Protein AF-A0A8K1CNR8-F1 (afdb_monomer_lite)

Radius of gyration: 27.86 Å; chains: 1; bounding box: 74×55×80 Å

pLDDT: mean 93.59, std 5.34, range [54.62, 98.81]

Foldseek 3Di:
DPLVVVLQVLLLVLLVVLCVVVVHDCPQVPPDDSVRSNLSSLLSLLQDAADPDCPDPVNVVSLVSLLSNLVSVLVVPAADEPVPFAFLDPDLPALSNQEGEAEDLQLRYLAQEEEAQAAQLQLFHNDRPDPHSSSVQDSNQDNVSSNVSNVVCVVVVGTHDQLAWDKDQSHNGSHGIYIYHHAAADDAPDADDPVNLVSLLSRLVNSVVVVCVVQDLPDPDQHEYEYEPHCPDPSRHDLLVSQLSNVVSSSVVSVVCVSNSSHHYYYYYHDPVSSVSNQVNSCVVVVVDHGDDGDDRVQLVQQLVQLLQALAEEEEDEPLLVVLQVPNQPDLVVCCVQQVQVCVQVVPPSGNCVLPPDDPDDQQLNLLVLLSCLCPLQPNVVVVGPACSVVLVVLSVCLNCVVPNPRYAYEYCDQSPVCVVSPHDPLRYQHQFAHSQKKAAQQNPDLPRMDGCVVLSVLQVVQQDSNNSGRPDPVSQDAGPPPRHHMGGQGPDDPSRSNVVRVVVVVVVVVSLVVQLVCCVPVVHAYEYEHGADDDPCCVRGPVVLLVSQLRHRYEYEAEHQPPQDGDSSGHYGGHHDRSRVSSVVSSVVSDD

Structure (mmCIF, N/CA/C/O backbone):
data_AF-A0A8K1CNR8-F1
#
_entry.id   AF-A0A8K1CNR8-F1
#
loop_
_atom_site.group_PDB
_atom_site.id
_atom_site.type_symbol
_atom_site.label_atom_id
_atom_site.label_alt_id
_atom_site.label_comp_id
_atom_site.label_asym_id
_atom_site.label_entity_id
_atom_site.label_seq_id
_atom_site.pdbx_PDB_ins_code
_atom_site.Cartn_x
_atom_site.Cartn_y
_atom_site.Cartn_z
_atom_site.occupancy
_atom_site.B_iso_or_equiv
_atom_site.auth_seq_id
_atom_site.auth_comp_id
_atom_site.auth_asym_id
_atom_site.auth_atom_id
_atom_site.pdbx_PDB_model_num
ATOM 1 N N . MET A 1 1 ? -28.278 -10.361 -9.861 1.00 54.62 1 MET A N 1
ATOM 2 C CA . MET A 1 1 ? -27.145 -9.597 -10.431 1.00 54.62 1 MET A CA 1
ATOM 3 C C . MET A 1 1 ? -25.877 -10.084 -9.750 1.00 54.62 1 MET A C 1
ATOM 5 O O . MET A 1 1 ? -25.986 -10.528 -8.616 1.00 54.62 1 MET A O 1
ATOM 9 N N . SER A 1 2 ? -24.718 -10.090 -10.416 1.00 75.94 2 SER A N 1
ATOM 10 C CA . SER A 1 2 ? -23.464 -10.362 -9.698 1.00 75.94 2 SER A CA 1
ATOM 11 C C . SER A 1 2 ? -23.153 -9.187 -8.765 1.00 75.94 2 SER A C 1
ATOM 13 O O . SER A 1 2 ? -23.502 -8.048 -9.083 1.00 75.94 2 SER A O 1
ATOM 15 N N . THR A 1 3 ? -22.483 -9.449 -7.641 1.00 83.12 3 THR A N 1
ATOM 16 C CA . THR A 1 3 ? -22.068 -8.426 -6.664 1.00 83.12 3 THR A CA 1
ATOM 17 C C . THR A 1 3 ? -21.305 -7.270 -7.321 1.00 83.12 3 THR A C 1
ATOM 19 O O . THR A 1 3 ? -21.483 -6.111 -6.965 1.00 83.12 3 THR A O 1
ATOM 22 N N . THR A 1 4 ? -20.500 -7.563 -8.346 1.00 83.31 4 THR A N 1
ATOM 23 C CA . THR A 1 4 ? -19.778 -6.553 -9.133 1.00 83.31 4 THR A CA 1
ATOM 24 C C . THR A 1 4 ? -20.720 -5.638 -9.920 1.00 83.31 4 THR A C 1
ATOM 26 O O . THR A 1 4 ? -20.522 -4.429 -9.932 1.00 83.31 4 THR A O 1
ATOM 29 N N . THR A 1 5 ? -21.765 -6.181 -10.559 1.00 86.75 5 THR A N 1
ATOM 30 C CA . THR A 1 5 ? -22.745 -5.360 -11.295 1.00 86.75 5 THR A CA 1
ATOM 31 C C . THR A 1 5 ? -23.506 -4.425 -10.361 1.00 86.75 5 THR A C 1
ATOM 33 O O . THR A 1 5 ? -23.697 -3.258 -10.694 1.00 86.75 5 THR A O 1
ATOM 36 N N . GLU A 1 6 ? -23.914 -4.928 -9.196 1.00 92.31 6 GLU A N 1
ATOM 37 C CA . GLU A 1 6 ? -24.581 -4.130 -8.165 1.00 92.31 6 GLU A CA 1
ATOM 38 C C . GLU A 1 6 ? -23.677 -2.992 -7.671 1.00 92.31 6 GLU A C 1
ATOM 40 O O . GLU A 1 6 ? -24.086 -1.831 -7.693 1.00 92.31 6 GLU A O 1
ATOM 45 N N . TYR A 1 7 ? -22.420 -3.298 -7.334 1.00 93.44 7 TYR A N 1
ATOM 46 C CA . TYR A 1 7 ? -21.438 -2.302 -6.903 1.00 93.44 7 TYR A CA 1
ATOM 47 C C . TYR A 1 7 ? -21.236 -1.191 -7.943 1.00 93.44 7 TYR A C 1
ATOM 49 O O . TYR A 1 7 ? -21.351 -0.008 -7.624 1.00 93.44 7 TYR A O 1
ATOM 57 N N . THR A 1 8 ? -21.008 -1.555 -9.211 1.00 92.56 8 THR A N 1
ATOM 58 C CA . THR A 1 8 ? -20.860 -0.585 -10.306 1.00 92.56 8 THR A CA 1
ATOM 59 C C . THR A 1 8 ? -22.095 0.306 -10.445 1.00 92.56 8 THR A C 1
ATOM 61 O O . THR A 1 8 ? -21.964 1.520 -10.604 1.00 92.56 8 THR A O 1
ATOM 64 N N . GLN A 1 9 ? -23.302 -0.259 -10.367 1.00 94.31 9 GLN A N 1
ATOM 65 C CA . GLN A 1 9 ? -24.536 0.522 -10.470 1.00 94.31 9 GLN A CA 1
ATOM 66 C C . GLN A 1 9 ? -24.688 1.513 -9.312 1.00 94.31 9 GLN A C 1
ATOM 68 O O . GLN A 1 9 ? -25.002 2.679 -9.561 1.00 94.31 9 GLN A O 1
ATOM 73 N N . LEU A 1 10 ? -24.420 1.078 -8.079 1.00 96.31 10 LEU A N 1
ATOM 74 C CA . LEU A 1 10 ? -24.475 1.932 -6.892 1.00 96.31 10 LEU A CA 1
ATOM 75 C C . LEU A 1 10 ? -23.468 3.081 -6.985 1.00 96.31 10 LEU A C 1
ATOM 77 O O . LEU A 1 10 ? -23.855 4.242 -6.869 1.00 96.31 10 LEU A O 1
ATOM 81 N N . VAL A 1 11 ? -22.200 2.777 -7.277 1.00 96.38 11 VAL A N 1
ATOM 82 C CA . VAL A 1 11 ? -21.124 3.776 -7.373 1.00 96.38 11 VAL A CA 1
ATOM 83 C C . VAL A 1 11 ? -21.410 4.805 -8.467 1.00 96.38 11 VAL A C 1
ATOM 85 O O . VAL A 1 11 ? -21.304 6.007 -8.224 1.00 96.38 11 VAL A O 1
ATOM 88 N N . HIS A 1 12 ? -21.820 4.371 -9.664 1.00 95.75 12 HIS A N 1
ATOM 89 C CA . HIS A 1 12 ? -22.141 5.305 -10.748 1.00 95.75 12 HIS A CA 1
ATOM 90 C C . HIS A 1 12 ? -23.417 6.107 -10.480 1.00 95.75 12 HIS A C 1
ATOM 92 O O . HIS A 1 12 ? -23.492 7.266 -10.889 1.00 95.75 12 HIS A O 1
ATOM 98 N N . SER A 1 13 ? -24.422 5.522 -9.819 1.00 96.19 13 SER A N 1
ATOM 99 C CA . SER A 1 13 ? -25.619 6.262 -9.413 1.00 96.19 13 SER A CA 1
ATOM 100 C C . SER A 1 13 ? -25.262 7.353 -8.409 1.00 96.19 13 SER A C 1
ATOM 102 O O . SER A 1 13 ? -25.612 8.508 -8.633 1.00 96.19 13 SER A O 1
ATOM 104 N N . LEU A 1 14 ? -24.534 7.004 -7.349 1.00 97.12 14 LEU A N 1
ATOM 105 C CA . LEU A 1 14 ? -24.136 7.941 -6.304 1.00 97.12 14 LEU A CA 1
ATOM 106 C C . LEU A 1 14 ? -23.210 9.035 -6.853 1.00 97.12 14 LEU A C 1
ATOM 108 O O . LEU A 1 14 ? -23.391 10.210 -6.548 1.00 97.12 14 LEU A O 1
ATOM 112 N N . GLY A 1 15 ? -22.267 8.674 -7.729 1.00 96.31 15 GLY A N 1
ATOM 113 C CA . GLY A 1 15 ? -21.390 9.635 -8.398 1.00 96.31 15 GLY A CA 1
ATOM 114 C C . GLY A 1 15 ? -22.160 10.678 -9.208 1.00 96.31 15 GLY A C 1
ATOM 115 O O . GLY A 1 15 ? -21.810 11.855 -9.171 1.00 96.31 15 GLY A O 1
ATOM 116 N N . LYS A 1 16 ? -23.243 10.285 -9.895 1.00 96.25 16 LYS A N 1
ATOM 117 C CA . LYS A 1 16 ? -24.126 11.241 -10.585 1.00 96.25 16 LYS A CA 1
ATOM 118 C C . LYS A 1 16 ? -24.818 12.171 -9.596 1.00 96.25 16 LYS A C 1
ATOM 120 O O . LYS A 1 16 ? -24.790 13.377 -9.816 1.00 96.25 16 LYS A O 1
ATOM 125 N N . THR A 1 17 ? -25.404 11.622 -8.531 1.00 95.81 17 THR A N 1
ATOM 126 C CA . THR A 1 17 ? -26.102 12.399 -7.498 1.00 95.81 17 THR A CA 1
ATOM 127 C C . THR A 1 17 ? -25.182 13.458 -6.893 1.00 95.81 17 THR A C 1
ATOM 129 O O . THR A 1 17 ? -25.500 14.642 -6.944 1.00 95.81 17 THR A O 1
ATOM 132 N N . LEU A 1 18 ? -23.998 13.058 -6.422 1.00 95.88 18 LEU A N 1
ATOM 133 C CA . LEU A 1 18 ? -23.056 13.962 -5.757 1.00 95.88 18 LEU A CA 1
ATOM 134 C C . LEU A 1 18 ? -22.448 15.006 -6.706 1.00 95.88 18 LEU A C 1
ATOM 136 O O . LEU A 1 18 ? -22.199 16.137 -6.295 1.00 95.88 18 LEU A O 1
ATOM 140 N N . LEU A 1 19 ? -22.207 14.663 -7.979 1.00 95.19 19 LEU A N 1
ATOM 141 C CA . LEU A 1 19 ? -21.743 15.647 -8.964 1.00 95.19 19 LEU A CA 1
ATOM 142 C C . LEU A 1 19 ? -22.814 16.704 -9.242 1.00 95.19 19 LEU A C 1
ATOM 144 O O . LEU A 1 19 ? -22.482 17.884 -9.309 1.00 95.19 19 LEU A O 1
ATOM 148 N N . VAL A 1 20 ? -24.079 16.292 -9.386 1.00 94.19 20 VAL A N 1
ATOM 149 C CA . VAL A 1 20 ? -25.200 17.221 -9.592 1.00 94.19 20 VAL A CA 1
ATOM 150 C C . VAL A 1 20 ? -25.383 18.121 -8.372 1.00 94.19 20 VAL A C 1
ATOM 152 O O . VAL A 1 20 ? -25.484 19.333 -8.543 1.00 94.19 20 VAL A O 1
ATOM 155 N N . GLU A 1 21 ? -25.352 17.555 -7.163 1.00 92.62 21 GLU A N 1
ATOM 156 C CA . GLU A 1 21 ? -25.421 18.312 -5.906 1.00 92.62 21 GLU A CA 1
ATOM 157 C C . GLU A 1 21 ? -24.299 19.360 -5.810 1.00 92.62 21 GLU A C 1
ATOM 159 O O . GLU A 1 21 ? -24.548 20.519 -5.487 1.00 92.62 21 GLU A O 1
ATOM 164 N N . GLY A 1 22 ? -23.068 18.985 -6.173 1.00 90.06 22 GLY A N 1
ATOM 165 C CA . GLY A 1 22 ? -21.914 19.889 -6.186 1.00 90.06 22 GLY A CA 1
ATOM 166 C C . GLY A 1 22 ? -21.879 20.892 -7.348 1.00 90.06 22 GLY A C 1
ATOM 167 O O . GLY A 1 22 ? -20.937 21.678 -7.437 1.00 90.06 22 GLY A O 1
ATOM 168 N N . GLY A 1 23 ? -22.858 20.869 -8.260 1.00 92.31 23 GLY A N 1
ATOM 169 C CA . GLY A 1 23 ? -22.902 21.751 -9.432 1.00 92.31 23 GLY A CA 1
ATOM 170 C C . GLY A 1 23 ? -21.892 21.400 -10.536 1.00 92.31 23 GLY A C 1
ATOM 171 O O . GLY A 1 23 ? -21.557 22.248 -11.366 1.00 92.31 23 GLY A O 1
ATOM 172 N N . TYR A 1 24 ? -21.395 20.163 -10.564 1.00 92.56 24 TYR A N 1
ATOM 173 C CA . TYR A 1 24 ? -20.440 19.670 -11.555 1.00 92.56 24 TYR A CA 1
ATOM 174 C C . TYR A 1 24 ? -21.130 18.978 -12.739 1.00 92.56 24 TYR A C 1
ATOM 176 O O . TYR A 1 24 ? -22.193 18.369 -12.627 1.00 92.56 24 TYR A O 1
ATOM 184 N N . ALA A 1 25 ? -20.491 19.022 -13.909 1.00 90.00 25 ALA A N 1
ATOM 185 C CA . ALA A 1 25 ? -21.000 18.365 -15.109 1.00 90.00 25 ALA A CA 1
ATOM 186 C C . ALA A 1 25 ? -20.700 16.853 -15.120 1.00 90.00 25 ALA A C 1
ATOM 188 O O . ALA A 1 25 ? -19.606 16.414 -14.774 1.00 90.00 25 ALA A O 1
ATOM 189 N N . LEU A 1 26 ? -21.632 16.053 -15.646 1.00 91.50 26 LEU A N 1
ATOM 190 C CA . LEU A 1 26 ? -21.531 14.584 -15.662 1.00 91.50 26 LEU A CA 1
ATOM 191 C C . LEU A 1 26 ? -20.514 14.009 -16.662 1.00 91.50 26 LEU A C 1
ATOM 193 O O . LEU A 1 26 ? -20.275 12.802 -16.660 1.00 91.50 26 LEU A O 1
ATOM 197 N N . HIS A 1 27 ? -19.891 14.844 -17.500 1.00 87.12 27 HIS A N 1
ATOM 198 C CA . HIS A 1 27 ? -18.910 14.394 -18.493 1.00 87.12 27 HIS A CA 1
ATOM 199 C C . HIS A 1 27 ? -17.708 13.662 -17.866 1.00 87.12 27 HIS A C 1
ATOM 201 O O . HIS A 1 27 ? -17.127 12.795 -18.516 1.00 87.12 27 HIS A O 1
ATOM 207 N N . HIS A 1 28 ? -17.395 13.937 -16.592 1.00 77.12 28 HIS A N 1
ATOM 208 C CA . HIS A 1 28 ? -16.387 13.211 -15.813 1.00 77.12 28 HIS A CA 1
ATOM 209 C C . HIS A 1 28 ? -16.690 11.711 -15.665 1.00 77.12 28 HIS A C 1
ATOM 211 O O . HIS A 1 28 ? -15.771 10.928 -15.464 1.00 77.12 28 HIS A O 1
ATOM 217 N N . LEU A 1 29 ? -17.953 11.290 -15.805 1.00 87.12 29 LEU A N 1
ATOM 218 C CA . LEU A 1 29 ? -18.363 9.890 -15.669 1.00 87.12 29 LEU A CA 1
ATOM 219 C C . LEU A 1 29 ? -18.411 9.122 -16.996 1.00 87.12 29 LEU A C 1
ATOM 221 O O . LEU A 1 29 ? -18.531 7.902 -16.978 1.00 87.12 29 LEU A O 1
ATOM 225 N N . HIS A 1 30 ? -18.366 9.795 -18.151 1.00 84.38 30 HIS A N 1
ATOM 226 C CA . HIS A 1 30 ? -18.635 9.145 -19.445 1.00 84.38 30 HIS A CA 1
ATOM 227 C C . HIS A 1 30 ? -17.582 8.103 -19.845 1.00 84.38 30 HIS A C 1
ATOM 229 O O . HIS A 1 30 ? -17.897 7.152 -20.559 1.00 84.38 30 HIS A O 1
ATOM 235 N N . HIS A 1 31 ? -16.341 8.290 -19.397 1.00 81.06 31 HIS A N 1
ATOM 236 C CA . HIS A 1 31 ? -15.215 7.407 -19.711 1.00 81.06 31 HIS A CA 1
ATOM 237 C C . HIS A 1 31 ? -14.531 6.844 -18.465 1.00 81.06 31 HIS A C 1
ATOM 239 O O . HIS A 1 31 ? -13.568 6.095 -18.603 1.00 81.06 31 HIS A O 1
ATOM 245 N N . ALA A 1 32 ? -15.026 7.200 -17.278 1.00 83.25 32 ALA A N 1
ATOM 246 C CA . ALA A 1 32 ? -14.469 6.738 -16.023 1.00 83.25 32 ALA A CA 1
ATOM 247 C C . ALA A 1 32 ? -14.900 5.293 -15.748 1.00 83.25 32 ALA A C 1
ATOM 249 O O . ALA A 1 32 ? -16.081 4.948 -15.864 1.00 83.25 32 ALA A O 1
ATOM 250 N N . ASN A 1 33 ? -13.942 4.453 -15.372 1.00 85.00 33 ASN A N 1
ATOM 251 C CA . ASN A 1 33 ? -14.225 3.129 -14.834 1.00 85.00 33 ASN A CA 1
ATOM 252 C C . ASN A 1 33 ? -14.768 3.232 -13.396 1.00 85.00 33 ASN A C 1
ATOM 254 O O . ASN A 1 33 ? -14.715 4.287 -12.763 1.00 85.00 33 ASN A O 1
ATOM 258 N N . THR A 1 34 ? -15.292 2.131 -12.856 1.00 89.62 34 THR A N 1
ATOM 259 C CA . THR A 1 34 ? -15.935 2.139 -11.533 1.00 89.62 34 THR A CA 1
ATOM 260 C C . THR A 1 34 ? -14.993 2.576 -10.408 1.00 89.62 34 THR A C 1
ATOM 262 O O . THR A 1 34 ? -15.438 3.273 -9.499 1.00 89.62 34 THR A O 1
ATOM 265 N N . SER A 1 35 ? -13.702 2.242 -10.476 1.00 86.12 35 SER A N 1
ATOM 266 C CA . SER A 1 35 ? -12.723 2.654 -9.460 1.00 86.12 35 SER A CA 1
ATOM 267 C C . SER A 1 35 ? -12.474 4.166 -9.488 1.00 86.12 35 SER A C 1
ATOM 269 O O . SER A 1 35 ? -12.470 4.807 -8.440 1.00 86.12 35 SER A O 1
ATOM 271 N N . GLU A 1 36 ? -12.365 4.759 -10.680 1.00 88.12 36 GLU A N 1
ATOM 272 C CA . GLU A 1 36 ? -12.243 6.216 -10.852 1.00 88.12 36 GLU A CA 1
ATOM 273 C C . GLU A 1 36 ? -13.498 6.944 -10.351 1.00 88.12 36 GLU A C 1
ATOM 275 O O . GLU A 1 36 ? -13.411 7.946 -9.641 1.00 88.12 36 GLU A O 1
ATOM 280 N N . VAL A 1 37 ? -14.690 6.417 -10.657 1.00 93.69 37 VAL A N 1
ATOM 281 C CA . VAL A 1 37 ? -15.940 6.992 -10.140 1.00 93.69 37 VAL A CA 1
ATOM 282 C C . VAL A 1 37 ? -16.025 6.862 -8.619 1.00 93.69 37 VAL A C 1
ATOM 284 O O . VAL A 1 37 ? -16.477 7.794 -7.955 1.00 93.69 37 VAL A O 1
ATOM 287 N N . ARG A 1 38 ? -15.553 5.752 -8.041 1.00 93.75 38 ARG A N 1
ATOM 288 C CA . ARG A 1 38 ? -15.515 5.560 -6.587 1.00 93.75 38 ARG A CA 1
ATOM 289 C C . ARG A 1 38 ? -14.592 6.561 -5.890 1.00 93.75 38 ARG A C 1
ATOM 291 O O . ARG A 1 38 ? -14.944 7.034 -4.805 1.00 93.75 38 ARG A O 1
ATOM 298 N N . GLU A 1 39 ? -13.456 6.894 -6.502 1.00 91.12 39 GLU A N 1
ATOM 299 C CA . GLU A 1 39 ? -12.540 7.936 -6.022 1.00 91.12 39 GLU A CA 1
ATOM 300 C C . GLU A 1 39 ? -13.203 9.321 -6.069 1.00 91.12 39 GLU A C 1
ATOM 302 O O . GLU A 1 39 ? -13.179 10.051 -5.078 1.00 91.12 39 GLU A O 1
ATOM 307 N N . ILE A 1 40 ? -13.891 9.652 -7.170 1.00 93.56 40 ILE A N 1
ATOM 308 C CA . ILE A 1 40 ? -14.678 10.893 -7.283 1.00 93.56 40 ILE A CA 1
ATOM 309 C C . ILE A 1 40 ? -15.740 10.961 -6.178 1.00 93.56 40 ILE A C 1
ATOM 311 O O . ILE A 1 40 ? -15.825 11.966 -5.475 1.00 93.56 40 ILE A O 1
ATOM 315 N N . VAL A 1 41 ? -16.513 9.887 -5.985 1.00 95.88 41 VAL A N 1
ATOM 316 C CA . VAL A 1 41 ? -17.505 9.776 -4.902 1.00 95.88 41 VAL A CA 1
ATOM 317 C C . VAL A 1 41 ? -16.851 10.024 -3.545 1.00 95.88 41 VAL A C 1
ATOM 319 O O . VAL A 1 41 ? -17.372 10.807 -2.756 1.00 95.88 41 VAL A O 1
ATOM 322 N N . GLN A 1 42 ? -15.692 9.415 -3.275 1.00 94.81 42 GLN A N 1
ATOM 323 C CA . GLN A 1 42 ? -14.972 9.627 -2.019 1.00 94.81 42 GLN A CA 1
ATOM 324 C C . GLN A 1 42 ? -14.594 11.096 -1.826 1.00 94.81 42 GLN A C 1
ATOM 326 O O . GLN A 1 42 ? -14.832 11.651 -0.758 1.00 94.81 42 GLN A O 1
ATOM 331 N N . HIS A 1 43 ? -14.017 11.734 -2.845 1.00 95.19 43 HIS A N 1
ATOM 332 C CA . HIS A 1 43 ? -13.605 13.133 -2.769 1.00 95.19 43 HIS A CA 1
ATOM 333 C C . HIS A 1 43 ? -14.789 14.066 -2.525 1.00 95.19 43 HIS A C 1
ATOM 335 O O . HIS A 1 43 ? -14.688 14.954 -1.680 1.00 95.19 43 HIS A O 1
ATOM 341 N N . LEU A 1 44 ? -15.909 13.831 -3.212 1.00 96.31 44 LEU A N 1
ATOM 342 C CA . LEU A 1 44 ? -17.137 14.599 -3.027 1.00 96.31 44 LEU A CA 1
ATOM 343 C C . LEU A 1 44 ? -17.696 14.420 -1.612 1.00 96.31 44 LEU A C 1
ATOM 345 O O . LEU A 1 44 ? -17.981 15.416 -0.957 1.00 96.31 44 LEU A O 1
ATOM 349 N N . LEU A 1 45 ? -17.760 13.190 -1.091 1.00 96.69 45 LEU A N 1
ATOM 350 C CA . LEU A 1 45 ? -18.201 12.931 0.286 1.00 96.69 45 LEU A CA 1
ATOM 351 C C . LEU A 1 45 ? -17.287 13.590 1.331 1.00 96.69 45 LEU A C 1
ATOM 353 O O . LEU A 1 45 ? -17.777 14.115 2.327 1.00 96.69 45 LEU A O 1
ATOM 357 N N . VAL A 1 46 ? -15.969 13.608 1.103 1.00 96.88 46 VAL A N 1
ATOM 358 C CA . VAL A 1 46 ? -15.002 14.243 2.014 1.00 96.88 46 VAL A CA 1
ATOM 359 C C . VAL A 1 46 ? -15.239 15.749 2.124 1.00 96.88 46 VAL A C 1
ATOM 361 O O . VAL A 1 46 ? -15.183 16.284 3.230 1.00 96.88 46 VAL A O 1
ATOM 364 N N . ILE A 1 47 ? -15.542 16.440 1.022 1.00 96.00 47 ILE A N 1
ATOM 365 C CA . ILE A 1 47 ? -15.776 17.898 1.034 1.00 96.00 47 ILE A CA 1
ATOM 366 C C . ILE A 1 47 ? -17.224 18.291 1.360 1.00 96.00 47 ILE A C 1
ATOM 368 O O . ILE A 1 47 ? -17.488 19.461 1.644 1.00 96.00 47 ILE A O 1
ATOM 372 N N . ARG A 1 48 ? -18.157 17.334 1.326 1.00 94.94 48 ARG A N 1
ATOM 373 C CA . ARG A 1 48 ? -19.588 17.563 1.544 1.00 94.94 48 ARG A CA 1
ATOM 374 C C . ARG A 1 48 ? -19.876 18.031 2.971 1.00 94.94 48 ARG A C 1
ATOM 376 O O . ARG A 1 48 ? -19.425 17.417 3.938 1.00 94.94 48 ARG A O 1
ATOM 383 N N . GLN A 1 49 ? -20.627 19.117 3.109 1.00 94.62 49 GLN A N 1
ATOM 384 C CA . GLN A 1 49 ? -21.062 19.620 4.415 1.00 94.62 49 GLN A CA 1
ATOM 385 C C . GLN A 1 49 ? -22.127 18.696 5.033 1.00 94.62 49 GLN A C 1
ATOM 387 O O . GLN A 1 49 ? -22.791 17.971 4.289 1.00 94.62 49 GLN A O 1
ATOM 392 N N . PRO A 1 50 ? -22.289 18.679 6.370 1.00 93.31 50 PRO A N 1
ATOM 393 C CA . PRO A 1 50 ? -23.450 18.030 6.972 1.00 93.31 50 PRO A CA 1
ATOM 394 C C . PRO A 1 50 ? -24.751 18.655 6.425 1.00 93.31 50 PRO A C 1
ATOM 396 O O . PRO A 1 50 ? -24.768 19.857 6.131 1.00 93.31 50 PRO A O 1
ATOM 399 N N . PRO A 1 51 ? -25.823 17.864 6.251 1.00 91.06 51 PRO A N 1
ATOM 400 C CA . PRO A 1 51 ? -27.094 18.371 5.743 1.00 91.06 51 PRO A CA 1
ATOM 401 C C . PRO A 1 51 ? -27.752 19.326 6.747 1.00 91.06 51 PRO A C 1
ATOM 403 O O . PRO A 1 51 ? -27.547 19.213 7.954 1.00 91.06 51 PRO A O 1
ATOM 406 N N . GLN A 1 52 ? -28.581 20.245 6.244 1.00 84.00 52 GLN A N 1
ATOM 407 C CA . GLN A 1 52 ? -29.389 21.133 7.093 1.00 84.00 52 GLN A CA 1
ATOM 408 C C . GLN A 1 52 ? -30.596 20.412 7.708 1.00 84.00 52 GLN A C 1
ATOM 410 O O . GLN A 1 52 ? -30.951 20.689 8.850 1.00 84.00 52 GLN A O 1
ATOM 415 N N . ASP A 1 53 ? -31.216 19.501 6.953 1.00 86.75 53 ASP A N 1
ATOM 416 C CA . ASP A 1 53 ? -32.289 18.628 7.428 1.00 86.75 53 ASP A CA 1
ATOM 417 C C . ASP A 1 53 ? -31.855 17.171 7.280 1.00 86.75 53 ASP A C 1
ATOM 419 O O . ASP A 1 53 ? -31.682 16.658 6.176 1.00 86.75 53 ASP A O 1
ATOM 423 N N . VAL A 1 54 ? -31.664 16.502 8.413 1.00 83.25 54 VAL A N 1
ATOM 424 C CA . VAL A 1 54 ? -31.266 15.091 8.461 1.00 83.25 54 VAL A CA 1
ATOM 425 C C . VAL A 1 54 ? -32.391 14.147 8.037 1.00 83.25 54 VAL A C 1
ATOM 427 O O . VAL A 1 54 ? -32.122 12.983 7.755 1.00 83.25 54 VAL A O 1
ATOM 430 N N . ASN A 1 55 ? -33.640 14.621 7.988 1.00 85.69 55 ASN A N 1
ATOM 431 C CA . ASN A 1 55 ? -34.804 13.833 7.581 1.00 85.69 55 ASN A CA 1
ATOM 432 C C . ASN A 1 55 ? -35.165 14.015 6.101 1.00 85.69 55 ASN A C 1
ATOM 434 O O . ASN A 1 55 ? -36.162 13.446 5.657 1.00 85.69 55 ASN A O 1
ATOM 438 N N . ASP A 1 56 ? -34.377 14.787 5.350 1.00 91.88 56 ASP A N 1
ATOM 439 C CA . ASP A 1 56 ? -34.554 14.944 3.911 1.00 91.88 56 ASP A CA 1
ATOM 440 C C . ASP A 1 56 ? -34.468 13.582 3.191 1.00 91.88 56 ASP A C 1
ATOM 442 O O . ASP A 1 56 ? -33.583 12.760 3.457 1.00 91.88 56 ASP A O 1
ATOM 446 N N . GLU A 1 57 ? -35.422 13.316 2.295 1.00 91.81 57 GLU A N 1
ATOM 447 C CA . GLU A 1 57 ? -35.535 12.017 1.620 1.00 91.81 57 GLU A CA 1
ATOM 448 C C . GLU A 1 57 ? -34.351 11.747 0.677 1.00 91.81 57 GLU A C 1
ATOM 450 O O . GLU A 1 57 ? -33.890 10.603 0.577 1.00 91.81 57 GLU A O 1
ATOM 455 N N . ASP A 1 58 ? -33.827 12.783 0.012 1.00 90.81 58 ASP A N 1
ATOM 456 C CA . ASP A 1 58 ? -32.670 12.649 -0.874 1.00 90.81 58 ASP A CA 1
ATOM 457 C C . ASP A 1 58 ? -31.395 12.377 -0.057 1.00 90.81 58 ASP A C 1
ATOM 459 O O . ASP A 1 58 ? -30.577 11.534 -0.444 1.00 90.81 58 ASP A O 1
ATOM 463 N N . GLU A 1 59 ? -31.257 13.003 1.115 1.00 93.06 59 GLU A N 1
ATOM 464 C CA . GLU A 1 59 ? -30.168 12.735 2.057 1.00 93.06 59 GLU A CA 1
ATOM 465 C C . GLU A 1 59 ? -30.187 11.287 2.567 1.00 93.06 59 GLU A C 1
ATOM 467 O O . GLU A 1 59 ? -29.160 10.598 2.532 1.00 93.06 59 GLU A O 1
ATOM 472 N N . GLN A 1 60 ? -31.352 10.781 2.988 1.00 94.31 60 GLN A N 1
ATOM 473 C CA . GLN A 1 60 ? -31.480 9.387 3.427 1.00 94.31 60 GLN A CA 1
ATOM 474 C C . GLN A 1 60 ? -31.124 8.410 2.305 1.00 94.31 60 GLN A C 1
ATOM 476 O O . GLN A 1 60 ? -30.424 7.422 2.544 1.00 94.31 60 GLN A O 1
ATOM 481 N N . ARG A 1 61 ? -31.506 8.720 1.063 1.00 95.12 61 ARG A N 1
ATOM 482 C CA . ARG A 1 61 ? -31.136 7.913 -0.102 1.00 95.12 61 ARG A CA 1
ATOM 483 C C . ARG A 1 61 ? -29.627 7.904 -0.352 1.00 95.12 61 ARG A C 1
ATOM 485 O O . ARG A 1 61 ? -29.079 6.855 -0.697 1.00 95.12 61 ARG A O 1
ATOM 492 N N . ILE A 1 62 ? -28.941 9.037 -0.182 1.00 95.69 62 ILE A N 1
ATOM 493 C CA . ILE A 1 62 ? -27.473 9.098 -0.262 1.00 95.69 62 ILE A CA 1
ATOM 494 C C . ILE A 1 62 ? -26.856 8.201 0.812 1.00 95.69 62 ILE A C 1
ATOM 496 O O . ILE A 1 62 ? -25.949 7.424 0.505 1.00 95.69 62 ILE A O 1
ATOM 500 N N . TYR A 1 63 ? -27.361 8.257 2.046 1.00 95.75 63 TYR A N 1
ATOM 501 C CA . TYR A 1 63 ? -26.876 7.405 3.130 1.00 95.75 63 TYR A CA 1
ATOM 502 C C . TYR A 1 63 ? -27.043 5.922 2.828 1.00 95.75 63 TYR A C 1
ATOM 504 O O . TYR A 1 63 ? -26.069 5.184 2.914 1.00 95.75 63 TYR A O 1
ATOM 512 N N . GLU A 1 64 ? -28.230 5.494 2.404 1.00 96.25 64 GLU A N 1
ATOM 513 C CA . GLU A 1 64 ? -28.491 4.098 2.042 1.00 96.25 64 GLU A CA 1
ATOM 514 C C . GLU A 1 64 ? -27.573 3.610 0.913 1.00 96.25 64 GLU A C 1
ATOM 516 O O . GLU A 1 64 ? -27.055 2.493 0.968 1.00 96.25 64 GLU A O 1
ATOM 521 N N . GLN A 1 65 ? -27.318 4.450 -0.099 1.00 96.81 65 GLN A N 1
ATOM 522 C CA . GLN A 1 65 ? -26.393 4.111 -1.182 1.00 96.81 65 GLN A CA 1
ATOM 523 C C . GLN A 1 65 ? -24.949 3.981 -0.694 1.00 96.81 65 GLN A C 1
ATOM 525 O O . GLN A 1 65 ? -24.256 3.045 -1.097 1.00 96.81 65 GLN A O 1
ATOM 530 N N . VAL A 1 66 ? -24.487 4.894 0.167 1.00 97.38 66 VAL A N 1
ATOM 531 C CA . VAL A 1 66 ? -23.142 4.808 0.751 1.00 97.38 66 VAL A CA 1
ATOM 532 C C . VAL A 1 66 ? -23.020 3.577 1.645 1.00 97.38 66 VAL A C 1
ATOM 534 O O . VAL A 1 66 ? -22.050 2.834 1.506 1.00 97.38 66 VAL A O 1
ATOM 537 N N . ASP A 1 67 ? -24.006 3.317 2.501 1.00 96.06 67 ASP A N 1
ATOM 538 C CA . ASP A 1 67 ? -24.028 2.163 3.400 1.00 96.06 67 ASP A CA 1
ATOM 539 C C . ASP A 1 67 ? -23.992 0.848 2.599 1.00 96.06 67 ASP A C 1
ATOM 541 O O . ASP A 1 67 ? -23.220 -0.054 2.928 1.00 96.06 67 ASP A O 1
ATOM 545 N N . ALA A 1 68 ? -24.735 0.760 1.489 1.00 96.44 68 ALA A N 1
ATOM 546 C CA . ALA A 1 68 ? -24.699 -0.390 0.585 1.00 96.44 68 ALA A CA 1
ATOM 547 C C . ALA A 1 68 ? -23.321 -0.577 -0.079 1.00 96.44 68 ALA A C 1
ATOM 549 O O . ALA A 1 68 ? -22.786 -1.687 -0.096 1.00 96.44 68 ALA A O 1
ATOM 550 N N . ILE A 1 69 ? -22.705 0.501 -0.584 1.00 96.25 69 ILE A N 1
ATOM 551 C CA . ILE A 1 69 ? -21.354 0.462 -1.173 1.00 96.25 69 ILE A CA 1
ATOM 552 C C . ILE A 1 69 ? -20.327 -0.001 -0.133 1.00 96.25 69 ILE A C 1
ATOM 554 O O . ILE A 1 69 ? -19.530 -0.899 -0.409 1.00 96.25 69 ILE A O 1
ATOM 558 N N . LEU A 1 70 ? -20.354 0.575 1.071 1.00 95.12 70 LEU A N 1
ATOM 559 C CA . LEU A 1 70 ? -19.421 0.236 2.144 1.00 95.12 70 LEU A CA 1
ATOM 560 C C . LEU A 1 70 ? -19.647 -1.186 2.673 1.00 95.12 70 LEU A C 1
ATOM 562 O O . LEU A 1 70 ? -18.678 -1.866 3.002 1.00 95.12 70 LEU A O 1
ATOM 566 N N . ALA A 1 71 ? -20.888 -1.680 2.706 1.00 93.38 71 ALA A N 1
ATOM 567 C CA . ALA A 1 71 ? -21.181 -3.070 3.049 1.00 93.38 71 ALA A CA 1
ATOM 568 C C . ALA A 1 71 ? -20.566 -4.047 2.032 1.00 93.38 71 ALA A C 1
ATOM 570 O O . ALA A 1 71 ? -19.936 -5.030 2.428 1.00 93.38 71 ALA A O 1
ATOM 571 N N . LEU A 1 72 ? -20.682 -3.753 0.732 1.00 93.12 72 LEU A N 1
ATOM 572 C CA . LEU A 1 72 ? -20.055 -4.540 -0.334 1.00 93.12 72 LEU A CA 1
ATOM 573 C C . LEU A 1 72 ? -18.521 -4.509 -0.254 1.00 93.12 72 LEU A C 1
ATOM 575 O O . LEU A 1 72 ? -17.871 -5.542 -0.415 1.00 93.12 72 LEU A O 1
ATOM 579 N N . GLU A 1 73 ? -17.927 -3.348 0.032 1.00 90.81 73 GLU A N 1
ATOM 580 C CA . GLU A 1 73 ? -16.479 -3.218 0.253 1.00 90.81 73 GLU A CA 1
ATOM 581 C C . GLU A 1 73 ? -16.024 -4.013 1.480 1.00 90.81 73 GLU A C 1
ATOM 583 O O . GLU A 1 73 ? -15.009 -4.711 1.426 1.00 90.81 73 GLU A O 1
ATOM 588 N N . ARG A 1 74 ? -16.801 -3.972 2.567 1.00 86.62 74 ARG A N 1
ATOM 589 C CA . ARG A 1 74 ? -16.486 -4.682 3.808 1.00 86.62 74 ARG A CA 1
ATOM 590 C C . ARG A 1 74 ? -16.495 -6.194 3.630 1.00 86.62 74 ARG A C 1
ATOM 592 O O . ARG A 1 74 ? -15.640 -6.851 4.200 1.00 86.62 74 ARG A O 1
ATOM 599 N N . GLN A 1 75 ? -17.368 -6.751 2.788 1.00 84.19 75 GLN A N 1
ATOM 600 C CA . GLN A 1 75 ? -17.344 -8.188 2.462 1.00 84.19 75 GLN A CA 1
ATOM 601 C C . GLN A 1 75 ? -16.004 -8.647 1.859 1.00 84.19 75 GLN A C 1
ATOM 603 O O . GLN A 1 75 ? -15.687 -9.836 1.878 1.00 84.19 75 GLN A O 1
ATOM 608 N N . ARG A 1 76 ? -15.214 -7.719 1.304 1.00 79.62 76 ARG A N 1
ATOM 609 C CA . ARG A 1 76 ? -13.883 -7.994 0.746 1.00 79.62 76 ARG A CA 1
ATOM 610 C C . ARG A 1 76 ? -12.741 -7.646 1.692 1.00 79.62 76 ARG A C 1
ATOM 612 O O . ARG A 1 76 ? -11.629 -8.139 1.480 1.00 79.62 76 ARG A O 1
ATOM 619 N N . GLN A 1 77 ? -13.000 -6.805 2.688 1.00 76.75 77 GLN A N 1
ATOM 620 C CA . GLN A 1 77 ? -12.059 -6.467 3.744 1.00 76.75 77 GLN A CA 1
ATOM 621 C C . GLN A 1 77 ? -12.107 -7.551 4.820 1.00 76.75 77 GLN A C 1
ATOM 623 O O . GLN A 1 77 ? -13.169 -8.030 5.201 1.00 76.75 77 GLN A O 1
ATOM 628 N N . LEU A 1 78 ? -10.945 -7.965 5.307 1.00 78.00 78 LEU A N 1
ATOM 629 C CA . LEU A 1 78 ? -10.884 -8.950 6.375 1.00 78.00 78 LEU A CA 1
ATOM 630 C C . LEU A 1 78 ? -10.998 -8.235 7.718 1.00 78.00 78 LEU A C 1
ATOM 632 O O . LEU A 1 78 ? -10.221 -7.327 8.009 1.00 78.00 78 LEU A O 1
ATOM 636 N N . THR A 1 79 ? -11.990 -8.636 8.504 1.00 87.12 79 THR A N 1
ATOM 637 C CA . THR A 1 79 ? -12.225 -8.127 9.854 1.00 87.12 79 THR A CA 1
ATOM 638 C C . THR A 1 79 ? -11.315 -8.841 10.847 1.00 87.12 79 THR A C 1
ATOM 640 O O . THR A 1 79 ? -11.140 -10.056 10.771 1.00 87.12 79 THR A O 1
ATOM 643 N N . VAL A 1 80 ? -10.734 -8.084 11.775 1.00 89.50 80 VAL A N 1
ATOM 644 C CA . VAL A 1 80 ? -9.923 -8.612 12.876 1.00 89.50 80 VAL A CA 1
ATOM 645 C C . VAL A 1 80 ? -10.756 -8.558 14.148 1.00 89.50 80 VAL A C 1
ATOM 647 O O . VAL A 1 80 ? -11.133 -7.472 14.598 1.00 89.50 80 VAL A O 1
ATOM 650 N N . HIS A 1 81 ? -11.038 -9.718 14.739 1.00 91.75 81 HIS A N 1
ATOM 651 C CA . HIS A 1 81 ? -11.753 -9.781 16.009 1.00 91.75 81 HIS A CA 1
ATOM 652 C C . HIS A 1 81 ? -10.808 -9.462 17.163 1.00 91.75 81 HIS A C 1
ATOM 654 O O . HIS A 1 81 ? -9.707 -10.000 17.281 1.00 91.75 81 HIS A O 1
ATOM 660 N N . THR A 1 82 ? -11.248 -8.575 18.051 1.00 92.12 82 THR A N 1
ATOM 661 C CA . THR A 1 82 ? -10.428 -8.130 19.185 1.00 92.12 82 THR A CA 1
ATOM 662 C C . THR A 1 82 ? -10.148 -9.238 20.203 1.00 92.12 82 THR A C 1
ATOM 664 O O . THR A 1 82 ? -9.168 -9.157 20.947 1.00 92.12 82 THR A O 1
ATOM 667 N N . THR A 1 83 ? -10.945 -10.307 20.212 1.00 89.81 83 THR A N 1
ATOM 668 C CA . THR A 1 83 ? -10.716 -11.531 20.995 1.00 89.81 83 THR A CA 1
ATOM 669 C C . THR A 1 83 ? -9.466 -12.289 20.555 1.00 89.81 83 THR A C 1
ATOM 671 O O . THR A 1 83 ? -8.784 -12.851 21.408 1.00 89.81 83 THR A O 1
ATOM 674 N N . ASP A 1 84 ? -9.120 -12.227 19.267 1.00 90.00 84 ASP A N 1
ATOM 675 C CA . ASP A 1 84 ? -7.984 -12.949 18.676 1.00 90.00 84 ASP A CA 1
ATOM 676 C C . ASP A 1 84 ? -6.653 -12.215 18.887 1.00 90.00 84 ASP A C 1
ATOM 678 O O . ASP A 1 84 ? -5.574 -12.769 18.663 1.00 90.00 84 ASP A O 1
ATOM 682 N N . LEU A 1 85 ? -6.712 -10.952 19.324 1.00 92.31 85 LEU A N 1
ATOM 683 C CA . LEU A 1 85 ? -5.526 -10.172 19.641 1.00 92.31 85 LEU A CA 1
ATOM 684 C C . LEU A 1 85 ? -4.919 -10.644 20.969 1.00 92.31 85 LEU A C 1
ATOM 686 O O . LEU A 1 85 ? -5.614 -10.634 22.000 1.00 92.31 85 LEU A O 1
ATOM 690 N N . PRO A 1 86 ? -3.622 -10.995 20.976 1.00 92.94 86 PRO A N 1
ATOM 691 C CA . PRO A 1 86 ? -2.952 -11.440 22.177 1.00 92.94 86 PRO A CA 1
ATOM 692 C C . PRO A 1 86 ? -2.739 -10.264 23.135 1.00 92.94 86 PRO A C 1
ATOM 694 O O . PRO A 1 86 ? -2.658 -9.097 22.737 1.00 92.94 86 PRO A O 1
ATOM 697 N N . THR A 1 87 ? -2.674 -10.576 24.420 1.00 94.12 87 THR A N 1
ATOM 698 C CA . THR A 1 87 ? -2.526 -9.597 25.498 1.00 94.12 87 THR A CA 1
ATOM 699 C C . THR A 1 87 ? -1.067 -9.498 25.924 1.00 94.12 87 THR A C 1
ATOM 701 O O . THR A 1 87 ? -0.311 -10.454 25.789 1.00 94.12 87 THR A O 1
ATOM 704 N N . VAL A 1 88 ? -0.652 -8.348 26.450 1.00 93.88 88 VAL A N 1
ATOM 705 C CA . VAL A 1 88 ? 0.743 -8.083 26.846 1.00 93.88 88 VAL A CA 1
ATOM 706 C C . VAL A 1 88 ? 1.220 -9.069 27.912 1.00 93.88 88 VAL A C 1
ATOM 708 O O . VAL A 1 88 ? 2.363 -9.512 27.868 1.00 93.88 88 VAL A O 1
ATOM 711 N N . SER A 1 89 ? 0.340 -9.446 28.841 1.00 91.12 89 SER A N 1
ATOM 712 C CA . SER A 1 89 ? 0.620 -10.450 29.867 1.00 91.12 89 SER A CA 1
ATOM 713 C C . SER A 1 89 ? -0.432 -11.558 29.863 1.00 91.12 89 SER A C 1
ATOM 715 O O . SER A 1 89 ? -1.601 -11.318 29.546 1.00 91.12 89 SER A O 1
ATOM 717 N N . SER A 1 90 ? -0.019 -12.769 30.237 1.00 86.00 90 SER A N 1
ATOM 718 C CA . SER A 1 90 ? -0.906 -13.901 30.524 1.00 86.00 90 SER A CA 1
ATOM 719 C C . SER A 1 90 ? -1.262 -14.013 32.013 1.00 86.00 90 SER A C 1
ATOM 721 O O . SER A 1 90 ? -2.120 -14.819 32.372 1.00 86.00 90 SER A O 1
ATOM 723 N N . GLU A 1 91 ? -0.637 -13.212 32.884 1.00 86.31 91 GLU A N 1
ATOM 724 C CA . GLU A 1 91 ? -0.876 -13.243 34.328 1.00 86.31 91 GLU A CA 1
ATOM 725 C C . GLU A 1 91 ? -2.232 -12.622 34.685 1.00 86.31 91 GLU A C 1
ATOM 727 O O . GLU A 1 91 ? -2.488 -11.452 34.399 1.00 86.31 91 GLU A O 1
ATOM 732 N N . GLU A 1 92 ? -3.100 -13.381 35.361 1.00 80.56 92 GLU A N 1
ATOM 733 C CA . GLU A 1 92 ? -4.471 -12.941 35.657 1.00 80.56 92 GLU A CA 1
ATOM 734 C C . GLU A 1 92 ? -4.555 -11.686 36.527 1.00 80.56 92 GLU A C 1
ATOM 736 O O . GLU A 1 92 ? -5.452 -10.870 36.331 1.00 80.56 92 GLU A O 1
ATOM 741 N N . SER A 1 93 ? -3.616 -11.514 37.459 1.00 81.75 93 SER A N 1
ATOM 742 C CA . SER A 1 93 ? -3.548 -10.355 38.353 1.00 81.75 93 SER A CA 1
ATOM 743 C C . SER A 1 93 ? -2.934 -9.113 37.706 1.00 81.75 93 SER A C 1
ATOM 745 O O . SER A 1 93 ? -2.960 -8.039 38.307 1.00 81.75 93 SER A O 1
ATOM 747 N N . SER A 1 94 ? -2.338 -9.236 36.516 1.00 86.50 94 SER A N 1
ATOM 748 C CA . SER A 1 94 ? -1.651 -8.123 35.868 1.00 86.50 94 SER A CA 1
ATOM 749 C C . SER A 1 94 ? -2.643 -7.242 35.103 1.00 86.50 94 SER A C 1
ATOM 751 O O . SER A 1 94 ? -3.376 -7.749 34.250 1.00 86.50 94 SER A O 1
ATOM 753 N N . PRO A 1 95 ? -2.638 -5.905 35.293 1.00 86.19 95 PRO A N 1
ATOM 754 C CA . PRO A 1 95 ? -3.440 -5.009 34.457 1.00 86.19 95 PRO A CA 1
ATOM 755 C C . PRO A 1 95 ? -3.037 -5.096 32.975 1.00 86.19 95 PRO A C 1
ATOM 757 O O . PRO A 1 95 ? -3.854 -4.820 32.101 1.00 86.19 95 PRO A O 1
ATOM 760 N N . LEU A 1 96 ? -1.814 -5.555 32.680 1.00 92.31 96 LEU A N 1
ATOM 761 C CA . LEU A 1 96 ? -1.320 -5.763 31.318 1.00 92.31 96 LEU A CA 1
ATOM 762 C C . LEU A 1 96 ? -2.028 -6.917 30.589 1.00 92.31 96 LEU A C 1
ATOM 764 O O . LEU A 1 96 ? -1.997 -6.961 29.362 1.00 92.31 96 LEU A O 1
ATOM 768 N N . ARG A 1 97 ? -2.726 -7.820 31.297 1.00 92.88 97 ARG A N 1
ATOM 769 C CA . ARG A 1 97 ? -3.601 -8.826 30.665 1.00 92.88 97 ARG A CA 1
ATOM 770 C C . ARG A 1 97 ? -4.762 -8.186 29.904 1.00 92.88 97 ARG A C 1
ATOM 772 O O . ARG A 1 97 ? -5.299 -8.787 28.985 1.00 92.88 97 ARG A O 1
ATOM 779 N N . ARG A 1 98 ? -5.137 -6.957 30.253 1.00 94.81 98 ARG A N 1
ATOM 780 C CA . ARG A 1 98 ? -6.191 -6.195 29.574 1.00 94.81 98 ARG A CA 1
ATOM 781 C C . ARG A 1 98 ? -5.655 -5.273 28.483 1.00 94.81 98 ARG A C 1
ATOM 783 O O . ARG A 1 98 ? -6.429 -4.523 27.904 1.00 94.81 98 ARG A O 1
ATOM 790 N N . ILE A 1 99 ? -4.355 -5.314 28.189 1.00 97.00 99 ILE A N 1
ATOM 791 C CA . ILE A 1 99 ? -3.730 -4.473 27.166 1.00 97.00 99 ILE A CA 1
ATOM 792 C C . ILE A 1 99 ? -3.262 -5.346 26.004 1.00 97.00 99 ILE A C 1
ATOM 794 O O . ILE A 1 99 ? -2.619 -6.371 26.213 1.00 97.00 99 ILE A O 1
ATOM 798 N N . SER A 1 100 ? -3.538 -4.912 24.779 1.00 97.00 100 SER A N 1
ATOM 799 C CA . SER A 1 100 ? -3.002 -5.489 23.545 1.00 97.00 100 SER A CA 1
ATOM 800 C C . SER A 1 100 ? -2.270 -4.416 22.743 1.00 97.00 100 SER A C 1
ATOM 802 O O . SER A 1 100 ? -2.664 -3.252 22.732 1.00 97.00 100 SER A O 1
ATOM 804 N N . LEU A 1 101 ? -1.219 -4.816 22.033 1.00 96.44 101 LEU A N 1
ATOM 805 C CA . LEU A 1 101 ? -0.553 -3.993 21.026 1.00 96.44 101 LEU A CA 1
ATOM 806 C C . LEU A 1 101 ? -0.879 -4.583 19.659 1.00 96.44 101 LEU A C 1
ATOM 808 O O . LEU A 1 101 ? -0.733 -5.788 19.465 1.00 96.44 101 LEU A O 1
ATOM 812 N N . TRP A 1 102 ? -1.308 -3.764 18.704 1.00 94.50 102 TRP A N 1
ATOM 813 C CA . TRP A 1 102 ? -1.636 -4.239 17.362 1.00 94.50 102 TRP A CA 1
ATOM 814 C C . TRP A 1 102 ? -1.212 -3.246 16.284 1.00 94.50 102 TRP A C 1
ATOM 816 O O . TRP A 1 102 ? -1.423 -2.040 16.413 1.00 94.50 102 TRP A O 1
ATOM 826 N N . LYS A 1 103 ? -0.618 -3.749 15.201 1.00 91.06 103 LYS A N 1
ATOM 827 C CA . LYS A 1 103 ? -0.261 -2.949 14.030 1.00 91.06 103 LYS A CA 1
ATOM 828 C C . LYS A 1 103 ? -1.183 -3.291 12.869 1.00 91.06 103 LYS A C 1
ATOM 830 O O . LYS A 1 103 ? -1.136 -4.405 12.357 1.00 91.06 103 LYS A O 1
ATOM 835 N N . GLY A 1 104 ? -1.971 -2.322 12.417 1.00 87.62 104 GLY A N 1
ATOM 836 C CA . GLY A 1 104 ? -2.901 -2.532 11.309 1.00 87.62 104 GLY A CA 1
ATOM 837 C C . GLY A 1 104 ? -3.907 -1.400 11.133 1.00 87.62 104 GLY A C 1
ATOM 838 O O . GLY A 1 104 ? -3.827 -0.368 11.800 1.00 87.62 104 GLY A O 1
ATOM 839 N N . ASP A 1 105 ? -4.844 -1.586 10.206 1.00 88.88 105 ASP A N 1
ATOM 840 C CA . ASP A 1 105 ? -5.909 -0.624 9.914 1.00 88.88 105 ASP A CA 1
ATOM 841 C C . ASP A 1 105 ? -7.013 -0.683 10.980 1.00 88.88 105 ASP A C 1
ATOM 843 O O . ASP A 1 105 ? -7.813 -1.619 11.000 1.00 88.88 105 ASP A O 1
ATOM 847 N N . ILE A 1 106 ? -7.094 0.337 11.842 1.00 93.69 106 ILE A N 1
ATOM 848 C CA . ILE A 1 106 ? -8.092 0.418 12.921 1.00 93.69 106 ILE A CA 1
ATOM 849 C C . ILE A 1 106 ? -9.538 0.252 12.430 1.00 93.69 106 ILE A C 1
ATOM 851 O O . ILE A 1 106 ? -10.381 -0.228 13.181 1.00 93.69 106 ILE A O 1
ATOM 855 N N . THR A 1 107 ? -9.830 0.590 11.168 1.00 94.12 107 THR A N 1
ATOM 856 C CA . THR A 1 107 ? -11.180 0.473 10.591 1.00 94.12 107 THR A CA 1
ATOM 857 C C . THR A 1 107 ? -11.585 -0.968 10.276 1.00 94.12 107 THR A C 1
ATOM 859 O O . THR A 1 107 ? -12.740 -1.220 9.944 1.00 94.12 107 THR A O 1
ATOM 862 N N . SER A 1 108 ? -10.659 -1.921 10.409 1.00 92.12 108 SER A N 1
ATOM 863 C CA . SER A 1 108 ? -10.912 -3.361 10.276 1.00 92.12 108 SER A CA 1
ATOM 864 C C . SER A 1 108 ? -11.163 -4.079 11.608 1.00 92.12 108 SER A C 1
ATOM 866 O O . SER A 1 108 ? -11.490 -5.266 11.590 1.00 92.12 108 SER A O 1
ATOM 868 N N . LEU A 1 109 ? -11.023 -3.394 12.750 1.00 93.38 109 LEU A N 1
ATOM 869 C CA . LEU A 1 109 ? -11.218 -3.998 14.069 1.00 93.38 109 LEU A CA 1
ATOM 870 C C . LEU A 1 109 ? -12.700 -4.111 14.429 1.00 93.38 109 LEU A C 1
ATOM 872 O O . LEU A 1 109 ? -13.409 -3.108 14.523 1.00 93.38 109 LEU A O 1
ATOM 876 N N . ASP A 1 110 ? -13.134 -5.333 14.725 1.00 94.50 110 ASP A N 1
ATOM 877 C CA . ASP A 1 110 ? -14.400 -5.610 15.406 1.00 94.50 110 ASP A CA 1
ATOM 878 C C . ASP A 1 110 ? -14.220 -5.395 16.916 1.00 94.50 110 ASP A C 1
ATOM 880 O O . ASP A 1 110 ? -13.912 -6.309 17.693 1.00 94.50 110 ASP A O 1
ATOM 884 N N . ALA A 1 111 ? -14.283 -4.117 17.292 1.00 96.19 111 ALA A N 1
ATOM 885 C CA . ALA A 1 111 ? -14.147 -3.622 18.655 1.00 96.19 111 ALA A CA 1
ATOM 886 C C . ALA A 1 111 ? -15.468 -3.034 19.166 1.00 96.19 111 ALA A C 1
ATOM 888 O O . ALA A 1 111 ? -16.308 -2.579 18.388 1.00 96.19 111 ALA A O 1
ATOM 889 N N . THR A 1 112 ? -15.644 -2.939 20.485 1.00 97.56 112 THR A N 1
ATOM 890 C CA . THR A 1 112 ? -16.785 -2.172 21.019 1.00 97.56 112 THR A CA 1
ATOM 891 C C . THR A 1 112 ? -16.688 -0.704 20.607 1.00 97.56 112 THR A C 1
ATOM 893 O O . THR A 1 112 ? -17.667 -0.133 20.129 1.00 97.56 112 THR A O 1
ATOM 896 N N . ALA A 1 113 ? -15.504 -0.105 20.726 1.00 98.38 113 ALA A N 1
ATOM 897 C CA . ALA A 1 113 ? -15.245 1.244 20.250 1.00 98.38 113 ALA A CA 1
ATOM 898 C C . ALA A 1 113 ? -13.858 1.371 19.616 1.00 98.38 113 ALA A C 1
ATOM 900 O O . ALA A 1 113 ? -12.890 0.751 20.057 1.00 98.38 113 ALA A O 1
ATOM 901 N N . ILE A 1 114 ? -13.742 2.238 18.617 1.00 98.69 114 ILE A N 1
ATOM 902 C CA . ILE A 1 114 ? -12.448 2.762 18.173 1.00 98.69 114 ILE A CA 1
ATOM 903 C C . ILE A 1 114 ? -12.365 4.246 18.506 1.00 98.69 114 ILE A C 1
ATOM 905 O O . ILE A 1 114 ? -13.376 4.950 18.513 1.00 98.69 114 ILE A O 1
ATOM 909 N N . VAL A 1 115 ? -11.160 4.735 18.775 1.00 98.69 115 VAL A N 1
ATOM 910 C CA . VAL A 1 115 ? -10.931 6.152 19.047 1.00 98.69 115 VAL A CA 1
ATOM 911 C C . VAL A 1 115 ? -10.485 6.863 17.774 1.00 98.69 115 VAL A C 1
ATOM 913 O O . VAL A 1 115 ? -9.592 6.411 17.061 1.00 98.69 115 VAL A O 1
ATOM 916 N N . ASN A 1 116 ? -11.107 7.999 17.486 1.00 98.31 116 ASN A N 1
ATOM 917 C CA . ASN A 1 116 ? -10.726 8.921 16.434 1.00 98.31 116 ASN A CA 1
ATOM 918 C C . ASN A 1 116 ? -9.949 10.102 17.036 1.00 98.31 116 ASN A C 1
ATOM 920 O O . ASN A 1 116 ? -10.457 10.800 17.917 1.00 98.31 116 ASN A O 1
ATOM 924 N N . ALA A 1 117 ? -8.738 10.351 16.530 1.00 95.88 117 ALA A N 1
ATOM 925 C CA . ALA A 1 117 ? -8.003 11.584 16.803 1.00 95.88 117 ALA A CA 1
ATOM 926 C C . ALA A 1 117 ? -8.574 12.712 15.927 1.00 95.88 117 ALA A C 1
ATOM 928 O O . ALA A 1 117 ? -8.095 12.967 14.818 1.00 95.88 117 ALA A O 1
ATOM 929 N N . ALA A 1 118 ? -9.622 13.351 16.437 1.00 95.50 118 ALA A N 1
ATOM 930 C CA . ALA A 1 118 ? -10.413 14.342 15.731 1.00 95.50 118 ALA A CA 1
ATOM 931 C C . ALA A 1 118 ? -9.795 15.748 15.806 1.00 95.50 118 ALA A C 1
ATOM 933 O O . ALA A 1 118 ? -8.950 16.063 16.649 1.00 95.50 118 ALA A O 1
ATOM 934 N N . ASN A 1 119 ? -10.254 16.622 14.913 1.00 92.88 119 ASN A N 1
ATOM 935 C CA . ASN A 1 119 ? -10.054 18.065 15.027 1.00 92.88 119 ASN A CA 1
ATOM 936 C C . ASN A 1 119 ? -11.127 18.703 15.938 1.00 92.88 119 ASN A C 1
ATOM 938 O O . ASN A 1 119 ? -12.141 18.074 16.226 1.00 92.88 119 ASN A O 1
ATOM 942 N N . SER A 1 120 ? -10.934 19.954 16.373 1.00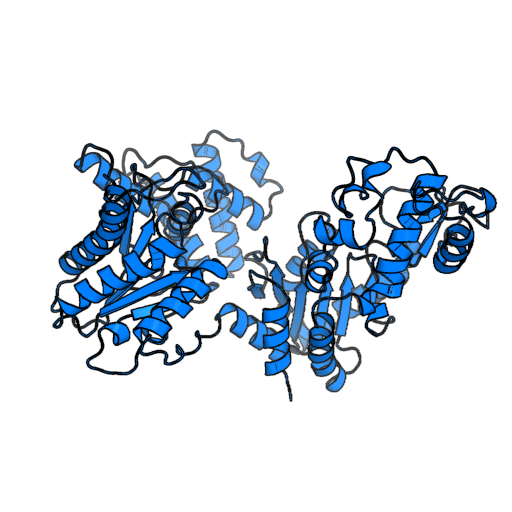 95.38 120 SER A N 1
ATOM 943 C CA . SER A 1 120 ? -11.827 20.629 17.337 1.00 95.38 120 SER A CA 1
ATOM 944 C C . SER A 1 120 ? -13.262 20.846 16.844 1.00 95.38 120 SER A C 1
ATOM 946 O O . SER A 1 120 ? -14.167 21.045 17.655 1.00 95.38 120 SER A O 1
ATOM 948 N N . GLN A 1 121 ? -13.502 20.767 15.533 1.00 95.50 121 GLN A N 1
ATOM 949 C CA . GLN A 1 121 ? -14.841 20.869 14.955 1.00 95.50 121 GLN A CA 1
ATOM 950 C C . GLN A 1 121 ? -15.590 19.529 14.975 1.00 95.50 121 GLN A C 1
ATOM 952 O O . GLN A 1 121 ? -16.790 19.519 14.745 1.00 95.50 121 GLN A O 1
ATOM 957 N N . LEU A 1 122 ? -14.907 18.398 15.203 1.00 96.19 122 LEU A N 1
ATOM 958 C CA . LEU A 1 122 ? -15.435 17.021 15.149 1.00 96.19 122 LEU A CA 1
ATOM 959 C C . LEU A 1 122 ? -16.080 16.584 13.820 1.00 96.19 122 LEU A C 1
ATOM 961 O O . LEU A 1 122 ? -16.479 15.430 13.683 1.00 96.19 122 LEU A O 1
ATOM 965 N N . LEU A 1 123 ? -16.139 17.449 12.807 1.00 96.69 123 LEU A N 1
ATOM 966 C CA . LEU A 1 123 ? -16.776 17.166 11.516 1.00 96.69 123 LEU A CA 1
ATOM 967 C C . LEU A 1 123 ? -15.924 16.279 10.590 1.00 96.69 123 LEU A C 1
ATOM 969 O O . LEU A 1 123 ? -16.232 16.124 9.408 1.00 96.69 123 LEU A O 1
ATOM 973 N N . GLY A 1 124 ? -14.841 15.693 11.085 1.00 95.44 124 GLY A N 1
ATOM 974 C CA . GLY A 1 124 ? -13.896 14.954 10.262 1.00 95.44 124 GLY A CA 1
ATOM 975 C C . GLY A 1 124 ? -13.024 15.857 9.386 1.00 95.44 124 GLY A C 1
ATOM 976 O O . GLY A 1 124 ? -12.997 17.082 9.526 1.00 95.44 124 GLY A O 1
ATOM 977 N N . CYS A 1 125 ? -12.313 15.247 8.438 1.00 95.50 125 CYS A N 1
ATOM 978 C CA . CYS A 1 125 ? -11.450 15.965 7.506 1.00 95.50 125 CYS A CA 1
ATOM 979 C C . CYS A 1 125 ? -12.201 16.386 6.232 1.00 95.50 125 CYS A C 1
ATOM 981 O O . CYS A 1 125 ? -12.956 15.598 5.671 1.00 95.50 125 CYS A O 1
ATOM 983 N N . PHE A 1 126 ? -11.936 17.599 5.737 1.00 96.25 126 PHE A N 1
ATOM 984 C CA . PHE A 1 126 ? -12.478 18.126 4.472 1.00 96.25 126 PHE A CA 1
ATOM 985 C C . PHE A 1 126 ? -11.436 18.215 3.353 1.00 96.25 126 PHE A C 1
ATOM 987 O O . PHE A 1 126 ? -11.662 18.869 2.339 1.00 96.25 126 PHE A O 1
ATOM 994 N N . GLN A 1 127 ? -10.266 17.600 3.528 1.00 94.25 127 GLN A N 1
ATOM 995 C CA . GLN A 1 127 ? -9.214 17.598 2.519 1.00 94.25 127 GLN A CA 1
ATOM 996 C C . GLN A 1 127 ? -9.173 16.228 1.829 1.00 94.25 127 GLN A C 1
ATOM 998 O O . GLN A 1 127 ? -8.698 15.260 2.434 1.00 94.25 127 GLN A O 1
ATOM 1003 N N . PRO A 1 128 ? -9.624 16.126 0.562 1.00 91.00 128 PRO A N 1
ATOM 1004 C CA . PRO A 1 128 ? -9.479 14.908 -0.225 1.00 91.00 128 PRO A CA 1
ATOM 1005 C C . PRO A 1 128 ? -8.039 14.401 -0.192 1.00 91.00 128 PRO A C 1
ATOM 1007 O O . PRO A 1 128 ? -7.096 15.193 -0.228 1.00 91.00 128 PRO A O 1
ATOM 1010 N N . THR A 1 129 ? -7.861 13.081 -0.130 1.00 84.19 129 THR A N 1
ATOM 1011 C CA . THR A 1 129 ? -6.555 12.386 -0.067 1.00 84.19 129 THR A CA 1
ATOM 1012 C C . THR A 1 129 ? -5.700 12.650 1.184 1.00 84.19 129 THR A C 1
ATOM 1014 O O . THR A 1 129 ? -4.615 12.073 1.310 1.00 84.19 129 THR A O 1
ATOM 1017 N N . HIS A 1 130 ? -6.153 13.472 2.141 1.00 89.25 130 HIS A N 1
ATOM 1018 C CA . HIS A 1 130 ? -5.392 13.704 3.367 1.00 89.25 130 HIS A CA 1
ATOM 1019 C C . HIS A 1 130 ? -5.283 12.411 4.187 1.00 89.25 130 HIS A C 1
ATOM 1021 O O . HIS A 1 130 ? -6.280 11.763 4.505 1.00 89.25 130 HIS A O 1
ATOM 1027 N N . LYS A 1 131 ? -4.049 12.029 4.527 1.00 83.44 131 LYS A N 1
ATOM 1028 C CA . LYS A 1 131 ? -3.716 10.760 5.192 1.00 83.44 131 LYS A CA 1
ATOM 1029 C C . LYS A 1 131 ? -3.820 10.838 6.724 1.00 83.44 131 LYS A C 1
ATOM 1031 O O . LYS A 1 131 ? -3.004 10.239 7.419 1.00 83.44 131 LYS A O 1
ATOM 1036 N N . CYS A 1 132 ? -4.765 11.613 7.261 1.00 91.25 132 CYS A N 1
ATOM 1037 C CA . CYS A 1 132 ? -5.030 11.641 8.702 1.00 91.25 132 CYS A CA 1
ATOM 1038 C C . CYS A 1 132 ? -6.024 10.541 9.100 1.00 91.25 132 CYS A C 1
ATOM 1040 O O . CYS A 1 132 ? -6.892 10.168 8.310 1.00 91.25 132 CYS A O 1
ATOM 1042 N N . ILE A 1 133 ? -5.914 10.042 10.337 1.00 93.12 133 ILE A N 1
ATOM 1043 C CA . ILE A 1 133 ? -6.798 8.981 10.842 1.00 93.12 133 ILE A CA 1
ATOM 1044 C C . ILE A 1 133 ? -8.273 9.409 10.851 1.00 93.12 133 ILE A C 1
ATOM 1046 O O . ILE A 1 133 ? -9.144 8.605 10.542 1.00 93.12 133 ILE A O 1
ATOM 1050 N N . ASP A 1 134 ? -8.526 10.696 11.087 1.00 95.94 134 ASP A N 1
ATOM 1051 C CA . ASP A 1 134 ? -9.851 11.316 11.043 1.00 95.94 134 ASP A CA 1
ATOM 1052 C C . ASP A 1 134 ? -10.520 11.139 9.670 1.00 95.94 134 ASP A C 1
ATOM 1054 O O . ASP A 1 134 ? -11.654 10.676 9.563 1.00 95.94 134 ASP A O 1
ATOM 1058 N N . ASN A 1 135 ? -9.779 11.396 8.586 1.00 95.31 135 ASN A N 1
ATOM 1059 C CA . ASN A 1 135 ? -10.276 11.170 7.230 1.00 95.31 135 ASN A CA 1
ATOM 1060 C C . ASN A 1 135 ? -10.540 9.682 6.961 1.00 95.31 135 ASN A C 1
ATOM 1062 O O . ASN A 1 135 ? -11.552 9.334 6.359 1.00 95.31 135 ASN A O 1
ATOM 1066 N N . VAL A 1 136 ? -9.639 8.804 7.414 1.00 94.12 136 VAL A N 1
ATOM 1067 C CA . VAL A 1 136 ? -9.756 7.350 7.219 1.00 94.12 136 VAL A CA 1
ATOM 1068 C C . VAL A 1 136 ? -11.011 6.807 7.908 1.00 94.12 136 VAL A C 1
ATOM 1070 O O . VAL A 1 136 ? -11.809 6.131 7.260 1.00 94.12 136 VAL A O 1
ATOM 1073 N N . ILE A 1 137 ? -11.226 7.155 9.181 1.00 97.19 137 ILE A N 1
ATOM 1074 C CA . ILE A 1 137 ? -12.391 6.722 9.963 1.00 97.19 137 ILE A CA 1
ATOM 1075 C C . ILE A 1 137 ? -13.684 7.265 9.344 1.00 97.19 137 ILE A C 1
ATOM 1077 O O . ILE A 1 137 ? -14.596 6.484 9.084 1.00 97.19 137 ILE A O 1
ATOM 1081 N N . HIS A 1 138 ? -13.759 8.562 9.018 1.00 97.81 138 HIS A N 1
ATOM 1082 C CA . HIS A 1 138 ? -14.959 9.140 8.396 1.00 97.81 138 HIS A CA 1
ATOM 1083 C C . HIS A 1 138 ? -15.269 8.541 7.015 1.00 97.81 138 HIS A C 1
ATOM 1085 O O . HIS A 1 138 ? -16.430 8.262 6.717 1.00 97.81 138 HIS A O 1
ATOM 1091 N N . CYS A 1 139 ? -14.254 8.270 6.187 1.00 95.56 139 CYS A N 1
ATOM 1092 C CA . CYS A 1 139 ? -14.452 7.619 4.888 1.00 95.56 139 CYS A CA 1
ATOM 1093 C C . CYS A 1 139 ? -15.004 6.191 5.018 1.00 95.56 139 CYS A C 1
ATOM 1095 O O . CYS A 1 139 ? -15.735 5.746 4.135 1.00 95.56 139 CYS A O 1
ATOM 1097 N N . LYS A 1 140 ? -14.632 5.467 6.082 1.00 95.50 140 LYS A N 1
ATOM 1098 C CA . LYS A 1 140 ? -15.036 4.072 6.315 1.00 95.50 140 LYS A CA 1
ATOM 1099 C C . LYS A 1 140 ? -16.327 3.929 7.119 1.00 95.50 140 LYS A C 1
ATOM 1101 O O . LYS A 1 140 ? -17.021 2.938 6.941 1.00 95.50 140 LYS A O 1
ATOM 1106 N N . ALA A 1 141 ? -16.671 4.912 7.946 1.00 97.25 141 ALA A N 1
ATOM 1107 C CA . ALA A 1 141 ? -17.948 4.965 8.654 1.00 97.25 141 ALA A CA 1
ATOM 1108 C C . ALA A 1 141 ? -19.097 5.493 7.782 1.00 97.25 141 ALA A C 1
ATOM 1110 O O . ALA A 1 141 ? -20.249 5.139 8.018 1.00 97.25 141 ALA A O 1
ATOM 1111 N N . GLY A 1 142 ? -18.785 6.320 6.779 1.00 96.94 142 GLY A N 1
ATOM 1112 C CA . GLY A 1 142 ? -19.771 6.973 5.921 1.00 96.94 142 GLY A CA 1
ATOM 1113 C C . GLY A 1 142 ? -20.211 8.355 6.436 1.00 96.94 142 GLY A C 1
ATOM 1114 O O . GLY A 1 142 ? -19.872 8.761 7.552 1.00 96.94 142 GLY A O 1
ATOM 1115 N N . PRO A 1 143 ? -20.970 9.115 5.623 1.00 96.31 143 PRO A N 1
ATOM 1116 C CA . PRO A 1 143 ? -21.333 10.505 5.908 1.00 96.31 143 PRO A CA 1
ATOM 1117 C C . PRO A 1 143 ? -22.220 10.669 7.150 1.00 96.31 143 PRO A C 1
ATOM 1119 O O . PRO A 1 143 ? -22.133 11.705 7.807 1.00 96.31 143 PRO A O 1
ATOM 1122 N N . ARG A 1 144 ? -22.983 9.635 7.545 1.00 96.06 144 ARG A N 1
ATOM 1123 C CA . ARG A 1 144 ? -23.782 9.640 8.785 1.00 96.06 144 ARG A CA 1
ATOM 1124 C C . ARG A 1 144 ? -22.937 9.945 10.031 1.00 96.06 144 ARG A C 1
ATOM 1126 O O . ARG A 1 144 ? -23.430 10.601 10.945 1.00 96.06 144 ARG A O 1
ATOM 1133 N N . LEU A 1 145 ? -21.656 9.550 10.050 1.00 98.00 145 LEU A N 1
ATOM 1134 C CA . LEU A 1 145 ? -20.745 9.878 11.152 1.00 98.00 145 LEU A CA 1
ATOM 1135 C C . LEU A 1 145 ? -20.533 11.389 11.292 1.00 98.00 145 LEU A C 1
ATOM 1137 O O . LEU A 1 145 ? -20.571 11.920 12.398 1.00 98.00 145 LEU A O 1
ATOM 1141 N N . ARG A 1 146 ? -20.349 12.099 10.171 1.00 97.75 146 ARG A N 1
ATOM 1142 C CA . ARG A 1 146 ? -20.208 13.564 10.167 1.00 97.75 146 ARG A CA 1
ATOM 1143 C C . ARG A 1 146 ? -21.492 14.239 10.637 1.00 97.75 146 ARG A C 1
ATOM 1145 O O . ARG A 1 146 ? -21.408 15.187 11.410 1.00 97.75 146 ARG A O 1
ATOM 1152 N N . THR A 1 147 ? -22.647 13.747 10.203 1.00 96.88 147 THR A N 1
ATOM 1153 C CA . THR A 1 147 ? -23.955 14.269 10.620 1.00 96.88 147 THR A CA 1
ATOM 1154 C C . THR A 1 147 ? -24.165 14.113 12.127 1.00 96.88 147 THR A C 1
ATOM 1156 O O . THR A 1 147 ? -24.477 15.093 12.794 1.00 96.88 147 THR A O 1
ATOM 1159 N N . ALA A 1 148 ? -23.870 12.940 12.696 1.00 97.50 148 ALA A N 1
ATOM 1160 C CA . ALA A 1 148 ? -23.958 12.726 14.143 1.00 97.50 148 ALA A CA 1
ATOM 1161 C C . ALA A 1 148 ? -22.998 13.633 14.936 1.00 97.50 148 ALA A C 1
ATOM 1163 O O . ALA A 1 148 ? -23.372 14.197 15.963 1.00 97.50 148 ALA A O 1
ATOM 1164 N N . CYS A 1 149 ? -21.768 13.831 14.447 1.00 97.94 149 CYS A N 1
ATOM 1165 C CA . CYS A 1 149 ? -20.857 14.815 15.031 1.00 97.94 149 CYS A CA 1
ATOM 1166 C C . CYS A 1 149 ? -21.424 16.236 14.953 1.00 97.94 149 CYS A C 1
ATOM 1168 O O . CYS A 1 149 ? -21.338 16.977 15.928 1.00 97.94 149 CYS A O 1
ATOM 1170 N N . HIS A 1 150 ? -22.009 16.622 13.818 1.00 97.25 150 HIS A N 1
ATOM 1171 C CA . HIS A 1 150 ? -22.595 17.947 13.637 1.00 97.25 150 HIS A CA 1
ATOM 1172 C C . HIS A 1 150 ? -23.720 18.212 14.643 1.00 97.25 150 HIS A C 1
ATOM 1174 O O . HIS A 1 150 ? -23.692 19.243 15.307 1.00 97.25 150 HIS A O 1
ATOM 1180 N N . GLU A 1 151 ? -24.631 17.258 14.845 1.00 96.50 151 GLU A N 1
ATOM 1181 C CA . GLU A 1 151 ? -25.706 17.363 15.841 1.00 96.50 151 GLU A CA 1
ATOM 1182 C C . GLU A 1 151 ? -25.164 17.555 17.267 1.00 96.50 151 GLU A C 1
ATOM 1184 O O . GLU A 1 151 ? -25.659 18.403 18.013 1.00 96.50 151 GLU A O 1
ATOM 1189 N N . ILE A 1 152 ? -24.112 16.813 17.640 1.00 96.81 152 ILE A N 1
ATOM 1190 C CA . ILE A 1 152 ? -23.435 16.973 18.937 1.00 96.81 152 ILE A CA 1
ATOM 1191 C C . ILE A 1 152 ? -22.855 18.387 19.076 1.00 96.81 152 ILE A C 1
ATOM 1193 O O . ILE A 1 152 ? -22.971 19.004 20.138 1.00 96.81 152 ILE A O 1
ATOM 1197 N N . MET A 1 153 ? -22.228 18.905 18.018 1.00 96.94 153 MET A N 1
ATOM 1198 C CA . MET A 1 153 ? -21.587 20.220 18.030 1.00 96.94 153 MET A CA 1
ATOM 1199 C C . MET A 1 153 ? -22.595 21.370 18.052 1.00 96.94 153 MET A C 1
ATOM 1201 O O . MET A 1 153 ? -22.375 22.335 18.784 1.00 96.94 153 MET A O 1
ATOM 1205 N N . GLU A 1 154 ? -23.714 21.248 17.338 1.00 95.56 154 GLU A N 1
ATOM 1206 C CA . GLU A 1 154 ? -24.822 22.212 17.379 1.00 95.56 154 GLU A CA 1
ATOM 1207 C C . GLU A 1 154 ? -25.433 22.290 18.781 1.00 95.56 154 GLU A C 1
ATOM 1209 O O . GLU A 1 154 ? -25.599 23.377 19.334 1.00 95.56 154 GLU A O 1
ATOM 1214 N N . GLN A 1 155 ? -25.686 21.140 19.416 1.00 95.88 155 GLN A N 1
ATOM 1215 C CA . GLN A 1 155 ? -26.190 21.096 20.793 1.00 95.88 155 GLN A CA 1
ATOM 1216 C C . GLN A 1 155 ? -25.185 21.672 21.800 1.00 95.88 155 GLN A C 1
ATOM 1218 O O . GLN A 1 155 ? -25.575 22.299 22.786 1.00 95.88 155 GLN A O 1
ATOM 1223 N N . GLN A 1 156 ? -23.888 21.459 21.567 1.00 96.06 156 GLN A N 1
ATOM 1224 C CA . GLN A 1 156 ? -22.824 21.983 22.418 1.00 96.06 156 GLN A CA 1
ATOM 1225 C C . GLN A 1 156 ? -22.596 23.494 22.236 1.00 96.06 156 GLN A C 1
ATOM 1227 O O . GLN A 1 156 ? -22.192 24.166 23.188 1.00 96.06 156 GLN A O 1
ATOM 1232 N N . GLY A 1 157 ? -22.802 24.025 21.028 1.00 96.50 157 GLY A N 1
ATOM 1233 C CA . GLY A 1 157 ? -22.659 25.445 20.696 1.00 96.50 157 GLY A CA 1
ATOM 1234 C C . GLY A 1 157 ? -21.222 25.989 20.725 1.00 96.50 157 GLY A C 1
ATOM 1235 O O . GLY A 1 157 ? -21.026 27.204 20.714 1.00 96.50 157 GLY A O 1
ATOM 1236 N N . ARG A 1 158 ? -20.202 25.124 20.806 1.00 96.38 158 ARG A N 1
ATOM 1237 C CA . ARG A 1 158 ? -18.775 25.499 20.791 1.00 96.38 158 ARG A CA 1
ATOM 1238 C C . ARG A 1 158 ? -17.891 24.342 20.341 1.00 96.38 158 ARG A C 1
ATOM 1240 O O . ARG A 1 158 ? -18.268 23.184 20.511 1.00 96.38 158 ARG A O 1
ATOM 1247 N N . GLU A 1 159 ? -16.689 24.668 19.868 1.00 96.62 159 GLU A N 1
ATOM 1248 C CA . GLU A 1 159 ? -15.655 23.682 19.532 1.00 96.62 159 GLU A CA 1
ATOM 1249 C C . GLU A 1 159 ? -15.292 22.771 20.717 1.00 96.62 159 GLU A C 1
ATOM 1251 O O . GLU A 1 159 ? -15.365 23.161 21.894 1.00 96.62 159 GLU A O 1
ATOM 1256 N N . GLU A 1 160 ? -14.900 21.542 20.380 1.00 97.56 160 GLU A N 1
ATOM 1257 C CA . GLU A 1 160 ? -14.511 20.521 21.340 1.00 97.56 160 GLU A CA 1
ATOM 1258 C C . GLU A 1 160 ? -13.112 20.842 21.896 1.00 97.56 160 GLU A C 1
ATOM 1260 O O . GLU A 1 160 ? -12.169 21.060 21.125 1.00 97.56 160 GLU A O 1
ATOM 1265 N N . PRO A 1 161 ? -12.953 20.925 23.229 1.00 97.19 161 PRO A N 1
ATOM 1266 C CA . PRO A 1 161 ? -11.690 21.289 23.838 1.00 97.19 161 PRO A CA 1
ATOM 1267 C C . PRO A 1 161 ? -10.688 20.133 23.767 1.00 97.19 161 PRO A C 1
ATOM 1269 O O . PRO A 1 161 ? -11.034 18.959 23.705 1.00 97.19 161 PRO A O 1
ATOM 1272 N N . VAL A 1 162 ? -9.403 20.477 23.812 1.00 97.31 162 VAL A N 1
ATOM 1273 C CA . VAL A 1 162 ? -8.330 19.478 23.845 1.00 97.31 162 VAL A CA 1
ATOM 1274 C C . VAL A 1 162 ? -8.424 18.648 25.132 1.00 97.31 162 VAL A C 1
ATOM 1276 O O . VAL A 1 162 ? -8.507 19.224 26.218 1.00 97.31 162 VAL A O 1
ATOM 1279 N N . GLY A 1 163 ? -8.347 17.320 25.012 1.00 96.00 163 GLY A N 1
ATOM 1280 C CA . GLY A 1 163 ? -8.400 16.371 26.132 1.00 96.00 163 GLY A CA 1
ATOM 1281 C C . GLY A 1 163 ? -9.788 15.798 26.438 1.00 96.00 163 GLY A C 1
ATOM 1282 O O . GLY A 1 163 ? -9.888 14.846 27.208 1.00 96.00 163 GLY A O 1
ATOM 1283 N N . SER A 1 164 ? -10.859 16.326 25.840 1.00 95.88 164 SER A N 1
ATOM 1284 C CA . SER A 1 164 ? -12.211 15.779 26.004 1.00 95.88 164 SER A CA 1
ATOM 1285 C C . SER A 1 164 ? -12.629 14.898 24.828 1.00 95.88 164 SER A C 1
ATOM 1287 O O . SER A 1 164 ? -11.999 14.903 23.767 1.00 95.88 164 SER A O 1
ATOM 1289 N N . ALA A 1 165 ? -13.698 14.125 25.041 1.00 96.94 165 ALA A N 1
ATOM 1290 C CA . ALA A 1 165 ? -14.188 13.150 24.082 1.00 96.94 165 ALA A CA 1
ATOM 1291 C C . ALA A 1 165 ? -15.713 13.212 23.879 1.00 96.94 165 ALA A C 1
ATOM 1293 O O . ALA A 1 165 ? -16.472 13.542 24.796 1.00 96.94 165 ALA A O 1
ATOM 1294 N N . LYS A 1 166 ? -16.157 12.825 22.679 1.00 98.19 166 LYS A N 1
ATOM 1295 C CA . LYS A 1 166 ? -17.559 12.590 22.293 1.00 98.19 166 LYS A CA 1
ATOM 1296 C C . LYS A 1 166 ? -17.709 11.200 21.699 1.00 98.19 166 LYS A C 1
ATOM 1298 O O . LYS A 1 166 ? -16.746 10.660 21.175 1.00 98.19 166 LYS A O 1
ATOM 1303 N N . ILE A 1 167 ? -18.903 10.624 21.757 1.00 98.38 167 ILE A N 1
ATOM 1304 C CA . ILE A 1 167 ? -19.159 9.272 21.256 1.00 98.38 167 ILE A CA 1
ATOM 1305 C C . ILE A 1 167 ? -20.314 9.280 20.262 1.00 98.38 167 ILE A C 1
ATOM 1307 O O . ILE A 1 167 ? -21.316 9.963 20.468 1.00 98.38 167 ILE A O 1
ATOM 1311 N N . THR A 1 168 ? -20.154 8.523 19.185 1.00 98.56 168 THR A N 1
ATOM 1312 C CA . THR A 1 168 ? -21.153 8.303 18.137 1.00 98.56 168 THR A CA 1
ATOM 1313 C C . THR A 1 168 ? -21.243 6.808 17.821 1.00 98.56 168 THR A C 1
ATOM 1315 O O . THR A 1 168 ? -20.416 6.008 18.270 1.00 98.56 168 THR A O 1
ATOM 1318 N N . SER A 1 169 ? -22.254 6.412 17.046 1.00 98.25 169 SER A N 1
ATOM 1319 C CA . SER A 1 169 ? -22.314 5.058 16.480 1.00 98.25 169 SER A CA 1
ATOM 1320 C C . SER A 1 169 ? -21.210 4.844 15.438 1.00 98.25 169 SER A C 1
ATOM 1322 O O . SER A 1 169 ? -20.760 5.785 14.794 1.00 98.25 169 SER A O 1
ATOM 1324 N N . GLY A 1 170 ? -20.795 3.594 15.234 1.00 96.88 170 GLY A N 1
ATOM 1325 C CA . GLY A 1 170 ? -19.775 3.219 14.249 1.00 96.88 170 GLY A CA 1
ATOM 1326 C C . GLY A 1 170 ? -20.248 3.182 12.796 1.00 96.88 170 GLY A C 1
ATOM 1327 O O . GLY A 1 170 ? -19.419 3.201 11.887 1.00 96.88 170 GLY A O 1
ATOM 1328 N N . PHE A 1 171 ? -21.564 3.167 12.564 1.00 96.94 171 PHE A N 1
ATOM 1329 C CA . PHE A 1 171 ? -22.180 3.120 11.232 1.00 96.94 171 PHE A CA 1
ATOM 1330 C C . PHE A 1 171 ? -21.606 1.989 10.361 1.00 96.94 171 PHE A C 1
ATOM 1332 O O . PHE A 1 171 ? -21.763 0.812 10.686 1.00 96.94 171 PHE A O 1
ATOM 1339 N N . ALA A 1 172 ? -20.932 2.328 9.258 1.00 96.19 172 ALA A N 1
ATOM 1340 C CA . ALA A 1 172 ? -20.348 1.361 8.344 1.00 96.19 172 ALA A CA 1
ATOM 1341 C C . ALA A 1 172 ? -18.982 0.791 8.800 1.00 96.19 172 ALA A C 1
ATOM 1343 O O . ALA A 1 172 ? -18.338 0.063 8.041 1.00 96.19 172 ALA A O 1
ATOM 1344 N N . LEU A 1 173 ? -18.548 1.043 10.036 1.00 96.56 173 LEU A N 1
ATOM 1345 C CA . LEU A 1 173 ? -17.399 0.362 10.639 1.00 96.56 173 LEU A CA 1
ATOM 1346 C C . LEU A 1 173 ? -17.799 -0.996 11.243 1.00 96.56 173 LEU A C 1
ATOM 1348 O O . LEU A 1 173 ? -18.969 -1.209 11.569 1.00 96.56 173 LEU A O 1
ATOM 1352 N N . PRO A 1 174 ? -16.855 -1.944 11.403 1.00 95.06 174 PRO A N 1
ATOM 1353 C CA . PRO A 1 174 ? -17.076 -3.142 12.214 1.00 95.06 174 PRO A CA 1
ATOM 1354 C C . PRO A 1 174 ? -17.320 -2.806 13.690 1.00 95.06 174 PRO A C 1
ATOM 1356 O O . PRO A 1 174 ? -18.104 -3.479 14.346 1.00 95.06 174 PRO A O 1
ATOM 1359 N N . SER A 1 175 ? -16.696 -1.739 14.197 1.00 96.50 175 SER A N 1
ATOM 1360 C CA . SER A 1 175 ? -16.858 -1.307 15.582 1.00 96.50 175 SER A CA 1
ATOM 1361 C C . SER A 1 175 ? -18.238 -0.721 15.877 1.00 96.50 175 SER A C 1
ATOM 1363 O O . SER A 1 175 ? -18.769 0.031 15.060 1.00 96.50 175 SER A O 1
ATOM 1365 N N . LYS A 1 176 ? -18.778 -0.960 17.081 1.00 97.00 176 LYS A N 1
ATOM 1366 C CA . LYS A 1 176 ? -20.106 -0.441 17.477 1.00 97.00 176 LYS A CA 1
ATOM 1367 C C . LYS A 1 176 ? -20.127 1.081 17.648 1.00 97.00 176 LYS A C 1
ATOM 1369 O O . LYS A 1 176 ? -21.113 1.716 17.276 1.00 97.00 176 LYS A O 1
ATOM 1374 N N . TYR A 1 177 ? -19.048 1.662 18.174 1.00 98.50 177 TYR A N 1
ATOM 1375 C CA . TYR A 1 177 ? -18.939 3.095 18.462 1.00 98.50 177 TYR A CA 1
ATOM 1376 C C . TYR A 1 177 ? -17.641 3.718 17.935 1.00 98.50 177 TYR A C 1
ATOM 1378 O O . TYR A 1 177 ? -16.615 3.043 17.816 1.00 98.50 177 TYR A O 1
ATOM 1386 N N . VAL A 1 178 ? -17.674 5.032 17.696 1.00 98.75 178 VAL A N 1
ATOM 1387 C CA . VAL A 1 178 ? -16.478 5.867 17.510 1.00 98.75 178 VAL A CA 1
ATOM 1388 C C . VAL A 1 178 ? -16.415 6.891 18.635 1.00 98.75 178 VAL A C 1
ATOM 1390 O O . VAL A 1 178 ? -17.372 7.627 18.871 1.00 98.75 178 VAL A O 1
ATOM 1393 N N . ILE A 1 179 ? -15.279 6.950 19.326 1.00 98.81 179 ILE A N 1
ATOM 1394 C CA . ILE A 1 179 ? -15.005 7.962 20.348 1.00 98.81 179 ILE A CA 1
ATOM 1395 C C . ILE A 1 179 ? -14.085 9.015 19.741 1.00 98.81 179 ILE A C 1
ATOM 1397 O O . ILE A 1 179 ? -12.948 8.729 19.389 1.00 98.81 179 ILE A O 1
ATOM 1401 N N . HIS A 1 180 ? -14.567 10.238 19.600 1.00 98.56 180 HIS A N 1
ATOM 1402 C CA . HIS A 1 180 ? -13.842 11.354 19.015 1.00 98.56 180 HIS A CA 1
ATOM 1403 C C . HIS A 1 180 ? -13.174 12.161 20.118 1.00 98.56 180 HIS A C 1
ATOM 1405 O O . HIS A 1 180 ? -13.873 12.724 20.956 1.00 98.56 180 HIS A O 1
ATOM 1411 N N . THR A 1 181 ? -11.846 12.245 20.106 1.00 98.25 181 THR A N 1
ATOM 1412 C CA . THR A 1 181 ? -11.074 13.032 21.077 1.00 98.25 181 THR A CA 1
ATOM 1413 C C . THR A 1 181 ? -10.151 14.008 20.366 1.00 98.25 181 THR A C 1
ATOM 1415 O O . THR A 1 181 ? -9.566 13.683 19.330 1.00 98.25 181 THR A O 1
ATOM 1418 N N . VAL A 1 182 ? -9.990 15.204 20.934 1.00 97.38 182 VAL A N 1
ATOM 1419 C CA . VAL A 1 182 ? -9.125 16.250 20.371 1.00 97.38 182 VAL A CA 1
ATOM 1420 C C . VAL A 1 182 ? -7.793 16.257 21.111 1.00 97.38 182 VAL A C 1
ATOM 1422 O O . VAL A 1 182 ? -7.727 16.600 22.290 1.00 97.38 182 VAL A O 1
ATOM 1425 N N . GLY A 1 183 ? -6.722 15.871 20.419 1.00 95.81 183 GLY A N 1
ATOM 1426 C CA . GLY A 1 183 ? -5.374 15.815 20.987 1.00 95.81 183 GLY A CA 1
ATOM 1427 C C . GLY A 1 183 ? -4.605 17.146 20.910 1.00 95.81 183 GLY A C 1
ATOM 1428 O O . GLY A 1 183 ? -4.925 18.002 20.079 1.00 95.81 183 GLY A O 1
ATOM 1429 N N . PRO A 1 184 ? -3.569 17.348 21.751 1.00 95.94 184 PRO A N 1
ATOM 1430 C CA . PRO A 1 184 ? -2.709 18.533 21.690 1.00 95.94 184 PRO A CA 1
ATOM 1431 C C . PRO A 1 184 ? -1.911 18.590 20.379 1.00 95.94 184 PRO A C 1
ATOM 1433 O O . PRO A 1 184 ? -1.565 17.555 19.806 1.00 95.94 184 PRO A O 1
ATOM 1436 N N . GLN A 1 185 ? -1.590 19.800 19.912 1.00 93.19 185 GLN A N 1
ATOM 1437 C CA . GLN A 1 185 ? -0.825 20.025 18.681 1.00 93.19 185 GLN A CA 1
ATOM 1438 C C . GLN A 1 185 ? 0.456 20.801 18.971 1.00 93.19 185 GLN A C 1
ATOM 1440 O O . GLN A 1 185 ? 0.407 21.919 19.480 1.00 93.19 185 GLN A O 1
ATOM 1445 N N . LEU A 1 186 ? 1.600 20.223 18.606 1.00 92.56 186 LEU A N 1
ATOM 1446 C CA . LEU A 1 186 ? 2.917 20.800 18.851 1.00 92.56 186 LEU A CA 1
ATOM 1447 C C . LEU A 1 186 ? 3.543 21.337 17.562 1.00 92.56 186 LEU A C 1
ATOM 1449 O O . LEU A 1 186 ? 3.259 20.899 16.444 1.00 92.56 186 LEU A O 1
ATOM 1453 N N . ARG A 1 187 ? 4.489 22.268 17.719 1.00 88.81 187 ARG A N 1
ATOM 1454 C CA . ARG A 1 187 ? 5.404 22.627 16.629 1.00 88.81 187 ARG A CA 1
ATOM 1455 C C . ARG A 1 187 ? 6.405 21.493 16.423 1.00 88.81 187 ARG A C 1
ATOM 1457 O O . ARG A 1 187 ? 6.968 20.980 17.386 1.00 88.81 187 ARG A O 1
ATOM 1464 N N . ARG A 1 188 ? 6.679 21.131 15.165 1.00 88.31 188 ARG A N 1
ATOM 1465 C CA . ARG A 1 188 ? 7.678 20.097 14.841 1.00 88.31 188 ARG A CA 1
ATOM 1466 C C . ARG A 1 188 ? 9.027 20.416 15.491 1.00 88.31 188 ARG A C 1
ATOM 1468 O O . ARG A 1 188 ? 9.575 21.492 15.269 1.00 88.31 188 ARG A O 1
ATOM 1475 N N . GLY A 1 189 ? 9.550 19.461 16.261 1.00 85.38 189 GLY A N 1
ATOM 1476 C CA . GLY A 1 189 ? 10.821 19.579 16.981 1.00 85.38 189 GLY A CA 1
ATOM 1477 C C . GLY A 1 189 ? 10.731 20.250 18.357 1.00 85.38 189 GLY A C 1
ATOM 1478 O O . GLY A 1 189 ? 11.759 20.373 19.015 1.00 85.38 189 GLY A O 1
ATOM 1479 N N . ALA A 1 190 ? 9.546 20.681 18.799 1.00 90.06 190 ALA A N 1
ATOM 1480 C CA . ALA A 1 190 ? 9.346 21.185 20.154 1.00 90.06 190 ALA A CA 1
ATOM 1481 C C . ALA A 1 190 ? 9.191 20.038 21.165 1.00 90.06 190 ALA A C 1
ATOM 1483 O O . ALA A 1 190 ? 8.678 18.969 20.832 1.00 90.06 190 ALA A O 1
ATOM 1484 N N . SER A 1 191 ? 9.591 20.294 22.410 1.00 93.38 191 SER A N 1
ATOM 1485 C CA . SER A 1 191 ? 9.287 19.416 23.542 1.00 93.38 191 SER A CA 1
ATOM 1486 C C . SER A 1 191 ? 7.902 19.744 24.112 1.00 93.38 191 SER A C 1
ATOM 1488 O O . SER A 1 191 ? 7.573 20.931 24.203 1.00 93.38 191 SER A O 1
ATOM 1490 N N . PRO A 1 192 ? 7.110 18.737 24.526 1.00 95.75 192 PRO A N 1
ATOM 1491 C CA . PRO A 1 192 ? 5.811 18.969 25.147 1.00 95.75 192 PRO A CA 1
ATOM 1492 C C . PRO A 1 192 ? 5.947 19.675 26.499 1.00 95.75 192 PRO A C 1
ATOM 1494 O O . PRO A 1 192 ? 6.845 19.391 27.295 1.00 95.75 192 PRO A O 1
ATOM 1497 N N . THR A 1 193 ? 5.026 20.592 26.767 1.00 96.62 193 THR A N 1
ATOM 1498 C CA . THR A 1 193 ? 4.817 21.208 28.080 1.00 96.62 193 THR A CA 1
ATOM 1499 C C . THR A 1 193 ? 4.048 20.267 29.011 1.00 96.62 193 THR A C 1
ATOM 1501 O O . THR A 1 193 ? 3.353 19.358 28.561 1.00 96.62 193 THR A O 1
ATOM 1504 N N . ALA A 1 194 ? 4.095 20.520 30.325 1.00 96.25 194 ALA A N 1
ATOM 1505 C CA . ALA A 1 194 ? 3.329 19.739 31.305 1.00 96.25 194 ALA A CA 1
ATOM 1506 C C . ALA A 1 194 ? 1.819 19.719 30.997 1.00 96.25 194 ALA A C 1
ATOM 1508 O O . ALA A 1 194 ? 1.182 18.676 31.103 1.00 96.25 194 ALA A O 1
ATOM 1509 N N . LYS A 1 195 ? 1.273 20.853 30.539 1.00 96.88 195 LYS A N 1
ATOM 1510 C CA . LYS A 1 195 ? -0.132 20.972 30.134 1.00 96.88 195 LYS A CA 1
ATOM 1511 C C . LYS A 1 195 ? -0.457 20.111 28.912 1.00 96.88 195 LYS A C 1
ATOM 1513 O O . LYS A 1 195 ? -1.513 19.498 28.871 1.00 96.88 195 LYS A O 1
ATOM 1518 N N . GLU A 1 196 ? 0.426 20.058 27.917 1.00 97.19 196 GLU A N 1
ATOM 1519 C CA . GLU A 1 196 ? 0.215 19.224 26.724 1.00 97.19 196 GLU A CA 1
ATOM 1520 C C . GLU A 1 196 ? 0.311 17.730 27.059 1.00 97.19 196 GLU A C 1
ATOM 1522 O O . GLU A 1 196 ? -0.451 16.936 26.513 1.00 97.19 196 GLU A O 1
ATOM 1527 N N . CYS A 1 197 ? 1.186 17.341 27.992 1.00 97.38 197 CYS A N 1
ATOM 1528 C CA . CYS A 1 197 ? 1.215 15.974 28.519 1.00 97.38 197 CYS A CA 1
ATOM 1529 C C . CYS A 1 197 ? -0.094 15.620 29.245 1.00 97.38 197 CYS A C 1
ATOM 1531 O O . CYS A 1 197 ? -0.676 14.569 28.986 1.00 97.38 197 CYS A O 1
ATOM 1533 N N . GLU A 1 198 ? -0.591 16.509 30.108 1.00 97.25 198 GLU A N 1
ATOM 1534 C CA . GLU A 1 198 ? -1.874 16.334 30.803 1.00 97.25 198 GLU A CA 1
ATOM 1535 C C . GLU A 1 198 ? -3.045 16.228 29.815 1.00 97.25 198 GLU A C 1
ATOM 1537 O O . GLU A 1 198 ? -3.893 15.348 29.936 1.00 97.25 198 GLU A O 1
ATOM 1542 N N . GLN A 1 199 ? -3.057 17.071 28.783 1.00 98.00 199 GLN A N 1
ATOM 1543 C CA . GLN A 1 199 ? -4.046 17.032 27.708 1.00 98.00 199 GLN A CA 1
ATOM 1544 C C . GLN A 1 199 ? -4.026 15.714 26.930 1.00 98.00 199 GLN A C 1
ATOM 1546 O O . GLN A 1 199 ? -5.089 15.170 26.627 1.00 98.00 199 GLN A O 1
ATOM 1551 N N . LEU A 1 200 ? -2.839 15.189 26.611 1.00 98.00 200 LEU A N 1
ATOM 1552 C CA . LEU A 1 200 ? -2.721 13.897 25.941 1.00 98.00 200 LEU A CA 1
ATOM 1553 C C . LEU A 1 200 ? -3.262 12.770 26.828 1.00 98.00 200 LEU A C 1
ATOM 1555 O O . LEU A 1 200 ? -4.053 11.967 26.345 1.00 98.00 200 LEU A O 1
ATOM 1559 N N . ASN A 1 201 ? -2.920 12.749 28.120 1.00 97.69 201 ASN A N 1
ATOM 1560 C CA . ASN A 1 201 ? -3.482 11.785 29.075 1.00 97.69 201 ASN A CA 1
ATOM 1561 C C . ASN A 1 201 ? -5.001 11.875 29.156 1.00 97.69 201 ASN A C 1
ATOM 1563 O O . ASN A 1 201 ? -5.692 10.858 29.083 1.00 97.69 201 ASN A O 1
ATOM 1567 N N . SER A 1 202 ? -5.523 13.097 29.248 1.00 98.19 202 SER A N 1
ATOM 1568 C CA . SER A 1 202 ? -6.956 13.348 29.326 1.00 98.19 202 SER A CA 1
ATOM 1569 C C . SER A 1 202 ? -7.701 12.774 28.117 1.00 98.19 202 SER A C 1
ATOM 1571 O O . SER A 1 202 ? -8.774 12.216 28.305 1.00 98.19 202 SER A O 1
ATOM 1573 N N . CYS A 1 203 ? -7.110 12.769 26.913 1.00 98.38 203 CYS A N 1
ATOM 1574 C CA . CYS A 1 203 ? -7.724 12.126 25.743 1.00 98.38 203 CYS A CA 1
ATOM 1575 C C . CYS A 1 203 ? -8.022 10.634 25.974 1.00 98.38 203 CYS A C 1
ATOM 1577 O O . CYS A 1 203 ? -9.094 10.153 25.608 1.00 98.38 203 CYS A O 1
ATOM 1579 N N . TYR A 1 204 ? -7.084 9.895 26.576 1.00 98.50 204 TYR A N 1
ATOM 1580 C CA . TYR A 1 204 ? -7.247 8.460 26.830 1.00 98.50 204 TYR A CA 1
ATOM 1581 C C . TYR A 1 204 ? -8.246 8.209 27.958 1.00 98.50 204 TYR A C 1
ATOM 1583 O O . TYR A 1 204 ? -9.178 7.426 27.783 1.00 98.50 204 TYR A O 1
ATOM 1591 N N . ILE A 1 205 ? -8.094 8.917 29.080 1.00 98.38 205 ILE A N 1
ATOM 1592 C CA . ILE A 1 205 ? -8.955 8.744 30.256 1.00 98.38 205 ILE A CA 1
ATOM 1593 C C . ILE A 1 205 ? -10.399 9.153 29.954 1.00 98.38 205 ILE A C 1
ATOM 1595 O O . ILE A 1 205 ? -11.308 8.352 30.147 1.00 98.38 205 ILE A O 1
ATOM 1599 N N . SER A 1 206 ? -10.616 10.332 29.361 1.00 98.31 206 SER A N 1
ATOM 1600 C CA . SER A 1 206 ? -11.955 10.797 28.975 1.00 98.31 206 SER A CA 1
ATOM 1601 C C . SER A 1 206 ? -12.641 9.835 28.000 1.00 98.31 206 SER A C 1
ATOM 1603 O O . SER A 1 206 ? -13.859 9.677 28.049 1.00 98.31 206 SER A O 1
ATOM 1605 N N . SER A 1 207 ? -11.878 9.183 27.116 1.00 98.50 207 SER A N 1
ATOM 1606 C CA . SER A 1 207 ? -12.421 8.180 26.192 1.00 98.50 207 SER A CA 1
ATOM 1607 C C . SER A 1 207 ? -12.858 6.906 26.921 1.00 98.50 207 SER A C 1
ATOM 1609 O O . SER A 1 207 ? -13.942 6.390 26.648 1.00 98.50 207 SER A O 1
ATOM 1611 N N . LEU A 1 208 ? -12.045 6.411 27.861 1.00 98.19 208 LEU A N 1
ATOM 1612 C CA . LEU A 1 208 ? -12.363 5.234 28.675 1.00 98.19 208 LEU A CA 1
ATOM 1613 C C . LEU A 1 208 ? -13.587 5.479 29.565 1.00 98.19 208 LEU A C 1
ATOM 1615 O O . LEU A 1 208 ? -14.527 4.684 29.544 1.00 98.19 208 LEU A O 1
ATOM 1619 N N . ASP A 1 209 ? -13.622 6.616 30.261 1.00 97.88 209 ASP A N 1
ATOM 1620 C CA . ASP A 1 209 ? -14.742 7.016 31.117 1.00 97.88 209 ASP A CA 1
ATOM 1621 C C . ASP A 1 209 ? -16.042 7.164 30.316 1.00 97.88 209 ASP A C 1
ATOM 1623 O O . ASP A 1 209 ? -17.114 6.726 30.748 1.00 97.88 209 ASP A O 1
ATOM 1627 N N . LEU A 1 210 ? -15.965 7.764 29.121 1.00 97.81 210 LEU A N 1
ATOM 1628 C CA . LEU A 1 210 ? -17.126 7.934 28.251 1.00 97.81 210 LEU A CA 1
ATOM 1629 C C . LEU A 1 210 ? -17.660 6.590 27.752 1.00 97.81 210 LEU A C 1
ATOM 1631 O O . LEU A 1 210 ? -18.878 6.385 27.737 1.00 97.81 210 LEU A O 1
ATOM 1635 N N . LEU A 1 211 ? -16.773 5.663 27.378 1.00 97.12 211 LEU A N 1
ATOM 1636 C CA . LEU A 1 211 ? -17.186 4.313 27.011 1.00 97.12 211 LEU A CA 1
ATOM 1637 C C . LEU A 1 211 ? -17.846 3.609 28.197 1.00 97.12 211 LEU A C 1
ATOM 1639 O O . LEU A 1 211 ? -18.929 3.052 28.030 1.00 97.12 211 LEU A O 1
ATOM 1643 N N . LEU A 1 212 ? -17.251 3.694 29.391 1.00 96.25 212 LEU A N 1
ATOM 1644 C CA . LEU A 1 212 ? -17.757 3.046 30.606 1.00 96.25 212 LEU A CA 1
ATOM 1645 C C . LEU A 1 212 ? -19.158 3.542 30.946 1.00 96.25 212 LEU A C 1
ATOM 1647 O O . LEU A 1 212 ? -20.062 2.744 31.189 1.00 96.25 212 LEU A O 1
ATOM 1651 N N . LYS A 1 213 ? -19.369 4.857 30.865 1.00 95.88 213 LYS A N 1
ATOM 1652 C CA . LYS A 1 213 ? -20.687 5.472 31.035 1.00 95.88 213 LYS A CA 1
ATOM 1653 C C . LYS A 1 213 ? -21.707 4.996 29.994 1.00 95.88 213 LYS A C 1
ATOM 1655 O O . LYS A 1 213 ? -22.895 4.942 30.300 1.00 95.88 213 LYS A O 1
ATOM 1660 N N . THR A 1 214 ? -21.263 4.685 28.777 1.00 94.31 214 THR A N 1
ATOM 1661 C CA . THR A 1 214 ? -22.139 4.301 27.660 1.00 94.31 214 THR A CA 1
ATOM 1662 C C . THR A 1 214 ? -22.560 2.835 27.727 1.00 94.31 214 THR A C 1
ATOM 1664 O O . THR A 1 214 ? -23.733 2.533 27.524 1.00 94.31 214 THR A O 1
ATOM 1667 N N . VAL A 1 215 ? -21.625 1.922 28.008 1.00 92.75 215 VAL A N 1
ATOM 1668 C CA . VAL A 1 215 ? -21.894 0.469 28.002 1.00 92.75 215 VAL A CA 1
ATOM 1669 C C . VAL A 1 215 ? -22.233 -0.096 29.383 1.00 92.75 215 VAL A C 1
ATOM 1671 O O . VAL A 1 215 ? -22.826 -1.169 29.471 1.00 92.75 215 VAL A O 1
ATOM 1674 N N . GLY A 1 216 ? -21.898 0.629 30.453 1.00 87.25 216 GLY A N 1
ATOM 1675 C CA . GLY A 1 216 ? -22.086 0.198 31.835 1.00 87.25 216 GLY A CA 1
ATOM 1676 C C . GLY A 1 216 ? -21.031 -0.808 32.310 1.00 87.25 216 GLY A C 1
ATOM 1677 O O . GLY A 1 216 ? -20.436 -1.549 31.529 1.00 87.25 216 GLY A O 1
ATOM 1678 N N . SER A 1 217 ? -20.813 -0.849 33.625 1.00 79.06 217 SER A N 1
ATOM 1679 C CA . SER A 1 217 ? -19.862 -1.765 34.275 1.00 79.06 217 SER A CA 1
ATOM 1680 C C . SER A 1 217 ? -20.367 -3.210 34.371 1.00 79.06 217 SER A C 1
ATOM 1682 O O . SER A 1 217 ? -19.567 -4.129 34.503 1.00 79.06 217 SER A O 1
ATOM 1684 N N . GLU A 1 218 ? -21.682 -3.429 34.278 1.00 72.81 218 GLU A N 1
ATOM 1685 C CA . GLU A 1 218 ? -22.316 -4.755 34.386 1.00 72.81 218 GLU A CA 1
ATOM 1686 C C . GLU A 1 218 ? -22.479 -5.475 33.036 1.00 72.81 218 GLU A C 1
ATOM 1688 O O . GLU A 1 218 ? -23.142 -6.516 32.959 1.00 72.81 218 GLU A O 1
ATOM 1693 N N . SER A 1 219 ? -21.916 -4.924 31.954 1.00 72.62 219 SER A N 1
ATOM 1694 C CA . SER A 1 219 ? -22.001 -5.561 30.641 1.00 72.62 219 SER A CA 1
ATOM 1695 C C . SER A 1 219 ? -21.383 -6.961 30.682 1.00 72.62 219 SER A C 1
ATOM 1697 O O . SER A 1 219 ? -20.258 -7.154 31.138 1.00 72.62 219 SER A O 1
ATOM 1699 N N . LYS A 1 220 ? -22.135 -7.949 30.187 1.00 68.06 220 LYS A N 1
ATOM 1700 C CA . LYS A 1 220 ? -21.686 -9.347 30.063 1.00 68.06 220 LYS A CA 1
ATOM 1701 C C . LYS A 1 220 ? -20.948 -9.621 28.751 1.00 68.06 220 LYS A C 1
ATOM 1703 O O . LYS A 1 220 ? -20.576 -10.764 28.504 1.00 68.06 220 LYS A O 1
ATOM 1708 N N . GLU A 1 221 ? -20.802 -8.610 27.898 1.00 79.50 221 GLU A N 1
ATOM 1709 C CA . GLU A 1 221 ? -20.063 -8.706 26.640 1.00 79.50 221 GLU A CA 1
ATOM 1710 C C . GLU A 1 221 ? -18.571 -8.420 26.860 1.00 79.50 221 GLU A C 1
ATOM 1712 O O . GLU A 1 221 ? -18.200 -7.658 27.757 1.00 79.50 221 GLU A O 1
ATOM 1717 N N . ASP A 1 222 ? -17.717 -8.997 26.013 1.00 86.12 222 ASP A N 1
ATOM 1718 C CA . ASP A 1 222 ? -16.303 -8.628 25.945 1.00 86.12 222 ASP A CA 1
ATOM 1719 C C . ASP A 1 222 ? -16.188 -7.198 25.399 1.00 86.12 222 ASP A C 1
ATOM 1721 O O . ASP A 1 222 ? -16.448 -6.939 24.220 1.00 86.12 222 ASP A O 1
ATOM 1725 N N . ILE A 1 223 ? -15.827 -6.252 26.270 1.00 94.75 223 ILE A N 1
ATOM 1726 C CA . ILE A 1 223 ? -15.702 -4.840 25.903 1.00 94.75 223 ILE A CA 1
ATOM 1727 C C . ILE A 1 223 ? -14.284 -4.565 25.427 1.00 94.75 223 ILE A C 1
ATOM 1729 O O . ILE A 1 223 ? -13.312 -4.849 26.123 1.00 94.75 223 ILE A O 1
ATOM 1733 N N . SER A 1 224 ? -14.147 -3.957 24.253 1.00 96.94 224 SER A N 1
ATOM 1734 C CA . SER A 1 224 ? -12.841 -3.598 23.706 1.00 96.94 224 SER A CA 1
ATOM 1735 C C . SER A 1 224 ? -12.806 -2.189 23.131 1.00 96.94 224 SER A C 1
ATOM 1737 O O . SER A 1 224 ? -13.731 -1.754 22.443 1.00 96.94 224 SER A O 1
ATOM 1739 N N . VAL A 1 225 ? -11.714 -1.474 23.400 1.00 98.06 225 VAL A N 1
ATOM 1740 C CA . VAL A 1 225 ? -11.469 -0.126 22.880 1.00 98.06 225 VAL A CA 1
ATOM 1741 C C . VAL A 1 225 ? -10.095 -0.037 22.236 1.00 98.06 225 VAL A C 1
ATOM 1743 O O . VAL A 1 225 ? -9.094 -0.409 22.847 1.00 98.06 225 VAL A O 1
ATOM 1746 N N . ALA A 1 226 ? -10.037 0.451 20.997 1.00 98.38 226 ALA A N 1
ATOM 1747 C CA . ALA A 1 226 ? -8.784 0.626 20.269 1.00 98.38 226 ALA A CA 1
ATOM 1748 C C . ALA A 1 226 ? -8.399 2.103 20.141 1.00 98.38 226 ALA A C 1
ATOM 1750 O O . ALA A 1 226 ? -9.165 2.908 19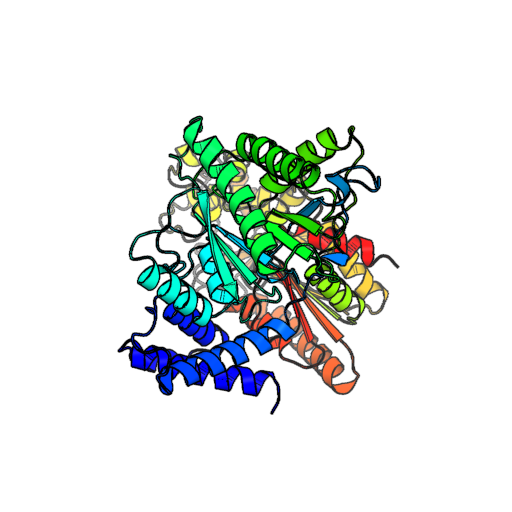.613 1.00 98.38 226 ALA A O 1
ATOM 1751 N N . PHE A 1 227 ? -7.190 2.443 20.582 1.00 98.44 227 PHE A N 1
ATOM 1752 C CA . PHE A 1 227 ? -6.611 3.778 20.483 1.00 98.44 227 PHE A CA 1
ATOM 1753 C C . PHE A 1 227 ? -5.586 3.840 19.349 1.00 98.44 227 PHE A C 1
ATOM 1755 O O . PHE A 1 227 ? -4.634 3.059 19.373 1.00 98.44 227 PHE A O 1
ATOM 1762 N N . PRO A 1 228 ? -5.709 4.770 18.387 1.00 96.62 228 PRO A N 1
ATOM 1763 C CA . PRO A 1 228 ? -4.619 5.077 17.473 1.00 96.62 228 PRO A CA 1
ATOM 1764 C C . PRO A 1 228 ? -3.533 5.872 18.214 1.00 96.62 228 PRO A C 1
ATOM 1766 O O . PRO A 1 228 ? -3.734 6.345 19.334 1.00 96.62 228 PRO A O 1
ATOM 1769 N N . CYS A 1 229 ? -2.392 6.119 17.569 1.00 93.62 229 CYS A N 1
ATOM 1770 C CA . CYS A 1 229 ? -1.425 7.085 18.091 1.00 93.62 229 CYS A CA 1
ATOM 1771 C C . CYS A 1 229 ? -1.993 8.519 18.014 1.00 93.62 229 CYS A C 1
ATOM 1773 O O . CYS A 1 229 ? -1.930 9.178 16.975 1.00 93.62 229 CYS A O 1
ATOM 1775 N N . ILE A 1 230 ? -2.566 9.004 19.119 1.00 92.00 230 ILE A N 1
ATOM 1776 C CA . ILE A 1 230 ? -3.120 10.361 19.226 1.00 92.00 230 ILE A CA 1
ATOM 1777 C C . ILE A 1 230 ? -1.978 11.384 19.264 1.00 92.00 230 ILE A C 1
ATOM 1779 O O . ILE A 1 230 ? -0.999 11.223 19.988 1.00 92.00 230 ILE A O 1
ATOM 1783 N N . SER A 1 231 ? -2.121 12.456 18.484 1.00 87.06 231 SER A N 1
ATOM 1784 C CA . SER A 1 231 ? -1.203 13.603 18.419 1.00 87.06 231 SER A CA 1
ATOM 1785 C C . SER A 1 231 ? 0.226 13.348 17.925 1.00 87.06 231 SER A C 1
ATOM 1787 O O . SER A 1 231 ? 0.986 14.304 17.741 1.00 87.06 231 SER A O 1
ATOM 1789 N N . THR A 1 232 ? 0.607 12.110 17.619 1.00 80.88 232 THR A N 1
ATOM 1790 C CA . THR A 1 232 ? 1.903 11.823 16.992 1.00 80.88 232 THR A CA 1
ATOM 1791 C C . THR A 1 232 ? 1.860 12.090 15.477 1.00 80.88 232 THR A C 1
ATOM 1793 O O . THR A 1 232 ? 0.809 12.331 14.874 1.00 80.88 232 THR A O 1
ATOM 1796 N N . GLY A 1 233 ? 3.028 12.131 14.826 1.00 81.38 233 GLY A N 1
ATOM 1797 C CA . GLY A 1 233 ? 3.134 12.272 13.368 1.00 81.38 233 GLY A CA 1
ATOM 1798 C C . GLY A 1 233 ? 2.759 13.660 12.823 1.00 81.38 233 GLY A C 1
ATOM 1799 O O . GLY A 1 233 ? 3.638 14.507 12.615 1.00 81.38 233 GLY A O 1
ATOM 1800 N N . LEU A 1 234 ? 1.470 13.880 12.525 1.00 77.25 234 LEU A N 1
ATOM 1801 C CA . LEU A 1 234 ? 0.949 15.138 11.961 1.00 77.25 234 LEU A CA 1
ATOM 1802 C C . LEU A 1 234 ? 0.966 16.276 12.986 1.00 77.25 234 LEU A C 1
ATOM 1804 O O . LEU A 1 234 ? 1.438 17.363 12.660 1.00 77.25 234 LEU A O 1
ATOM 1808 N N . PHE A 1 235 ? 0.531 16.004 14.219 1.00 83.69 235 PHE A N 1
ATOM 1809 C CA . PHE A 1 235 ? 0.490 16.976 15.323 1.00 83.69 235 PHE A CA 1
ATOM 1810 C C . PHE A 1 235 ? 1.783 17.025 16.148 1.00 83.69 235 PHE A C 1
ATOM 1812 O O . PHE A 1 235 ? 1.874 17.762 17.126 1.00 83.69 235 PHE A O 1
ATOM 1819 N N . ALA A 1 236 ? 2.808 16.296 15.695 1.00 88.31 236 ALA A N 1
ATOM 1820 C CA . ALA A 1 236 ? 4.195 16.404 16.131 1.00 88.31 236 ALA A CA 1
ATOM 1821 C C . ALA A 1 236 ? 4.471 16.165 17.626 1.00 88.31 236 ALA A C 1
ATOM 1823 O O . ALA A 1 236 ? 5.560 16.514 18.084 1.00 88.31 236 ALA A O 1
ATOM 1824 N N . PHE A 1 237 ? 3.557 15.527 18.364 1.00 93.25 237 PHE A N 1
ATOM 1825 C CA . PHE A 1 237 ? 3.869 15.016 19.695 1.00 93.25 237 PHE A CA 1
ATOM 1826 C C . PHE A 1 237 ? 4.923 13.896 19.572 1.00 93.25 237 PHE A C 1
ATOM 1828 O O . PHE A 1 237 ? 4.713 12.965 18.785 1.00 93.25 237 PHE A O 1
ATOM 1835 N N . PRO A 1 238 ? 6.068 13.972 20.280 1.00 93.12 238 PRO A N 1
ATOM 1836 C CA . PRO A 1 238 ? 7.117 12.959 20.176 1.00 93.12 238 PRO A CA 1
ATOM 1837 C C . PRO A 1 238 ? 6.638 11.587 20.671 1.00 93.12 238 PRO A C 1
ATOM 1839 O O . PRO A 1 238 ? 6.228 11.455 21.825 1.00 93.12 238 PRO A O 1
ATOM 1842 N N . SER A 1 239 ? 6.682 10.564 19.810 1.00 93.38 239 SER A N 1
ATOM 1843 C CA . SER A 1 239 ? 6.189 9.217 20.139 1.00 93.38 239 SER A CA 1
ATOM 1844 C C . SER A 1 239 ? 6.922 8.589 21.330 1.00 93.38 239 SER A C 1
ATOM 1846 O O . SER A 1 239 ? 6.301 7.921 22.147 1.00 93.38 239 SER A O 1
ATOM 1848 N N . ASP A 1 240 ? 8.223 8.842 21.469 1.00 92.88 240 ASP A N 1
ATOM 1849 C CA . ASP A 1 240 ? 9.065 8.372 22.577 1.00 92.88 240 ASP A CA 1
ATOM 1850 C C . ASP A 1 240 ? 8.659 8.958 23.938 1.00 92.88 240 ASP A C 1
ATOM 1852 O O . ASP A 1 240 ? 8.869 8.323 24.968 1.00 92.88 240 ASP A O 1
ATOM 1856 N N . VAL A 1 241 ? 8.025 10.135 23.945 1.00 95.25 241 VAL A N 1
ATOM 1857 C CA . VAL A 1 241 ? 7.437 10.742 25.149 1.00 95.25 241 VAL A CA 1
ATOM 1858 C C . VAL A 1 241 ? 5.979 10.313 25.331 1.00 95.25 241 VAL A C 1
ATOM 1860 O O . VAL A 1 241 ? 5.549 10.061 26.454 1.00 95.25 241 VAL A O 1
ATOM 1863 N N . ALA A 1 242 ? 5.212 10.210 24.241 1.00 95.88 242 ALA A N 1
ATOM 1864 C CA . ALA A 1 242 ? 3.799 9.839 24.281 1.00 95.88 242 ALA A CA 1
ATOM 1865 C C . ALA A 1 242 ? 3.577 8.410 24.792 1.00 95.88 242 ALA A C 1
ATOM 1867 O O . ALA A 1 242 ? 2.729 8.206 25.651 1.00 95.88 242 ALA A O 1
ATOM 1868 N N . VAL A 1 243 ? 4.337 7.431 24.288 1.00 96.94 243 VAL A N 1
ATOM 1869 C CA . VAL A 1 243 ? 4.176 6.005 24.625 1.00 96.94 243 VAL A CA 1
ATOM 1870 C C . VAL A 1 243 ? 4.212 5.740 26.133 1.00 96.94 243 VAL A C 1
ATOM 1872 O O . VAL A 1 243 ? 3.225 5.211 26.648 1.00 96.94 243 VAL A O 1
ATOM 1875 N N . PRO A 1 244 ? 5.279 6.105 26.874 1.00 97.38 244 PRO A N 1
ATOM 1876 C CA . PRO A 1 244 ? 5.326 5.832 28.305 1.00 97.38 244 PRO A CA 1
ATOM 1877 C C . PRO A 1 244 ? 4.209 6.544 29.064 1.00 97.38 244 PRO A C 1
ATOM 1879 O O . PRO A 1 244 ? 3.623 5.985 29.988 1.00 97.38 244 PRO A O 1
ATOM 1882 N N . LEU A 1 245 ? 3.897 7.768 28.648 1.00 96.69 245 LEU A N 1
ATOM 1883 C CA . LEU A 1 245 ? 2.879 8.601 29.259 1.00 96.69 245 LEU A CA 1
ATOM 1884 C C . LEU A 1 245 ? 1.488 7.941 29.173 1.00 96.69 245 LEU A C 1
ATOM 1886 O O . LEU A 1 245 ? 0.859 7.700 30.201 1.00 96.69 245 LEU A O 1
ATOM 1890 N N . VAL A 1 246 ? 1.052 7.563 27.968 1.00 97.06 246 VAL A N 1
ATOM 1891 C CA . VAL A 1 246 ? -0.304 7.033 27.745 1.00 97.06 246 VAL A CA 1
ATOM 1892 C C . VAL A 1 246 ? -0.462 5.594 28.233 1.00 97.06 246 VAL A C 1
ATOM 1894 O O . VAL A 1 246 ? -1.514 5.241 28.761 1.00 97.06 246 VAL A O 1
ATOM 1897 N N . VAL A 1 247 ? 0.582 4.763 28.114 1.00 97.81 247 VAL A N 1
ATOM 1898 C CA . VAL A 1 247 ? 0.554 3.380 28.616 1.00 97.81 247 VAL A CA 1
ATOM 1899 C C . VAL A 1 247 ? 0.389 3.366 30.133 1.00 97.81 247 VAL A C 1
ATOM 1901 O O . VAL A 1 247 ? -0.417 2.588 30.642 1.00 97.81 247 VAL A O 1
ATOM 1904 N N . ASN A 1 248 ? 1.101 4.238 30.855 1.00 97.44 248 ASN A N 1
ATOM 1905 C CA . ASN A 1 248 ? 0.971 4.322 32.309 1.00 97.44 248 ASN A CA 1
ATOM 1906 C C . ASN A 1 248 ? -0.414 4.810 32.728 1.00 97.44 248 ASN A C 1
ATOM 1908 O O . ASN A 1 248 ? -1.031 4.167 33.568 1.00 97.44 248 ASN A O 1
ATOM 1912 N N . SER A 1 249 ? -0.947 5.860 32.097 1.00 96.75 249 SER A N 1
ATOM 1913 C CA . SER A 1 249 ? -2.286 6.358 32.435 1.00 96.75 249 SER A CA 1
ATOM 1914 C C . SER A 1 249 ? -3.388 5.328 32.181 1.00 96.75 249 SER A C 1
ATOM 1916 O O . SER A 1 249 ? -4.274 5.163 33.013 1.00 96.75 249 SER A O 1
ATOM 1918 N N . VAL A 1 250 ? -3.323 4.578 31.076 1.00 97.62 250 VAL A N 1
ATOM 1919 C CA . VAL A 1 250 ? -4.274 3.483 30.813 1.00 97.62 250 VAL A CA 1
ATOM 1920 C C . VAL A 1 250 ? -4.116 2.354 31.833 1.00 97.62 250 VAL A C 1
ATOM 1922 O O . VAL A 1 250 ? -5.110 1.818 32.320 1.00 97.62 250 VAL A O 1
ATOM 1925 N N . LYS A 1 251 ? -2.878 1.981 32.172 1.00 96.00 251 LYS A N 1
ATOM 1926 C CA . LYS A 1 251 ? -2.595 0.941 33.170 1.00 96.00 251 LYS A CA 1
ATOM 1927 C C . LYS A 1 251 ? -3.135 1.323 34.551 1.00 96.00 251 LYS A C 1
ATOM 1929 O O . LYS A 1 251 ? -3.766 0.480 35.181 1.00 96.00 251 LYS A O 1
ATOM 1934 N N . GLU A 1 252 ? -2.908 2.558 34.989 1.00 96.56 252 GLU A N 1
ATOM 1935 C CA . GLU A 1 252 ? -3.429 3.109 36.248 1.00 96.56 252 GLU A CA 1
ATOM 1936 C C . GLU A 1 252 ? -4.962 3.114 36.246 1.00 96.56 252 GLU A C 1
ATOM 1938 O O . GLU A 1 252 ? -5.575 2.551 37.147 1.00 96.56 252 GLU A O 1
ATOM 1943 N N . TRP A 1 253 ? -5.590 3.611 35.174 1.00 97.00 253 TRP A N 1
ATOM 1944 C CA . TRP A 1 253 ? -7.051 3.598 35.045 1.00 97.00 253 TRP A CA 1
ATOM 1945 C C . TRP A 1 253 ? -7.635 2.184 35.140 1.00 97.00 253 TRP A C 1
ATOM 1947 O O . TRP A 1 253 ? -8.634 1.963 35.818 1.00 97.00 253 TRP A O 1
ATOM 1957 N N . LEU A 1 254 ? -6.994 1.198 34.505 1.00 95.31 254 LEU A N 1
ATOM 1958 C CA . LEU A 1 254 ? -7.405 -0.201 34.608 1.00 95.31 254 LEU A CA 1
ATOM 1959 C C . LEU A 1 254 ? -7.257 -0.727 36.046 1.00 95.31 254 LEU A C 1
ATOM 1961 O O . LEU A 1 254 ? -8.103 -1.499 36.498 1.00 95.31 254 LEU A O 1
ATOM 1965 N N . GLN A 1 255 ? -6.203 -0.348 36.771 1.00 94.25 255 GLN A N 1
ATOM 1966 C CA . GLN A 1 255 ? -6.004 -0.749 38.171 1.00 94.25 255 GLN A CA 1
ATOM 1967 C C . GLN A 1 255 ? -7.075 -0.173 39.102 1.00 94.25 255 GLN A C 1
ATOM 1969 O O . GLN A 1 255 ? -7.513 -0.882 40.007 1.00 94.25 255 GLN A O 1
ATOM 1974 N N . ASP A 1 256 ? -7.525 1.052 38.837 1.00 95.00 256 ASP A N 1
ATOM 1975 C CA . ASP A 1 256 ? -8.596 1.710 39.591 1.00 95.00 256 ASP A CA 1
ATOM 1976 C C . ASP A 1 256 ? -9.989 1.115 39.307 1.00 95.00 256 ASP A C 1
ATOM 1978 O O . ASP A 1 256 ? -10.914 1.331 40.088 1.00 95.00 256 ASP A O 1
ATOM 1982 N N . HIS A 1 257 ? -10.122 0.311 38.244 1.00 93.12 257 HIS A N 1
ATOM 1983 C CA . HIS A 1 257 ? -11.360 -0.365 37.836 1.00 93.12 257 HIS A CA 1
ATOM 1984 C C . HIS A 1 257 ? -11.174 -1.896 37.722 1.00 93.12 257 HIS A C 1
ATOM 1986 O O . HIS A 1 257 ? -11.187 -2.468 36.616 1.00 93.12 257 HIS A O 1
ATOM 1992 N N . PRO A 1 258 ? -10.944 -2.609 38.843 1.00 90.31 258 PRO A N 1
ATOM 1993 C CA . PRO A 1 258 ? -10.738 -4.059 38.845 1.00 90.31 258 PRO A CA 1
ATOM 1994 C C . PRO A 1 258 ? -11.996 -4.857 38.461 1.00 90.31 258 PRO A C 1
ATOM 1996 O O . PRO A 1 258 ? -11.881 -5.989 37.990 1.00 90.31 258 PRO A O 1
ATOM 1999 N N . GLU A 1 259 ? -13.190 -4.286 38.628 1.00 88.62 259 GLU A N 1
ATOM 2000 C CA . GLU A 1 259 ? -14.469 -4.890 38.241 1.00 88.62 259 GLU A CA 1
ATOM 2001 C C . GLU A 1 259 ? -14.606 -5.065 36.721 1.00 88.62 259 GLU A C 1
ATOM 2003 O O . GLU A 1 259 ? -15.272 -5.993 36.260 1.00 88.62 259 GLU A O 1
ATOM 2008 N N . LEU A 1 260 ? -13.899 -4.246 35.935 1.00 89.06 260 LEU A N 1
ATOM 2009 C CA . LEU A 1 260 ? -13.880 -4.277 34.470 1.00 89.06 260 LEU A CA 1
ATOM 2010 C C . LEU A 1 260 ? -12.902 -5.337 33.939 1.00 89.06 260 LEU A C 1
ATOM 2012 O O . LEU A 1 260 ? -12.025 -5.067 33.115 1.00 89.06 260 LEU A O 1
ATOM 2016 N N . SER A 1 261 ? -13.006 -6.560 34.457 1.00 84.25 261 SER A N 1
ATOM 2017 C CA . SER A 1 261 ? -12.075 -7.657 34.152 1.00 84.25 261 SER A CA 1
ATOM 2018 C C . SER A 1 261 ? -12.150 -8.155 32.699 1.00 84.25 261 SER A C 1
ATOM 2020 O O . SER A 1 261 ? -11.149 -8.643 32.178 1.00 84.25 261 SER A O 1
ATOM 2022 N N . THR A 1 262 ? -13.295 -7.981 32.028 1.00 85.25 262 THR A N 1
ATOM 2023 C CA . THR A 1 262 ? -13.523 -8.347 30.615 1.00 85.25 262 THR A CA 1
ATOM 2024 C C . THR A 1 262 ? -13.097 -7.262 29.625 1.00 85.25 262 THR A C 1
ATOM 2026 O O . THR A 1 262 ? -13.156 -7.472 28.415 1.00 85.25 262 THR A O 1
ATOM 2029 N N . TRP A 1 263 ? -12.673 -6.092 30.113 1.00 93.00 263 TRP A N 1
ATOM 2030 C CA . TRP A 1 263 ? -12.298 -4.977 29.252 1.00 93.00 263 TRP A CA 1
ATOM 2031 C C . TRP A 1 263 ? -10.916 -5.178 28.641 1.00 93.00 263 TRP A C 1
ATOM 2033 O O . TRP A 1 263 ? -9.965 -5.532 29.335 1.00 93.00 263 TRP A O 1
ATOM 2043 N N . LYS A 1 264 ? -10.788 -4.875 27.350 1.00 95.44 264 LYS A N 1
ATOM 2044 C CA . LYS A 1 264 ? -9.527 -4.914 26.607 1.00 95.44 264 LYS A CA 1
ATOM 2045 C C . LYS A 1 264 ? -9.228 -3.553 25.976 1.00 95.44 264 LYS A C 1
ATOM 2047 O O . LYS A 1 264 ? -10.014 -3.038 25.184 1.00 95.44 264 LYS A O 1
ATOM 2052 N N . VAL A 1 265 ? -8.066 -2.986 26.281 1.00 97.88 265 VAL A N 1
ATOM 2053 C CA . VAL A 1 265 ? -7.544 -1.766 25.658 1.00 97.88 265 VAL A CA 1
ATOM 2054 C C . VAL A 1 265 ? -6.483 -2.138 24.630 1.00 97.88 265 VAL A C 1
ATOM 2056 O O . VAL A 1 265 ? -5.525 -2.846 24.933 1.00 97.88 265 VAL A O 1
ATOM 2059 N N . ILE A 1 266 ? -6.642 -1.664 23.400 1.00 98.12 266 ILE A N 1
ATOM 2060 C CA . ILE A 1 266 ? -5.752 -1.979 22.284 1.00 98.12 266 ILE A CA 1
ATOM 2061 C C . ILE A 1 266 ? -5.022 -0.707 21.870 1.00 98.12 266 ILE A C 1
ATOM 2063 O O . ILE A 1 266 ? -5.644 0.247 21.409 1.00 98.12 266 ILE A O 1
ATOM 2067 N N . PHE A 1 267 ? -3.697 -0.701 21.976 1.00 97.88 267 PHE A N 1
ATOM 2068 C CA . PHE A 1 267 ? -2.874 0.312 21.326 1.00 97.88 267 PHE A CA 1
ATOM 2069 C C . PHE A 1 267 ? -2.684 -0.088 19.862 1.00 97.88 267 PHE A C 1
ATOM 2071 O O . PHE A 1 267 ? -1.969 -1.042 19.548 1.00 97.88 267 PHE A O 1
ATOM 2078 N N . ASN A 1 268 ? -3.365 0.620 18.962 1.00 96.38 268 ASN A N 1
ATOM 2079 C CA . ASN A 1 268 ? -3.236 0.456 17.524 1.00 96.38 268 ASN A CA 1
ATOM 2080 C C . ASN A 1 268 ? -2.152 1.391 16.968 1.00 96.38 268 ASN A C 1
ATOM 2082 O O . ASN A 1 268 ? -2.157 2.602 17.193 1.00 96.38 268 ASN A O 1
ATOM 2086 N N . THR A 1 269 ? -1.231 0.821 16.198 1.00 93.25 269 THR A N 1
ATOM 2087 C CA . THR A 1 269 ? -0.147 1.550 15.533 1.00 93.25 269 THR A CA 1
ATOM 2088 C C . THR A 1 269 ? -0.177 1.307 14.026 1.00 93.25 269 THR A C 1
ATOM 2090 O O . THR A 1 269 ? -0.717 0.311 13.542 1.00 93.25 269 THR A O 1
ATOM 2093 N N . PHE A 1 270 ? 0.428 2.221 13.268 1.00 83.75 270 PHE A N 1
ATOM 2094 C CA . PHE A 1 270 ? 0.562 2.094 11.813 1.00 83.75 270 PHE A CA 1
ATOM 2095 C C . PHE A 1 270 ? 2.031 2.088 11.382 1.00 83.75 270 PHE A C 1
ATOM 2097 O O . PHE A 1 270 ? 2.478 1.200 10.652 1.00 83.75 270 PHE A O 1
ATOM 2104 N N . LEU A 1 271 ? 2.817 3.061 11.855 1.00 84.19 271 LEU A N 1
ATOM 2105 C CA . LEU A 1 271 ? 4.230 3.164 11.504 1.00 84.19 271 LEU A CA 1
ATOM 2106 C C . LEU A 1 271 ? 5.064 2.112 12.256 1.00 84.19 271 LEU A C 1
ATOM 2108 O O . LEU A 1 271 ? 4.852 1.922 13.454 1.00 84.19 271 LEU A O 1
ATOM 2112 N N . PRO A 1 272 ? 6.060 1.477 11.602 1.00 83.88 272 PRO A N 1
ATOM 2113 C CA . PRO A 1 272 ? 6.972 0.542 12.267 1.00 83.88 272 PRO A CA 1
ATOM 2114 C C . PRO A 1 272 ? 7.640 1.129 13.515 1.00 83.88 272 PRO A C 1
ATOM 2116 O O . PRO A 1 272 ? 7.667 0.481 14.551 1.00 83.88 272 PRO A O 1
ATOM 2119 N N . ARG A 1 273 ? 8.080 2.392 13.443 1.00 89.00 273 ARG A N 1
ATOM 2120 C CA . ARG A 1 273 ? 8.730 3.082 14.564 1.00 89.00 273 ARG A CA 1
ATOM 2121 C C . ARG A 1 273 ? 7.825 3.214 15.791 1.00 89.00 273 ARG A C 1
ATOM 2123 O O . ARG A 1 273 ? 8.297 3.048 16.907 1.00 89.00 273 ARG A O 1
ATOM 2130 N N . ASP A 1 274 ? 6.550 3.552 15.596 1.00 91.69 274 ASP A N 1
ATOM 2131 C CA . ASP A 1 274 ? 5.620 3.685 16.722 1.00 91.69 274 ASP A CA 1
ATOM 2132 C C . ASP A 1 274 ? 5.355 2.310 17.346 1.00 91.69 274 ASP A C 1
ATOM 2134 O O . ASP A 1 274 ? 5.367 2.182 18.566 1.00 91.69 274 ASP A O 1
ATOM 2138 N N . TYR A 1 275 ? 5.196 1.274 16.514 1.00 92.50 275 TYR A N 1
ATOM 2139 C CA . TYR A 1 275 ? 5.061 -0.104 16.983 1.00 92.50 275 TYR A CA 1
ATOM 2140 C C . TYR A 1 275 ? 6.252 -0.545 17.841 1.00 92.50 275 TYR A C 1
ATOM 2142 O O . TYR A 1 275 ? 6.045 -1.069 18.930 1.00 92.50 275 TYR A O 1
ATOM 2150 N N . GLU A 1 276 ? 7.481 -0.308 17.374 1.00 93.94 276 GLU A N 1
ATOM 2151 C CA . GLU A 1 276 ? 8.714 -0.643 18.100 1.00 93.94 276 GLU A CA 1
ATOM 2152 C C . GLU A 1 276 ? 8.770 0.053 19.468 1.00 93.94 276 GLU A C 1
ATOM 2154 O O . GLU A 1 276 ? 9.014 -0.607 20.473 1.00 93.94 276 GLU A O 1
ATOM 2159 N N . LEU A 1 277 ? 8.439 1.348 19.538 1.00 95.94 277 LEU A N 1
ATOM 2160 C CA . LEU A 1 277 ? 8.412 2.089 20.805 1.00 95.94 277 LEU A CA 1
ATOM 2161 C C . LEU A 1 277 ? 7.377 1.530 21.792 1.00 95.94 277 LEU A C 1
ATOM 2163 O O . LEU A 1 277 ? 7.690 1.343 22.968 1.00 95.94 277 LEU A O 1
ATOM 2167 N N . TYR A 1 278 ? 6.152 1.248 21.332 1.00 96.75 278 TYR A N 1
ATOM 2168 C CA . TYR A 1 278 ? 5.140 0.601 22.174 1.00 96.75 278 TYR A CA 1
ATOM 2169 C C . TYR A 1 278 ? 5.580 -0.797 22.613 1.00 96.75 278 TYR A C 1
ATOM 2171 O O . TYR A 1 278 ? 5.371 -1.157 23.769 1.00 96.75 278 TYR A O 1
ATOM 2179 N N . HIS A 1 279 ? 6.183 -1.574 21.711 1.00 95.50 279 HIS A N 1
ATOM 2180 C CA . HIS A 1 279 ? 6.642 -2.930 21.984 1.00 95.50 279 HIS A CA 1
ATOM 2181 C C . HIS A 1 279 ? 7.717 -2.942 23.073 1.00 95.50 279 HIS A C 1
ATOM 2183 O O . HIS A 1 279 ? 7.536 -3.591 24.099 1.00 95.50 279 HIS A O 1
ATOM 2189 N N . GLU A 1 280 ? 8.801 -2.184 22.883 1.00 95.88 280 GLU A N 1
ATOM 2190 C CA . GLU A 1 280 ? 9.899 -2.065 23.850 1.00 95.88 280 GLU A CA 1
ATOM 2191 C C . GLU A 1 280 ? 9.390 -1.588 25.215 1.00 95.88 280 GLU A C 1
ATOM 2193 O O . GLU A 1 280 ? 9.759 -2.133 26.260 1.00 95.88 280 GLU A O 1
ATOM 2198 N N . TYR A 1 281 ? 8.494 -0.595 25.220 1.00 97.56 281 TYR A N 1
ATOM 2199 C CA . TYR A 1 281 ? 7.955 -0.071 26.464 1.00 97.56 281 TYR A CA 1
ATOM 2200 C C . TYR A 1 281 ? 7.062 -1.084 27.188 1.00 97.56 281 TYR A C 1
ATOM 2202 O O . TYR A 1 281 ? 7.248 -1.310 28.383 1.00 97.56 281 TYR A O 1
ATOM 2210 N N . LEU A 1 282 ? 6.124 -1.732 26.493 1.00 96.38 282 LEU A N 1
ATOM 2211 C CA . LEU A 1 282 ? 5.232 -2.730 27.092 1.00 96.38 282 LEU A CA 1
ATOM 2212 C C . LEU A 1 282 ? 5.992 -3.971 27.574 1.00 96.38 282 LEU A C 1
ATOM 2214 O O . LEU A 1 282 ? 5.682 -4.480 28.649 1.00 96.38 282 LEU A O 1
ATOM 2218 N N . GLU A 1 283 ? 7.021 -4.411 26.848 1.00 95.06 283 GLU A N 1
ATOM 2219 C CA . GLU A 1 283 ? 7.922 -5.484 27.283 1.00 95.06 283 GLU A CA 1
ATOM 2220 C C . GLU A 1 283 ? 8.642 -5.108 28.587 1.00 95.06 283 GLU A C 1
ATOM 2222 O O . GLU A 1 283 ? 8.661 -5.894 29.537 1.00 95.06 283 GLU A O 1
ATOM 2227 N N . SER A 1 284 ? 9.132 -3.865 28.698 1.00 95.12 284 SER A N 1
ATOM 2228 C CA . SER A 1 284 ? 9.736 -3.361 29.941 1.00 95.12 284 SER A CA 1
ATOM 2229 C C . SER A 1 284 ? 8.753 -3.352 31.120 1.00 95.12 284 SER A C 1
ATOM 2231 O O . SER A 1 284 ? 9.137 -3.636 32.255 1.00 95.12 284 SER A O 1
ATOM 2233 N N . GLN A 1 285 ? 7.471 -3.068 30.859 1.00 93.38 285 GLN A N 1
ATOM 2234 C CA . GLN A 1 285 ? 6.415 -3.095 31.873 1.00 93.38 285 GLN A CA 1
ATOM 2235 C C . GLN A 1 285 ? 6.005 -4.523 32.254 1.00 93.38 285 GLN A C 1
ATOM 2237 O O . GLN A 1 285 ? 5.536 -4.740 33.370 1.00 93.38 285 GLN A O 1
ATOM 2242 N N . ASN A 1 286 ? 6.209 -5.488 31.359 1.00 92.44 286 ASN A N 1
ATOM 2243 C CA . ASN A 1 286 ? 5.932 -6.908 31.555 1.00 92.44 286 ASN A CA 1
ATOM 2244 C C . ASN A 1 286 ? 7.149 -7.665 32.123 1.00 92.44 286 ASN A C 1
ATOM 2246 O O . ASN A 1 286 ? 7.400 -8.808 31.759 1.00 92.44 286 ASN A O 1
ATOM 2250 N N . GLY A 1 287 ? 7.970 -7.020 32.959 1.00 87.75 287 GLY A N 1
ATOM 2251 C CA . GLY A 1 287 ? 9.146 -7.650 33.575 1.00 87.75 287 GLY A CA 1
ATOM 2252 C C . GLY A 1 287 ? 10.254 -8.057 32.593 1.00 87.75 287 GLY A C 1
ATOM 2253 O O . GLY A 1 287 ? 11.121 -8.846 32.962 1.00 87.75 287 GLY A O 1
ATOM 2254 N N . GLY A 1 288 ? 10.233 -7.541 31.358 1.00 87.69 288 GLY A N 1
ATOM 2255 C CA . GLY A 1 288 ? 11.160 -7.921 30.289 1.00 87.69 288 GLY A CA 1
ATOM 2256 C C . GLY A 1 288 ? 10.806 -9.232 29.583 1.00 87.69 288 GLY A C 1
ATOM 2257 O O . GLY A 1 288 ? 11.636 -9.761 28.848 1.00 87.69 288 GLY A O 1
ATOM 2258 N N . PHE A 1 289 ? 9.611 -9.791 29.811 1.00 89.00 289 PHE A N 1
ATOM 2259 C CA . PHE A 1 289 ? 9.149 -10.955 29.058 1.00 89.00 289 PHE A CA 1
ATOM 2260 C C . PHE A 1 289 ? 8.686 -10.535 27.656 1.00 89.00 289 PHE A C 1
ATOM 2262 O O . PHE A 1 289 ? 7.832 -9.643 27.565 1.00 89.00 289 PHE A O 1
ATOM 2269 N N . PRO A 1 290 ? 9.173 -11.200 26.586 1.00 90.56 290 PRO A N 1
ATOM 2270 C CA . PRO A 1 290 ? 8.797 -10.881 25.215 1.00 90.56 290 PRO A CA 1
ATOM 2271 C C . PRO A 1 290 ? 7.285 -10.862 25.025 1.00 90.56 290 PRO A C 1
ATOM 2273 O O . PRO A 1 290 ? 6.571 -11.738 25.525 1.00 90.56 290 PRO A 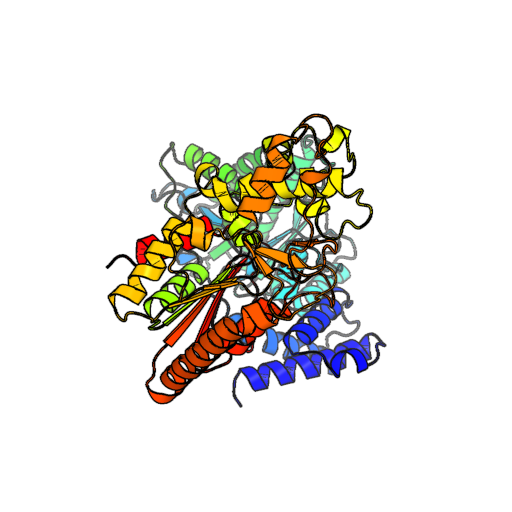O 1
ATOM 2276 N N . LEU A 1 291 ? 6.803 -9.878 24.268 1.00 91.25 291 LEU A N 1
ATOM 2277 C CA . LEU A 1 291 ? 5.391 -9.808 23.918 1.00 91.25 291 LEU A CA 1
ATOM 2278 C C . LEU A 1 291 ? 5.010 -10.983 23.005 1.00 91.25 291 LEU A C 1
ATOM 2280 O O . LEU A 1 291 ? 5.826 -11.436 22.194 1.00 91.25 291 LEU A O 1
ATOM 2284 N N . PRO A 1 292 ? 3.768 -11.484 23.097 1.00 88.31 292 PRO A N 1
ATOM 2285 C CA . PRO A 1 292 ? 3.293 -12.496 22.168 1.00 88.31 292 PRO A CA 1
ATOM 2286 C C . PRO A 1 292 ? 3.330 -11.976 20.721 1.00 88.31 292 PRO A C 1
ATOM 2288 O O . PRO A 1 292 ? 3.110 -10.784 20.481 1.00 88.31 292 PRO A O 1
ATOM 2291 N N . PRO A 1 293 ? 3.583 -12.858 19.737 1.00 84.81 293 PRO A N 1
ATOM 2292 C CA . PRO A 1 293 ? 3.635 -12.460 18.338 1.00 84.81 293 PRO A CA 1
ATOM 2293 C C . PRO A 1 293 ? 2.280 -11.910 17.880 1.00 84.81 293 PRO A C 1
ATOM 2295 O O . PRO A 1 293 ? 1.227 -12.411 18.274 1.00 84.81 293 PRO A O 1
ATOM 2298 N N . GLN A 1 294 ? 2.312 -10.900 17.008 1.00 80.19 294 GLN A N 1
ATOM 2299 C CA . GLN A 1 294 ? 1.109 -10.382 16.356 1.00 80.19 294 GLN A CA 1
ATOM 2300 C C . GLN A 1 294 ? 0.385 -11.514 15.612 1.00 80.19 294 GLN A C 1
ATOM 2302 O O . GLN A 1 294 ? 1.048 -12.329 14.957 1.00 80.19 294 GLN A O 1
ATOM 2307 N N . PRO A 1 295 ? -0.957 -11.525 15.607 1.00 80.56 295 PRO A N 1
ATOM 2308 C CA . PRO A 1 295 ? -1.700 -12.278 14.615 1.00 80.56 295 PRO A CA 1
ATOM 2309 C C . PRO A 1 295 ? -1.240 -11.853 13.226 1.00 80.56 295 PRO A C 1
ATOM 2311 O O . PRO A 1 295 ? -1.015 -10.669 12.960 1.00 80.56 295 PRO A O 1
ATOM 2314 N N . VAL A 1 296 ? -1.070 -12.829 12.342 1.00 81.19 296 VAL A N 1
ATOM 2315 C CA . VAL A 1 296 ? -0.689 -12.534 10.965 1.00 81.19 296 VAL A CA 1
ATOM 2316 C C . VAL A 1 296 ? -1.811 -11.735 10.315 1.00 81.19 296 VAL A C 1
ATOM 2318 O O . VAL A 1 296 ? -2.977 -12.110 10.432 1.00 81.19 296 VAL A O 1
ATOM 2321 N N . ASP A 1 297 ? -1.442 -10.666 9.608 1.00 81.75 297 ASP A N 1
ATOM 2322 C CA . ASP A 1 297 ? -2.378 -9.850 8.838 1.00 81.75 297 ASP A CA 1
ATOM 2323 C C . ASP A 1 297 ? -3.281 -10.761 7.980 1.00 81.75 297 ASP A C 1
ATOM 2325 O O . ASP A 1 297 ? -2.771 -11.543 7.164 1.00 81.75 297 ASP A O 1
ATOM 2329 N N . PRO A 1 298 ? -4.613 -10.695 8.140 1.00 83.62 298 PRO A N 1
ATOM 2330 C CA . PRO A 1 298 ? -5.524 -11.495 7.339 1.00 83.62 298 PRO A CA 1
ATOM 2331 C C . PRO A 1 298 ? -5.311 -11.320 5.828 1.00 83.62 298 PRO A C 1
ATOM 2333 O O . PRO A 1 298 ? -5.433 -12.286 5.073 1.00 83.62 298 PRO A O 1
ATOM 2336 N N . ALA A 1 299 ? -4.961 -10.118 5.359 1.00 87.44 299 ALA A N 1
ATOM 2337 C CA . ALA A 1 299 ? -4.666 -9.880 3.950 1.00 87.44 299 ALA A CA 1
ATOM 2338 C C . ALA A 1 299 ? -3.443 -10.691 3.497 1.00 87.44 299 ALA A C 1
ATOM 2340 O O . ALA A 1 299 ? -3.440 -11.250 2.396 1.00 87.44 299 ALA A O 1
ATOM 2341 N N . LEU A 1 300 ? -2.430 -10.813 4.362 1.00 90.88 300 LEU A N 1
ATOM 2342 C CA . LEU A 1 300 ? -1.239 -11.623 4.111 1.00 90.88 300 LEU A CA 1
ATOM 2343 C C . LEU A 1 300 ? -1.573 -13.121 4.112 1.00 90.88 300 LEU A C 1
ATOM 2345 O O . LEU A 1 300 ? -1.092 -13.854 3.247 1.00 90.88 300 LEU A O 1
ATOM 2349 N N . GLN A 1 301 ? -2.460 -13.567 5.009 1.00 90.94 301 GLN A N 1
ATOM 2350 C CA . GLN A 1 301 ? -2.997 -14.933 4.986 1.00 90.94 301 GLN A CA 1
ATOM 2351 C C . GLN A 1 301 ? -3.757 -15.227 3.691 1.00 90.94 301 GLN A C 1
ATOM 2353 O O . GLN A 1 301 ? -3.526 -16.253 3.051 1.00 90.94 301 GLN A O 1
ATOM 2358 N N . LYS A 1 302 ? -4.623 -14.307 3.254 1.00 93.06 302 LYS A N 1
ATOM 2359 C CA . LYS A 1 302 ? -5.34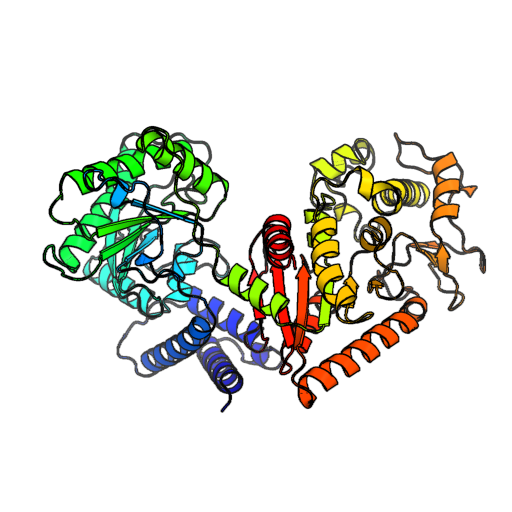9 -14.428 1.985 1.00 93.06 302 LYS A CA 1
ATOM 2360 C C . LYS A 1 302 ? -4.385 -14.490 0.804 1.00 93.06 302 LYS A C 1
ATOM 2362 O O . LYS A 1 302 ? -4.569 -15.329 -0.070 1.00 93.06 302 LYS A O 1
ATOM 2367 N N . ALA A 1 303 ? -3.342 -13.661 0.785 1.00 96.25 303 ALA A N 1
ATOM 2368 C CA . ALA A 1 303 ? -2.310 -13.712 -0.247 1.00 96.25 303 ALA A CA 1
ATOM 2369 C C . ALA A 1 303 ? -1.598 -15.071 -0.275 1.00 96.25 303 ALA A C 1
ATOM 2371 O O . ALA A 1 303 ? -1.495 -15.681 -1.338 1.00 96.25 303 ALA A O 1
ATOM 2372 N N . LEU A 1 304 ? -1.174 -15.584 0.885 1.00 96.94 304 LEU A N 1
ATOM 2373 C CA . LEU A 1 304 ? -0.581 -16.916 0.997 1.00 96.94 304 LEU A CA 1
ATOM 2374 C C . LEU A 1 304 ? -1.530 -17.997 0.468 1.00 96.94 304 LEU A C 1
ATOM 2376 O O . LEU A 1 304 ? -1.098 -18.860 -0.292 1.00 96.94 304 LEU A O 1
ATOM 2380 N N . GLN A 1 305 ? -2.811 -17.944 0.837 1.00 96.56 305 GLN A N 1
ATOM 2381 C CA . GLN A 1 305 ? -3.807 -18.917 0.395 1.00 96.56 305 GLN A CA 1
ATOM 2382 C C . GLN A 1 305 ? -4.015 -18.870 -1.124 1.00 96.56 305 GLN A C 1
ATOM 2384 O O . GLN A 1 305 ? -3.989 -19.912 -1.776 1.00 96.56 305 GLN A O 1
ATOM 2389 N N . LEU A 1 306 ? -4.133 -17.671 -1.706 1.00 97.50 306 LEU A N 1
ATOM 2390 C CA . LEU A 1 306 ? -4.238 -17.484 -3.156 1.00 97.50 306 LEU A CA 1
ATOM 2391 C C . LEU A 1 306 ? -3.024 -18.065 -3.892 1.00 97.50 306 LEU A C 1
ATOM 2393 O O . LEU A 1 306 ? -3.184 -18.691 -4.936 1.00 97.50 306 LEU A O 1
ATOM 2397 N N . VAL A 1 307 ? -1.818 -17.902 -3.338 1.00 98.12 307 VAL A N 1
ATOM 2398 C CA . VAL A 1 307 ? -0.598 -18.474 -3.923 1.00 98.12 307 VAL A CA 1
ATOM 2399 C C . VAL A 1 307 ? -0.523 -19.994 -3.717 1.00 98.12 307 VAL A C 1
ATOM 2401 O O . VAL A 1 307 ? -0.098 -20.706 -4.623 1.00 98.12 307 VAL A O 1
ATOM 2404 N N . LYS A 1 308 ? -0.964 -20.523 -2.567 1.00 96.75 308 LYS A N 1
ATOM 2405 C CA . LYS A 1 308 ? -1.008 -21.972 -2.289 1.00 96.75 308 LYS A CA 1
ATOM 2406 C C . LYS A 1 308 ? -1.937 -22.723 -3.237 1.00 96.75 308 LYS A C 1
ATOM 2408 O O . LYS A 1 308 ? -1.573 -23.813 -3.692 1.00 96.75 308 LYS A O 1
ATOM 2413 N N . ASP A 1 309 ? -3.099 -22.135 -3.502 1.00 96.25 309 ASP A N 1
ATOM 2414 C CA . ASP A 1 309 ? -4.172 -22.722 -4.303 1.00 96.25 309 ASP A CA 1
ATOM 2415 C C . ASP A 1 309 ? -3.931 -22.629 -5.810 1.00 96.25 309 ASP A C 1
ATOM 2417 O O . ASP A 1 309 ? -4.614 -23.310 -6.572 1.00 96.25 309 ASP A O 1
ATOM 2421 N N . ALA A 1 310 ? -3.005 -21.777 -6.249 1.00 98.00 310 ALA A N 1
ATOM 2422 C CA . ALA A 1 310 ? -2.743 -21.553 -7.660 1.00 98.00 310 ALA A CA 1
ATOM 2423 C C . ALA A 1 310 ? -1.943 -22.694 -8.312 1.00 98.00 310 ALA A C 1
ATOM 2425 O O . ALA A 1 310 ? -1.039 -23.287 -7.716 1.00 98.00 310 ALA A O 1
ATOM 2426 N N . ASP A 1 311 ? -2.259 -22.957 -9.580 1.00 98.06 311 ASP A N 1
ATOM 2427 C CA . ASP A 1 311 ? -1.520 -23.860 -10.465 1.00 98.06 311 ASP A CA 1
ATOM 2428 C C . ASP A 1 311 ? -0.487 -23.103 -11.310 1.00 98.06 311 ASP A C 1
ATOM 2430 O O . ASP A 1 311 ? 0.558 -23.652 -11.649 1.00 98.06 311 ASP A O 1
ATOM 2434 N N . TYR A 1 312 ? -0.779 -21.841 -11.637 1.00 98.50 312 TYR A N 1
ATOM 2435 C CA . TYR A 1 312 ? 0.040 -20.981 -12.488 1.00 98.50 312 TYR A CA 1
ATOM 2436 C C . TYR A 1 312 ? 0.415 -19.688 -11.763 1.00 98.50 312 TYR A C 1
ATOM 2438 O O . TYR A 1 312 ? -0.375 -19.160 -10.976 1.00 98.50 312 TYR A O 1
ATOM 2446 N N . LEU A 1 313 ? 1.599 -19.152 -12.065 1.00 98.62 313 LEU A N 1
ATOM 2447 C CA . LEU A 1 313 ? 2.129 -17.933 -11.450 1.00 98.62 313 LEU A CA 1
ATOM 2448 C C . LEU A 1 313 ? 2.605 -16.930 -12.504 1.00 98.62 313 LEU A C 1
ATOM 2450 O O . LEU A 1 313 ? 3.470 -17.239 -13.322 1.00 98.62 313 LEU A O 1
ATOM 2454 N N . VAL A 1 314 ? 2.126 -15.691 -12.410 1.00 98.69 314 VAL A N 1
ATOM 2455 C CA . VAL A 1 314 ? 2.784 -14.535 -13.031 1.00 98.69 314 VAL A CA 1
ATOM 2456 C C . VAL A 1 314 ? 3.489 -13.725 -11.952 1.00 98.69 314 VAL A C 1
ATOM 2458 O O . VAL A 1 314 ? 2.864 -13.325 -10.975 1.00 98.69 314 VAL A O 1
ATOM 2461 N N . ILE A 1 315 ? 4.782 -13.454 -12.130 1.00 98.69 315 ILE A N 1
ATOM 2462 C CA . ILE A 1 315 ? 5.511 -12.468 -11.321 1.00 98.69 315 ILE A CA 1
ATOM 2463 C C . ILE A 1 315 ? 5.583 -11.174 -12.127 1.00 98.69 315 ILE A C 1
ATOM 2465 O O . ILE A 1 315 ? 6.234 -11.134 -13.173 1.00 98.69 315 ILE A O 1
ATOM 2469 N N . ALA A 1 316 ? 4.941 -10.118 -11.636 1.00 98.50 316 ALA A N 1
ATOM 2470 C CA . ALA A 1 316 ? 4.903 -8.816 -12.286 1.00 98.50 316 ALA A CA 1
ATOM 2471 C C . ALA A 1 316 ? 5.706 -7.781 -11.484 1.00 98.50 316 ALA A C 1
ATOM 2473 O O . ALA A 1 316 ? 5.374 -7.456 -10.348 1.00 98.50 316 ALA A O 1
ATOM 2474 N N . GLY A 1 317 ? 6.799 -7.271 -12.057 1.00 97.56 317 GLY A N 1
ATOM 2475 C CA . GLY A 1 317 ? 7.737 -6.384 -11.357 1.00 97.56 317 GLY A CA 1
ATOM 2476 C C . GLY A 1 317 ? 7.752 -4.952 -11.889 1.00 97.56 317 GLY A C 1
ATOM 2477 O O . GLY A 1 317 ? 8.091 -4.731 -13.055 1.00 97.56 317 GLY A O 1
ATOM 2478 N N . GLY A 1 318 ? 7.465 -3.982 -11.019 1.00 96.94 318 GLY A N 1
ATOM 2479 C CA . GLY A 1 318 ? 7.695 -2.552 -11.252 1.00 96.94 318 GLY A CA 1
ATOM 2480 C C . GLY A 1 318 ? 8.935 -2.016 -10.528 1.00 96.94 318 GLY A C 1
ATOM 2481 O O . GLY A 1 318 ? 9.671 -2.763 -9.882 1.00 96.94 318 GLY A O 1
ATOM 2482 N N . ALA A 1 319 ? 9.172 -0.702 -10.593 1.00 95.38 319 ALA A N 1
ATOM 2483 C CA . ALA A 1 319 ? 10.362 -0.079 -9.998 1.00 95.38 319 ALA A CA 1
ATOM 2484 C C . ALA A 1 319 ? 10.474 -0.312 -8.477 1.00 95.38 319 ALA A C 1
ATOM 2486 O O . ALA A 1 319 ? 11.581 -0.407 -7.949 1.00 95.38 319 ALA A O 1
ATOM 2487 N N . GLY A 1 320 ? 9.341 -0.463 -7.779 1.00 95.94 320 GLY A N 1
ATOM 2488 C CA . GLY A 1 320 ? 9.332 -0.779 -6.350 1.00 95.94 320 GLY A CA 1
ATOM 2489 C C . GLY A 1 320 ? 9.914 -2.160 -6.016 1.00 95.94 320 GLY A C 1
ATOM 2490 O O . GLY A 1 320 ? 10.467 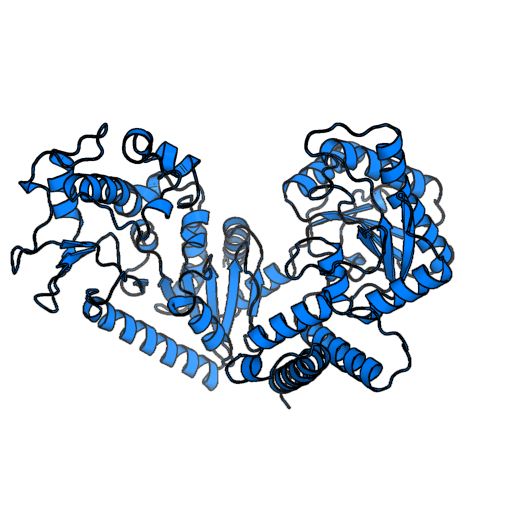-2.318 -4.934 1.00 95.94 320 GLY A O 1
ATOM 2491 N N . LEU A 1 321 ? 9.881 -3.133 -6.940 1.00 97.38 321 LEU A N 1
ATOM 2492 C CA . LEU A 1 321 ? 10.568 -4.420 -6.760 1.00 97.38 321 LEU A CA 1
ATOM 2493 C C . LEU A 1 321 ? 12.091 -4.231 -6.699 1.00 97.38 321 LEU A C 1
ATOM 2495 O O . LEU A 1 321 ? 12.760 -4.792 -5.834 1.00 97.38 321 LEU A O 1
ATOM 2499 N N . SER A 1 322 ? 12.644 -3.411 -7.595 1.00 96.62 322 SER A N 1
ATOM 2500 C CA . SER A 1 322 ? 14.074 -3.094 -7.591 1.00 96.62 322 SER A CA 1
ATOM 2501 C C . SER A 1 322 ? 14.455 -2.277 -6.354 1.00 96.62 322 SER A C 1
ATOM 2503 O O . SER A 1 322 ? 15.473 -2.570 -5.728 1.00 96.62 322 SER A O 1
ATOM 2505 N N . ALA A 1 323 ? 13.603 -1.336 -5.927 1.00 96.50 323 ALA A N 1
ATOM 2506 C CA . ALA A 1 323 ? 13.791 -0.599 -4.677 1.00 96.50 323 ALA A CA 1
ATOM 2507 C C . ALA A 1 323 ? 13.822 -1.525 -3.448 1.00 96.50 323 ALA A C 1
ATOM 2509 O O . ALA A 1 323 ? 14.708 -1.375 -2.608 1.00 96.50 323 ALA A O 1
ATOM 2510 N N . ALA A 1 324 ? 12.938 -2.528 -3.383 1.00 95.94 324 ALA A N 1
ATOM 2511 C CA . ALA A 1 324 ? 12.932 -3.535 -2.317 1.00 95.94 324 ALA A CA 1
ATOM 2512 C C . ALA A 1 324 ? 14.229 -4.368 -2.274 1.00 95.94 324 ALA A C 1
ATOM 2514 O O . ALA A 1 324 ? 14.659 -4.775 -1.197 1.00 95.94 324 ALA A O 1
ATOM 2515 N N . ALA A 1 325 ? 14.894 -4.551 -3.421 1.00 95.88 325 ALA A N 1
ATOM 2516 C CA . ALA A 1 325 ? 16.219 -5.170 -3.533 1.00 95.88 325 ALA A CA 1
ATOM 2517 C C . ALA A 1 325 ? 17.389 -4.175 -3.326 1.00 95.88 325 ALA A C 1
ATOM 2519 O O . ALA A 1 325 ? 18.553 -4.509 -3.563 1.00 95.88 325 ALA A O 1
ATOM 2520 N N . GLY A 1 326 ? 17.104 -2.943 -2.896 1.00 95.69 326 GLY A N 1
ATOM 2521 C CA . GLY A 1 326 ? 18.084 -1.891 -2.608 1.00 95.69 326 GLY A CA 1
ATOM 2522 C C . GLY A 1 326 ? 18.363 -0.923 -3.762 1.00 95.69 326 GLY A C 1
ATOM 2523 O O . GLY A 1 326 ? 19.066 0.069 -3.558 1.00 95.69 326 GLY A O 1
ATOM 2524 N N . LEU A 1 327 ? 17.822 -1.166 -4.961 1.00 96.69 327 LEU A N 1
ATOM 2525 C CA . LEU A 1 327 ? 17.953 -0.292 -6.135 1.00 96.69 327 LEU A CA 1
ATOM 2526 C C . LEU A 1 327 ? 16.848 0.770 -6.153 1.00 96.69 327 LEU A C 1
ATOM 2528 O O . LEU A 1 327 ? 15.969 0.780 -7.013 1.00 96.69 327 LEU A O 1
ATOM 2532 N N . ASP A 1 328 ? 16.878 1.677 -5.182 1.00 95.50 328 ASP A N 1
ATOM 2533 C CA . ASP A 1 328 ? 15.931 2.789 -5.129 1.00 95.50 328 ASP A CA 1
ATOM 2534 C C . ASP A 1 328 ? 16.462 4.000 -5.912 1.00 95.50 328 ASP A C 1
ATOM 2536 O O . ASP A 1 328 ? 17.361 4.722 -5.470 1.00 95.50 328 ASP A O 1
ATOM 2540 N N . TYR A 1 329 ? 15.869 4.250 -7.081 1.00 95.56 329 TYR A N 1
ATOM 2541 C CA . TYR A 1 329 ? 16.201 5.394 -7.935 1.00 95.56 329 TYR A CA 1
ATOM 2542 C C . TYR A 1 329 ? 15.881 6.749 -7.298 1.00 95.56 329 TYR A C 1
ATOM 2544 O O . TYR A 1 329 ? 16.422 7.761 -7.745 1.00 95.56 329 TYR A O 1
ATOM 2552 N N . THR A 1 330 ? 15.031 6.782 -6.272 1.00 95.25 330 THR A N 1
ATOM 2553 C CA . THR A 1 330 ? 14.642 7.993 -5.539 1.00 95.25 330 THR A CA 1
ATOM 2554 C C . THR A 1 330 ? 15.517 8.257 -4.310 1.00 95.25 330 THR A C 1
ATOM 2556 O O . THR A 1 330 ? 15.408 9.311 -3.687 1.00 95.25 330 THR A O 1
ATOM 2559 N N . SER A 1 331 ? 16.450 7.356 -3.993 1.00 96.06 331 SER A N 1
ATOM 2560 C CA . SER A 1 331 ? 17.314 7.475 -2.821 1.00 96.06 331 SER A CA 1
ATOM 2561 C C . SER A 1 331 ? 18.556 8.331 -3.089 1.00 96.06 331 SER A C 1
ATOM 2563 O O . SER A 1 331 ? 19.431 7.966 -3.881 1.00 96.06 331 SER A O 1
ATOM 2565 N N . GLU A 1 332 ? 18.696 9.444 -2.356 1.00 96.31 332 GLU A N 1
ATOM 2566 C CA . GLU A 1 332 ? 19.936 10.241 -2.357 1.00 96.31 332 GLU A CA 1
ATOM 2567 C C . GLU A 1 332 ? 21.132 9.420 -1.838 1.00 96.31 332 GLU A C 1
ATOM 2569 O O . GLU A 1 332 ? 22.250 9.587 -2.322 1.00 96.31 332 GLU A O 1
ATOM 2574 N N . LYS A 1 333 ? 20.908 8.484 -0.900 1.00 95.31 333 LYS A N 1
ATOM 2575 C CA . LYS A 1 333 ? 21.969 7.607 -0.371 1.00 95.31 333 LYS A CA 1
ATOM 2576 C C . LYS A 1 333 ? 22.505 6.668 -1.450 1.00 95.31 333 LYS A C 1
ATOM 2578 O O . LYS A 1 333 ? 23.718 6.500 -1.568 1.00 95.31 333 LYS A O 1
ATOM 2583 N N . VAL A 1 334 ? 21.616 6.079 -2.255 1.00 95.56 334 VAL A N 1
ATOM 2584 C CA . VAL A 1 334 ? 22.009 5.222 -3.384 1.00 95.56 334 VAL A CA 1
ATOM 2585 C C . VAL A 1 334 ? 22.762 6.046 -4.430 1.00 95.56 334 VAL A C 1
ATOM 2587 O O . VAL A 1 334 ? 23.852 5.655 -4.850 1.00 95.56 334 VAL A O 1
ATOM 2590 N N . MET A 1 335 ? 22.247 7.227 -4.784 1.00 95.75 335 MET A N 1
ATOM 2591 C CA . MET A 1 335 ? 22.917 8.141 -5.713 1.00 95.75 335 MET A CA 1
ATOM 2592 C C . MET A 1 335 ? 24.313 8.544 -5.224 1.00 95.75 335 MET A C 1
ATOM 2594 O O . MET A 1 335 ? 25.274 8.480 -5.983 1.00 95.75 335 MET A O 1
ATOM 2598 N N . GLN A 1 336 ? 24.461 8.892 -3.945 1.00 95.00 336 GLN A N 1
ATOM 2599 C CA . GLN A 1 336 ? 25.751 9.243 -3.356 1.00 95.00 336 GLN A CA 1
ATOM 2600 C C . GLN A 1 336 ? 26.728 8.062 -3.353 1.00 95.00 336 GLN A C 1
ATOM 2602 O O . GLN A 1 336 ? 27.914 8.260 -3.608 1.00 95.00 336 GLN A O 1
ATOM 2607 N N . LYS A 1 337 ? 26.249 6.840 -3.091 1.00 94.81 337 LYS A N 1
ATOM 2608 C CA . LYS A 1 337 ? 27.087 5.633 -3.080 1.00 94.81 337 LYS A CA 1
ATOM 2609 C C . LYS A 1 337 ? 27.669 5.328 -4.464 1.00 94.81 337 LYS A C 1
ATOM 2611 O O . LYS A 1 337 ? 28.859 5.047 -4.567 1.00 94.81 337 LYS A O 1
ATOM 2616 N N . PHE A 1 338 ? 26.854 5.385 -5.517 1.00 94.31 338 PHE A N 1
ATOM 2617 C CA . PHE A 1 338 ? 27.266 4.940 -6.858 1.00 94.31 338 PHE A CA 1
ATOM 2618 C C . PHE A 1 338 ? 27.702 6.070 -7.795 1.00 94.31 338 PHE A C 1
ATOM 2620 O O . PHE A 1 338 ? 28.453 5.831 -8.743 1.00 94.31 338 PHE A O 1
ATOM 2627 N N . HIS A 1 339 ? 27.298 7.304 -7.495 1.00 95.25 339 HIS A N 1
ATOM 2628 C CA . HIS A 1 339 ? 27.624 8.502 -8.262 1.00 95.25 339 HIS A CA 1
ATOM 2629 C C . HIS A 1 339 ? 28.046 9.689 -7.360 1.00 95.25 339 HIS A C 1
ATOM 2631 O O . HIS A 1 339 ? 27.511 10.790 -7.494 1.00 95.25 339 HIS A O 1
ATOM 2637 N N . PRO A 1 340 ? 29.038 9.541 -6.458 1.00 93.81 340 PRO A N 1
ATOM 2638 C CA . PRO A 1 340 ? 29.369 10.557 -5.442 1.00 93.81 340 PRO A CA 1
ATOM 2639 C C . PRO A 1 340 ? 29.770 11.928 -6.015 1.00 93.81 340 PRO A C 1
ATOM 2641 O O . PRO A 1 340 ? 29.590 12.959 -5.369 1.00 93.81 340 PRO A O 1
ATOM 2644 N N . GLY A 1 341 ? 30.336 11.951 -7.225 1.00 91.62 341 GLY A N 1
ATOM 2645 C CA . GLY A 1 341 ? 30.826 13.167 -7.884 1.00 91.62 341 GLY A CA 1
ATOM 2646 C C . GLY A 1 341 ? 29.807 13.886 -8.771 1.00 91.62 341 GLY A C 1
ATOM 2647 O O . GLY A 1 341 ? 30.059 15.023 -9.161 1.00 91.62 341 GLY A O 1
ATOM 2648 N N . ILE A 1 342 ? 28.663 13.268 -9.084 1.00 93.44 342 ILE A N 1
ATOM 2649 C CA . ILE A 1 342 ? 27.760 13.769 -10.133 1.00 93.44 342 ILE A CA 1
ATOM 2650 C C . ILE A 1 342 ? 27.210 15.160 -9.831 1.00 93.44 342 ILE A C 1
ATOM 2652 O O . ILE A 1 342 ? 27.117 15.981 -10.733 1.00 93.44 342 ILE A O 1
ATOM 2656 N N . ARG A 1 343 ? 26.944 15.485 -8.560 1.00 93.06 343 ARG A N 1
ATOM 2657 C CA . ARG A 1 343 ? 26.406 16.794 -8.155 1.00 93.06 343 ARG A CA 1
ATOM 2658 C C . ARG A 1 343 ? 27.368 17.959 -8.393 1.00 93.06 343 ARG A C 1
ATOM 2660 O O . ARG A 1 343 ? 26.925 19.102 -8.411 1.00 93.06 343 ARG A O 1
ATOM 2667 N N . LYS A 1 344 ? 28.665 17.690 -8.584 1.00 93.19 344 LYS A N 1
ATOM 2668 C CA . LYS A 1 344 ? 29.642 18.711 -8.997 1.00 93.19 344 LYS A CA 1
ATOM 2669 C C . LYS A 1 344 ? 29.492 19.079 -10.475 1.00 93.19 344 LYS A C 1
ATOM 2671 O O . LYS A 1 344 ? 29.858 20.182 -10.858 1.00 93.19 344 LYS A O 1
ATOM 2676 N N . VAL A 1 345 ? 28.966 18.157 -11.282 1.00 93.06 345 VAL A N 1
ATOM 2677 C CA . VAL A 1 345 ? 28.785 18.304 -12.732 1.00 93.06 345 VAL A CA 1
ATOM 2678 C C . VAL A 1 345 ? 27.345 18.700 -13.065 1.00 93.06 345 VAL A C 1
ATOM 2680 O O . VAL A 1 345 ? 27.118 19.618 -13.843 1.00 93.06 345 VAL A O 1
ATOM 2683 N N . LEU A 1 346 ? 26.375 18.037 -12.436 1.00 92.56 346 LEU A N 1
ATOM 2684 C CA . LEU A 1 346 ? 24.938 18.257 -12.572 1.00 92.56 346 LEU A CA 1
ATOM 2685 C C . LEU A 1 346 ? 24.325 18.462 -11.175 1.00 92.56 346 LEU A C 1
ATOM 2687 O O . LEU A 1 346 ? 23.880 17.500 -10.544 1.00 92.56 346 LEU A O 1
ATOM 2691 N N . PRO A 1 347 ? 24.287 19.703 -10.652 1.00 91.44 347 PRO A N 1
ATOM 2692 C CA . PRO A 1 347 ? 23.810 19.981 -9.292 1.00 91.44 347 PRO A CA 1
ATOM 2693 C C . PRO A 1 347 ? 22.367 19.537 -9.004 1.00 91.44 347 PRO A C 1
ATOM 2695 O O . PRO A 1 347 ? 22.029 19.271 -7.848 1.00 91.44 347 PRO A O 1
ATOM 2698 N N . SER A 1 348 ? 21.528 19.439 -10.042 1.00 90.31 348 SER A N 1
ATOM 2699 C CA . SER A 1 348 ? 20.136 18.980 -9.965 1.00 90.31 348 SER A CA 1
ATOM 2700 C C . SER A 1 348 ? 19.987 17.463 -9.794 1.00 90.31 348 SER A C 1
ATOM 2702 O O . SER A 1 348 ? 18.917 17.012 -9.392 1.00 90.31 348 SER A O 1
ATOM 2704 N N . PHE A 1 349 ? 21.035 16.672 -10.050 1.00 93.69 349 PHE A N 1
ATOM 2705 C CA . PHE A 1 349 ? 21.004 15.209 -9.965 1.00 93.69 349 PHE A CA 1
ATOM 2706 C C . PHE A 1 349 ? 21.178 14.752 -8.510 1.00 93.69 349 PHE A C 1
ATOM 2708 O O . PHE A 1 349 ? 22.250 14.316 -8.086 1.00 93.69 349 PHE A O 1
ATOM 2715 N N . ARG A 1 350 ? 20.108 14.892 -7.723 1.00 94.06 350 ARG A N 1
ATOM 2716 C CA . ARG A 1 350 ? 20.039 14.444 -6.324 1.00 94.06 350 ARG A CA 1
ATOM 2717 C C . ARG A 1 350 ? 19.831 12.938 -6.214 1.00 94.06 350 ARG A C 1
ATOM 2719 O O . ARG A 1 350 ? 20.389 12.309 -5.321 1.00 94.06 350 ARG A O 1
ATOM 2726 N N . THR A 1 351 ? 19.061 12.369 -7.133 1.00 96.75 351 THR A N 1
ATOM 2727 C CA . THR A 1 351 ? 18.710 10.950 -7.191 1.00 96.75 351 THR A CA 1
ATOM 2728 C C . THR A 1 351 ? 18.944 10.421 -8.608 1.00 96.75 351 THR A C 1
ATOM 2730 O O . THR A 1 351 ? 19.034 11.198 -9.563 1.00 96.75 351 THR A O 1
ATOM 2733 N N . MET A 1 352 ? 19.038 9.099 -8.783 1.00 95.62 352 MET A N 1
ATOM 2734 C CA . MET A 1 352 ? 19.163 8.515 -10.129 1.00 95.62 352 MET A CA 1
ATOM 2735 C C . MET A 1 352 ? 17.917 8.787 -10.981 1.00 95.62 352 MET A C 1
ATOM 2737 O O . MET A 1 352 ? 18.018 8.884 -12.203 1.00 95.62 352 MET A O 1
ATOM 2741 N N . TYR A 1 353 ? 16.754 8.977 -10.349 1.00 94.12 353 TYR A N 1
ATOM 2742 C CA . TYR A 1 353 ? 15.506 9.331 -11.021 1.00 94.12 353 TYR A CA 1
ATOM 2743 C C . TYR A 1 353 ? 15.606 10.646 -11.806 1.00 94.12 353 TYR A C 1
ATOM 2745 O O . TYR A 1 353 ? 14.958 10.782 -12.836 1.00 94.12 353 TYR A O 1
ATOM 2753 N N . ASN A 1 354 ? 16.464 11.591 -11.393 1.00 93.56 354 ASN A N 1
ATOM 2754 C CA . ASN A 1 354 ? 16.652 12.853 -12.120 1.00 93.56 354 ASN A CA 1
ATOM 2755 C C . ASN A 1 354 ? 17.214 12.675 -13.541 1.00 93.56 354 ASN A C 1
ATOM 2757 O O . ASN A 1 354 ? 17.082 13.581 -14.358 1.00 93.56 354 ASN A O 1
ATOM 2761 N N . SER A 1 355 ? 17.820 11.523 -13.846 1.00 90.62 355 SER A N 1
ATOM 2762 C CA . SER A 1 355 ? 18.263 11.200 -15.206 1.00 90.62 355 SER A CA 1
ATOM 2763 C C . SER A 1 355 ? 17.109 10.853 -16.153 1.00 90.62 355 SER A C 1
ATOM 2765 O O . SER A 1 355 ? 17.242 10.996 -17.370 1.00 90.62 355 SER A O 1
ATOM 2767 N N . ILE A 1 356 ? 15.970 10.410 -15.614 1.00 88.06 356 ILE A N 1
ATOM 2768 C CA . ILE A 1 356 ? 14.818 9.965 -16.395 1.00 88.06 356 ILE A CA 1
ATOM 2769 C C . ILE A 1 356 ? 14.126 11.193 -16.987 1.00 88.06 356 ILE A C 1
ATOM 2771 O O . ILE A 1 356 ? 13.676 12.078 -16.267 1.00 88.06 356 ILE A O 1
ATOM 2775 N N . GLY A 1 357 ? 14.047 11.245 -18.318 1.00 83.94 357 GLY A N 1
ATOM 2776 C CA . GLY A 1 357 ? 13.444 12.367 -19.041 1.00 83.94 357 GLY A CA 1
ATOM 2777 C C . GLY A 1 357 ? 14.327 13.616 -19.137 1.00 83.94 357 GLY A C 1
ATOM 2778 O O . GLY A 1 357 ? 13.875 14.618 -19.682 1.00 83.94 357 GLY A O 1
ATOM 2779 N N . HIS A 1 358 ? 15.578 13.581 -18.661 1.00 88.75 358 HIS A N 1
ATOM 2780 C CA . HIS A 1 358 ? 16.505 14.694 -18.871 1.00 88.75 358 HIS A CA 1
ATOM 2781 C C . HIS A 1 358 ? 16.861 14.815 -20.362 1.00 88.75 358 HIS A C 1
ATOM 2783 O O . HIS A 1 358 ? 17.265 13.830 -20.984 1.00 88.75 358 HIS A O 1
ATOM 2789 N N . THR A 1 359 ? 16.706 16.009 -20.938 1.00 84.69 359 THR A N 1
ATOM 2790 C CA . THR A 1 359 ? 16.909 16.269 -22.376 1.00 84.69 359 THR A CA 1
ATOM 2791 C C . THR A 1 359 ? 18.183 17.045 -22.689 1.00 84.69 359 THR A C 1
ATOM 2793 O O . THR A 1 359 ? 18.707 16.919 -23.796 1.00 84.69 359 THR A O 1
ATOM 2796 N N . ASP A 1 360 ? 18.698 17.811 -21.728 1.00 84.75 360 ASP A N 1
ATOM 2797 C CA . ASP A 1 360 ? 19.776 18.786 -21.936 1.00 84.75 360 ASP A CA 1
ATOM 2798 C C . ASP A 1 360 ? 21.156 18.132 -21.807 1.00 84.75 360 ASP A C 1
ATOM 2800 O O . ASP A 1 360 ? 21.995 18.484 -20.979 1.00 84.75 360 ASP A O 1
ATOM 2804 N N . TRP A 1 361 ? 21.376 17.130 -22.651 1.00 87.75 361 TRP A N 1
ATOM 2805 C CA . TRP A 1 361 ? 22.577 16.317 -22.658 1.00 87.75 361 TRP A CA 1
ATOM 2806 C C . TRP A 1 361 ? 23.601 16.798 -23.683 1.00 87.75 361 TRP A C 1
ATOM 2808 O O . TRP A 1 361 ? 23.340 16.840 -24.886 1.00 87.75 361 TRP A O 1
ATOM 2818 N N . ASP A 1 362 ? 24.829 17.002 -23.219 1.00 91.56 362 ASP A N 1
ATOM 2819 C CA . ASP A 1 362 ? 26.007 16.862 -24.069 1.00 91.56 362 ASP A CA 1
ATOM 2820 C C . ASP A 1 362 ? 26.367 15.360 -24.214 1.00 91.56 362 ASP A C 1
ATOM 2822 O O . ASP A 1 362 ? 26.405 14.656 -23.198 1.00 91.56 362 ASP A O 1
ATOM 2826 N N . PRO A 1 363 ? 26.624 14.820 -25.428 1.00 95.31 363 PRO A N 1
ATOM 2827 C CA . PRO A 1 363 ? 26.767 13.374 -25.618 1.00 95.31 363 PRO A CA 1
ATOM 2828 C C . PRO A 1 363 ? 27.899 12.703 -24.815 1.00 95.31 363 PRO A C 1
ATOM 2830 O O . PRO A 1 363 ? 27.627 11.649 -24.236 1.00 95.31 363 PRO A O 1
ATOM 2833 N N . PRO A 1 364 ? 29.128 13.257 -24.721 1.00 97.69 364 PRO A N 1
ATOM 2834 C CA . PRO A 1 364 ? 30.156 12.747 -23.811 1.00 97.69 364 PRO A CA 1
ATOM 2835 C C . PRO A 1 364 ? 29.715 12.610 -22.356 1.00 97.69 364 PRO A C 1
ATOM 2837 O O . PRO A 1 364 ? 30.000 11.588 -21.731 1.00 97.69 364 PRO A O 1
ATOM 2840 N N . LEU A 1 365 ? 29.016 13.613 -21.820 1.00 96.25 365 LEU A N 1
ATOM 2841 C CA . LEU A 1 365 ? 28.502 13.579 -20.450 1.00 96.25 365 LEU A CA 1
ATOM 2842 C C . LEU A 1 365 ? 27.373 12.552 -20.292 1.00 96.25 365 LEU A C 1
ATOM 2844 O O . LEU A 1 365 ? 27.363 11.777 -19.339 1.00 96.25 365 LEU A O 1
ATOM 2848 N N . MET A 1 366 ? 26.439 12.518 -21.244 1.00 96.12 366 MET A N 1
ATOM 2849 C CA . MET A 1 366 ? 25.322 11.572 -21.241 1.00 96.12 366 MET A CA 1
ATOM 2850 C C . MET A 1 366 ? 25.811 10.132 -21.233 1.00 96.12 366 MET A C 1
ATOM 2852 O O . MET A 1 366 ? 25.392 9.345 -20.390 1.00 96.12 366 MET A O 1
ATOM 2856 N N . TRP A 1 367 ? 26.711 9.783 -22.152 1.00 97.75 367 TRP A N 1
ATOM 2857 C CA . TRP A 1 367 ? 27.228 8.424 -22.232 1.00 97.75 367 TRP A CA 1
ATOM 2858 C C . TRP A 1 367 ? 28.103 8.071 -21.039 1.00 97.75 367 TRP A C 1
ATOM 2860 O O . TRP A 1 367 ? 27.996 6.951 -20.554 1.00 97.75 367 TRP A O 1
ATOM 2870 N N . GLY A 1 368 ? 28.894 9.008 -20.510 1.00 97.56 368 GLY A N 1
ATOM 2871 C CA . GLY A 1 368 ? 29.669 8.754 -19.299 1.00 97.56 368 GLY A CA 1
ATOM 2872 C C . GLY A 1 368 ? 28.782 8.479 -18.087 1.00 97.56 368 GLY A C 1
ATOM 2873 O O . GLY A 1 368 ? 29.015 7.503 -17.376 1.00 97.56 368 GLY A O 1
ATOM 2874 N N . TYR A 1 369 ? 27.709 9.252 -17.890 1.00 96.81 369 TYR A N 1
ATOM 2875 C CA . TYR A 1 369 ? 26.729 8.968 -16.840 1.00 96.81 369 TYR A CA 1
ATOM 2876 C C . TYR A 1 369 ? 25.988 7.642 -17.075 1.00 96.81 369 TYR A C 1
ATOM 2878 O O . TYR A 1 369 ? 26.014 6.773 -16.202 1.00 96.81 369 TYR A O 1
ATOM 2886 N N . LEU A 1 370 ? 25.369 7.459 -18.249 1.00 96.50 370 LEU A N 1
ATOM 2887 C CA . LEU A 1 370 ? 24.557 6.277 -18.552 1.00 96.50 370 LEU A CA 1
ATOM 2888 C C . LEU A 1 370 ? 25.383 4.993 -18.479 1.00 96.50 370 LEU A C 1
ATOM 2890 O O . LEU A 1 370 ? 24.956 4.034 -17.846 1.00 96.50 370 LEU A O 1
ATOM 2894 N N . PHE A 1 371 ? 26.580 4.954 -19.066 1.00 97.81 371 PHE A N 1
ATOM 2895 C CA . PHE A 1 371 ? 27.418 3.758 -19.011 1.00 97.81 371 PHE A CA 1
ATOM 2896 C C . PHE A 1 371 ? 27.972 3.485 -17.620 1.00 97.81 371 PHE A C 1
ATOM 2898 O O . PHE A 1 371 ? 28.012 2.322 -17.220 1.00 97.81 371 PHE A O 1
ATOM 2905 N N . LYS A 1 372 ? 28.301 4.519 -16.834 1.00 96.81 372 LYS A N 1
ATOM 2906 C CA . LYS A 1 372 ? 28.667 4.321 -15.427 1.00 96.81 372 LYS A CA 1
ATOM 2907 C C . LYS A 1 372 ? 27.500 3.776 -14.600 1.00 96.81 372 LYS A C 1
ATOM 2909 O O . LYS A 1 372 ? 27.704 2.939 -13.724 1.00 96.81 372 LYS A O 1
ATOM 2914 N N . GLN A 1 373 ? 26.284 4.249 -14.856 1.00 95.81 373 GLN A N 1
ATOM 2915 C CA . GLN A 1 373 ? 25.084 3.757 -14.185 1.00 95.81 373 GLN A CA 1
ATOM 2916 C C . GLN A 1 373 ? 24.807 2.302 -14.577 1.00 95.81 373 GLN A C 1
ATOM 2918 O O . GLN A 1 373 ? 24.660 1.446 -13.709 1.00 95.81 373 GLN A O 1
ATOM 2923 N N . ILE A 1 374 ? 24.800 1.999 -15.875 1.00 95.62 374 ILE A N 1
ATOM 2924 C CA . ILE A 1 374 ? 24.516 0.666 -16.423 1.00 95.62 374 ILE A CA 1
ATOM 2925 C C . ILE A 1 374 ? 25.558 -0.355 -15.980 1.00 95.62 374 ILE A C 1
ATOM 2927 O O . ILE A 1 374 ? 25.178 -1.471 -15.629 1.00 95.62 374 ILE A O 1
ATOM 2931 N N . SER A 1 375 ? 26.844 0.016 -15.926 1.00 96.69 375 SER A N 1
ATOM 2932 C CA . SER A 1 375 ? 27.898 -0.897 -15.468 1.00 96.69 375 SER A CA 1
ATOM 2933 C C . SER A 1 375 ? 27.609 -1.455 -14.077 1.00 96.69 375 SER A C 1
ATOM 2935 O O . SER A 1 375 ? 28.003 -2.572 -13.774 1.00 96.69 375 SER A O 1
ATOM 2937 N N . VAL A 1 376 ? 26.912 -0.676 -13.242 1.00 94.81 376 VAL A N 1
ATOM 2938 C CA . VAL A 1 376 ? 26.483 -1.101 -11.911 1.00 94.81 376 VAL A CA 1
ATOM 2939 C C . VAL A 1 376 ? 25.093 -1.734 -11.974 1.00 94.81 376 VAL A C 1
ATOM 2941 O O . VAL A 1 376 ? 24.940 -2.912 -11.679 1.00 94.81 376 VAL A O 1
ATOM 2944 N N . VAL A 1 377 ? 24.079 -0.979 -12.399 1.00 96.19 377 VAL A N 1
ATOM 2945 C CA . VAL A 1 377 ? 22.663 -1.373 -12.328 1.00 96.19 377 VAL A CA 1
ATOM 2946 C C . VAL A 1 377 ? 22.353 -2.640 -13.126 1.00 96.19 377 VAL A C 1
ATOM 2948 O O . VAL A 1 377 ? 21.614 -3.494 -12.646 1.00 96.19 377 VAL A O 1
ATOM 2951 N N . ARG A 1 378 ? 22.907 -2.774 -14.335 1.00 96.38 378 ARG A N 1
ATOM 2952 C CA . ARG A 1 378 ? 22.607 -3.894 -15.240 1.00 96.38 378 ARG A CA 1
ATOM 2953 C C . ARG A 1 378 ? 23.543 -5.086 -15.064 1.00 96.38 378 ARG A C 1
ATOM 2955 O O . ARG A 1 378 ? 23.147 -6.211 -15.364 1.00 96.38 378 ARG A O 1
ATOM 2962 N N . PHE A 1 379 ? 24.785 -4.843 -14.652 1.00 95.69 379 PHE A N 1
ATOM 2963 C CA . PHE A 1 379 ? 25.846 -5.852 -14.734 1.00 95.69 379 PHE A CA 1
ATOM 2964 C C . PHE A 1 379 ? 26.517 -6.201 -13.400 1.00 95.69 379 PHE A C 1
ATOM 2966 O O . PHE A 1 379 ? 27.262 -7.178 -13.369 1.00 95.69 379 PHE A O 1
ATOM 2973 N N . ASP A 1 380 ? 26.274 -5.457 -12.316 1.00 94.94 380 ASP A N 1
ATOM 2974 C CA . ASP A 1 380 ? 26.945 -5.685 -11.024 1.00 94.94 380 ASP A CA 1
ATOM 2975 C C . ASP A 1 380 ? 26.002 -5.577 -9.809 1.00 94.94 380 ASP A C 1
ATOM 2977 O O . ASP A 1 380 ? 26.436 -5.780 -8.675 1.00 94.94 380 ASP A O 1
ATOM 2981 N N . TRP A 1 381 ? 24.709 -5.280 -10.000 1.00 96.00 381 TRP A N 1
ATOM 2982 C CA . TRP A 1 381 ? 23.823 -4.904 -8.892 1.00 96.00 381 TRP A CA 1
ATOM 2983 C C . TRP A 1 381 ? 23.610 -6.023 -7.872 1.00 96.00 381 TRP A C 1
ATOM 2985 O O . TRP A 1 381 ? 23.510 -5.749 -6.678 1.00 96.00 381 TRP A O 1
ATOM 2995 N N . VAL A 1 382 ? 23.617 -7.287 -8.301 1.00 93.31 382 VAL A N 1
ATOM 2996 C CA . VAL A 1 382 ? 23.461 -8.450 -7.405 1.00 93.31 382 VAL A CA 1
ATOM 2997 C C . VAL A 1 382 ? 24.477 -8.459 -6.258 1.00 93.31 382 VAL A C 1
ATOM 2999 O O . VAL A 1 382 ? 24.159 -8.919 -5.165 1.00 93.31 382 VAL A O 1
ATOM 3002 N N . ARG A 1 383 ? 25.675 -7.888 -6.448 1.00 93.69 383 ARG A N 1
ATOM 3003 C CA . ARG A 1 383 ? 26.689 -7.767 -5.383 1.00 93.69 383 ARG A CA 1
ATOM 3004 C C . ARG A 1 383 ? 26.396 -6.654 -4.375 1.00 93.69 383 ARG A C 1
ATOM 3006 O O . ARG A 1 383 ? 26.998 -6.623 -3.307 1.00 93.69 383 ARG A O 1
ATOM 3013 N N . HIS A 1 384 ? 25.498 -5.735 -4.720 1.00 94.19 384 HIS A N 1
ATOM 3014 C CA . HIS A 1 384 ? 25.160 -4.544 -3.939 1.00 94.19 384 HIS A CA 1
ATOM 3015 C C . HIS A 1 384 ? 23.759 -4.578 -3.334 1.00 94.19 384 HIS A C 1
ATOM 3017 O O . HIS A 1 384 ? 23.432 -3.673 -2.560 1.00 94.19 384 HIS A O 1
ATOM 3023 N N . ARG A 1 385 ? 22.938 -5.574 -3.692 1.00 92.00 385 ARG A N 1
ATOM 3024 C CA . ARG A 1 385 ? 21.575 -5.727 -3.177 1.00 92.00 385 ARG A CA 1
ATOM 3025 C C . ARG A 1 385 ? 21.581 -5.794 -1.650 1.00 92.00 385 ARG A C 1
ATOM 3027 O O . ARG A 1 385 ? 22.456 -6.410 -1.045 1.00 92.00 385 ARG A O 1
ATOM 3034 N N . THR A 1 386 ? 20.599 -5.155 -1.025 1.00 91.88 386 THR A N 1
ATOM 3035 C CA . THR A 1 386 ? 20.527 -5.024 0.442 1.00 91.88 386 THR A CA 1
ATOM 3036 C C . THR A 1 386 ? 19.526 -5.975 1.085 1.00 91.88 386 THR A C 1
ATOM 3038 O O . THR A 1 386 ? 19.405 -5.985 2.306 1.00 91.88 386 THR A O 1
ATOM 3041 N N . ALA A 1 387 ? 18.798 -6.749 0.281 1.00 93.94 387 ALA A N 1
ATOM 3042 C CA . ALA A 1 387 ? 17.771 -7.667 0.745 1.00 93.94 387 ALA A CA 1
ATOM 3043 C C . ALA A 1 387 ? 17.682 -8.912 -0.161 1.00 93.94 387 ALA A C 1
ATOM 3045 O O . ALA A 1 387 ? 17.986 -8.819 -1.356 1.00 93.94 387 ALA A O 1
ATOM 3046 N N . PRO A 1 388 ? 17.236 -10.065 0.372 1.00 95.69 388 PRO A N 1
ATOM 3047 C CA . PRO A 1 388 ? 17.084 -11.323 -0.369 1.00 95.69 388 PRO A CA 1
ATOM 3048 C C . PRO A 1 388 ? 15.789 -11.388 -1.206 1.00 95.69 388 PRO A C 1
ATOM 3050 O O . PRO A 1 388 ? 15.228 -12.459 -1.424 1.00 95.69 388 PRO A O 1
ATOM 3053 N N . THR A 1 389 ? 15.301 -10.249 -1.708 1.00 97.19 389 THR A N 1
ATOM 3054 C CA . THR A 1 389 ? 14.006 -10.118 -2.402 1.00 97.19 389 THR A CA 1
ATOM 3055 C C . THR A 1 389 ? 13.813 -11.156 -3.509 1.00 97.19 389 THR A C 1
ATOM 3057 O O . THR A 1 389 ? 12.780 -11.820 -3.583 1.00 97.19 389 THR A O 1
ATOM 3060 N N . TYR A 1 390 ? 14.827 -11.336 -4.360 1.00 97.56 390 TYR A N 1
ATOM 3061 C CA . TYR A 1 390 ? 14.771 -12.280 -5.475 1.00 97.56 390 TYR A CA 1
ATOM 3062 C C . TYR A 1 390 ? 14.970 -13.735 -5.039 1.00 97.56 390 TYR A C 1
ATOM 3064 O O . TYR A 1 390 ? 14.534 -14.637 -5.750 1.00 97.56 390 TYR A O 1
ATOM 3072 N N . ASP A 1 391 ? 15.570 -13.990 -3.873 1.00 97.44 391 ASP A N 1
ATOM 3073 C CA . ASP A 1 391 ? 15.677 -15.346 -3.326 1.00 97.44 391 ASP A CA 1
ATOM 3074 C C . ASP A 1 391 ? 14.300 -15.855 -2.890 1.00 97.44 391 ASP A C 1
ATOM 3076 O O . ASP A 1 391 ? 13.934 -16.983 -3.225 1.00 97.44 391 ASP A O 1
ATOM 3080 N N . TYR A 1 392 ? 13.482 -14.991 -2.278 1.00 98.00 392 TYR A N 1
ATOM 3081 C CA . TYR A 1 392 ? 12.081 -15.303 -1.987 1.00 98.00 392 TYR A CA 1
ATOM 3082 C C . TYR A 1 392 ? 11.275 -15.564 -3.262 1.00 98.00 392 TYR A C 1
ATOM 3084 O O . TYR A 1 392 ? 10.557 -16.558 -3.344 1.00 98.00 392 TYR A O 1
ATOM 3092 N N . LEU A 1 393 ? 11.439 -14.738 -4.303 1.00 98.12 393 LEU A N 1
ATOM 3093 C CA . LEU A 1 393 ? 10.765 -14.966 -5.588 1.00 98.12 393 LEU A CA 1
ATOM 3094 C C . LEU A 1 393 ? 11.184 -16.281 -6.250 1.00 98.12 393 LEU A C 1
ATOM 3096 O O . LEU A 1 393 ? 10.334 -16.975 -6.807 1.00 98.12 393 LEU A O 1
ATOM 3100 N N . LYS A 1 394 ? 12.468 -16.655 -6.172 1.00 97.50 394 LYS A N 1
ATOM 3101 C CA . LYS A 1 394 ? 12.951 -17.956 -6.660 1.00 97.50 394 LYS A CA 1
ATOM 3102 C C . LYS A 1 394 ? 12.322 -19.109 -5.882 1.00 97.50 394 LYS A C 1
ATOM 3104 O O . LYS A 1 394 ? 11.897 -20.074 -6.511 1.00 97.50 394 LYS A O 1
ATOM 3109 N N . ALA A 1 395 ? 12.213 -19.003 -4.556 1.00 97.06 395 ALA A N 1
ATOM 3110 C CA . ALA A 1 395 ? 11.568 -20.018 -3.723 1.00 97.06 395 ALA A CA 1
ATOM 3111 C C . ALA A 1 395 ? 10.077 -20.183 -4.070 1.00 97.06 395 ALA A C 1
ATOM 3113 O O . ALA A 1 395 ? 9.622 -21.302 -4.313 1.00 97.06 395 ALA A O 1
ATOM 3114 N N . ILE A 1 396 ? 9.344 -19.070 -4.193 1.00 97.81 396 ILE A N 1
ATOM 3115 C CA . ILE A 1 396 ? 7.937 -19.066 -4.619 1.00 97.81 396 ILE A CA 1
ATOM 3116 C C . ILE A 1 396 ? 7.812 -19.691 -6.012 1.00 97.81 396 ILE A C 1
ATOM 3118 O O . ILE A 1 396 ? 7.029 -20.615 -6.197 1.00 97.81 396 ILE A O 1
ATOM 3122 N N . ARG A 1 397 ? 8.617 -19.256 -6.989 1.00 97.38 397 ARG A N 1
ATOM 3123 C CA . ARG A 1 397 ? 8.595 -19.790 -8.360 1.00 97.38 397 ARG A CA 1
ATOM 3124 C C . ARG A 1 397 ? 8.885 -21.291 -8.409 1.00 97.38 397 ARG A C 1
ATOM 3126 O O . ARG A 1 397 ? 8.184 -22.022 -9.105 1.00 97.38 397 ARG A O 1
ATOM 3133 N N . ALA A 1 398 ? 9.906 -21.754 -7.687 1.00 96.25 398 ALA A N 1
ATOM 3134 C CA . ALA A 1 398 ? 10.316 -23.158 -7.684 1.00 96.25 398 ALA A CA 1
ATOM 3135 C C . ALA A 1 398 ? 9.161 -24.083 -7.283 1.00 96.25 398 ALA A C 1
ATOM 3137 O O . ALA A 1 398 ? 8.990 -25.156 -7.852 1.00 96.25 398 ALA A O 1
ATOM 3138 N N . ARG A 1 399 ? 8.306 -23.638 -6.360 1.00 95.12 399 ARG A N 1
ATOM 3139 C CA . ARG A 1 399 ? 7.124 -24.377 -5.915 1.00 95.12 399 ARG A CA 1
ATOM 3140 C C . ARG A 1 399 ? 6.075 -24.603 -7.023 1.00 95.12 399 ARG A C 1
ATOM 3142 O O . ARG A 1 399 ? 5.334 -25.585 -6.943 1.00 95.12 399 ARG A O 1
ATOM 3149 N N . PHE A 1 400 ? 6.006 -23.750 -8.043 1.00 97.06 400 PHE A N 1
ATOM 3150 C CA . PHE A 1 400 ? 5.142 -23.943 -9.218 1.00 97.06 400 PHE A CA 1
ATOM 3151 C C . PHE A 1 400 ? 5.834 -24.814 -10.272 1.00 97.06 400 PHE A C 1
ATOM 3153 O O . PHE A 1 400 ? 5.304 -25.850 -10.669 1.00 97.06 400 PHE A O 1
ATOM 3160 N N . GLU A 1 401 ? 7.068 -24.465 -10.637 1.00 96.19 401 GLU A N 1
ATOM 3161 C CA . GLU A 1 401 ? 7.845 -25.178 -11.662 1.00 96.19 401 GLU A CA 1
ATOM 3162 C C . GLU A 1 401 ? 8.126 -26.643 -11.304 1.00 96.19 401 GLU A C 1
ATOM 3164 O O . GLU A 1 401 ? 8.115 -27.507 -12.177 1.00 96.19 401 GLU A O 1
ATOM 3169 N N . ASN A 1 402 ? 8.323 -26.948 -10.017 1.00 94.81 402 ASN A N 1
ATOM 3170 C CA . ASN A 1 402 ? 8.510 -28.323 -9.551 1.00 94.81 402 ASN A CA 1
ATOM 3171 C C . ASN A 1 402 ? 7.236 -29.176 -9.688 1.00 94.81 402 ASN A C 1
ATOM 3173 O O . ASN A 1 402 ? 7.334 -30.401 -9.709 1.00 94.81 402 ASN A O 1
ATOM 3177 N N . ARG A 1 403 ? 6.047 -28.556 -9.745 1.00 94.25 403 ARG A N 1
ATOM 3178 C CA . ARG A 1 403 ? 4.772 -29.259 -9.965 1.00 94.25 403 ARG A CA 1
ATOM 3179 C C . ARG A 1 403 ? 4.465 -29.419 -11.449 1.00 94.25 403 ARG A C 1
ATOM 3181 O O . ARG A 1 403 ? 4.094 -30.507 -11.874 1.00 94.25 403 ARG A O 1
ATOM 3188 N N . GLU A 1 404 ? 4.610 -28.343 -12.216 1.00 95.12 404 GLU A N 1
ATOM 3189 C CA . GLU A 1 404 ? 4.358 -28.315 -13.658 1.00 95.12 404 GLU A CA 1
ATOM 3190 C C . GLU A 1 404 ? 5.381 -27.372 -14.317 1.00 95.12 404 GLU A C 1
ATOM 3192 O O . GLU A 1 404 ? 5.270 -26.153 -14.168 1.00 95.12 404 GLU A O 1
ATOM 3197 N N . PRO A 1 405 ? 6.394 -27.896 -15.030 1.00 96.31 405 PRO A N 1
ATOM 3198 C CA . PRO A 1 405 ? 7.354 -27.060 -15.743 1.00 96.31 405 PRO A CA 1
ATOM 3199 C C . PRO A 1 405 ? 6.670 -26.146 -16.766 1.00 96.31 405 PRO A C 1
ATOM 3201 O O . PRO A 1 405 ? 5.813 -26.588 -17.532 1.00 96.31 405 PRO A O 1
ATOM 3204 N N . GLY A 1 406 ? 7.056 -24.872 -16.798 1.00 95.69 406 GLY A N 1
ATOM 3205 C CA . GLY A 1 406 ? 6.428 -23.851 -17.644 1.00 95.69 406 GLY A CA 1
ATOM 3206 C C . GLY A 1 406 ? 5.129 -23.270 -17.072 1.00 95.69 406 GLY A C 1
ATOM 3207 O O . GLY A 1 406 ? 4.420 -22.540 -17.771 1.00 95.69 406 GLY A O 1
ATOM 3208 N N . SER A 1 407 ? 4.815 -23.558 -15.806 1.00 97.25 407 SER A N 1
ATOM 3209 C CA . SER A 1 407 ? 3.672 -22.976 -15.090 1.00 97.25 407 SER A CA 1
ATOM 3210 C C . SER A 1 407 ? 3.893 -21.533 -14.628 1.00 97.25 407 SER A C 1
ATOM 3212 O O . SER A 1 407 ? 2.985 -20.936 -14.042 1.00 97.25 407 SER A O 1
ATOM 3214 N N . THR A 1 408 ? 5.067 -20.946 -14.890 1.00 98.00 408 THR A N 1
ATOM 3215 C CA . THR A 1 408 ? 5.372 -19.568 -14.488 1.00 98.00 408 THR A CA 1
ATOM 3216 C C . THR A 1 408 ? 5.793 -18.668 -15.641 1.00 98.00 408 THR A C 1
ATOM 3218 O O . THR A 1 408 ? 6.427 -19.102 -16.603 1.00 98.00 408 THR A O 1
ATOM 3221 N N . PHE A 1 409 ? 5.465 -17.381 -15.517 1.00 98.31 409 PHE A N 1
ATOM 3222 C CA . PHE A 1 409 ? 5.947 -16.326 -16.404 1.00 98.31 409 PHE A CA 1
ATOM 3223 C C . PHE A 1 409 ? 6.318 -15.077 -15.597 1.00 98.31 409 PHE A C 1
ATOM 3225 O O . PHE A 1 409 ? 5.683 -14.748 -14.597 1.00 98.31 409 PHE A O 1
ATOM 3232 N N . VAL A 1 410 ? 7.348 -14.357 -16.031 1.00 98.38 410 VAL A N 1
ATOM 3233 C CA . VAL A 1 410 ? 7.771 -13.082 -15.448 1.00 98.38 410 VAL A CA 1
ATOM 3234 C C . VAL A 1 410 ? 7.480 -11.965 -16.440 1.00 98.38 410 VAL A C 1
ATOM 3236 O O . VAL A 1 410 ? 7.871 -12.045 -17.606 1.00 98.38 410 VAL A O 1
ATOM 3239 N N . ILE A 1 411 ? 6.862 -10.887 -15.970 1.00 98.00 411 ILE A N 1
ATOM 3240 C CA . ILE A 1 411 ? 6.727 -9.637 -16.718 1.00 98.00 411 ILE A CA 1
ATOM 3241 C C . ILE A 1 411 ? 7.319 -8.485 -15.913 1.00 98.00 411 ILE A C 1
ATOM 3243 O O . ILE A 1 411 ? 7.226 -8.442 -14.687 1.00 98.00 411 ILE A O 1
ATOM 3247 N N . THR A 1 412 ? 7.962 -7.532 -16.583 1.00 97.88 412 THR A N 1
ATOM 3248 C CA . THR A 1 412 ? 8.515 -6.369 -15.884 1.00 97.88 412 THR A CA 1
ATOM 3249 C C . THR A 1 412 ? 8.629 -5.129 -16.761 1.00 97.88 412 THR A C 1
ATOM 3251 O O . THR A 1 412 ? 8.887 -5.201 -17.966 1.00 97.88 412 THR A O 1
ATOM 3254 N N . THR A 1 413 ? 8.465 -3.965 -16.133 1.00 96.31 413 THR A N 1
ATOM 3255 C CA . THR A 1 413 ? 8.795 -2.656 -16.712 1.00 96.31 413 THR A CA 1
ATOM 3256 C C . THR A 1 413 ? 10.246 -2.260 -16.464 1.00 96.31 413 THR A C 1
ATOM 3258 O O . THR A 1 413 ? 10.698 -1.257 -17.011 1.00 96.31 413 THR A O 1
ATOM 3261 N N . ASN A 1 414 ? 10.969 -2.995 -15.619 1.00 96.38 414 ASN A N 1
ATOM 3262 C CA . ASN A 1 414 ? 12.303 -2.611 -15.187 1.00 96.38 414 ASN A CA 1
ATOM 3263 C C . ASN A 1 414 ? 13.327 -2.956 -16.267 1.00 96.38 414 ASN A C 1
ATOM 3265 O O . ASN A 1 414 ? 13.389 -4.081 -16.757 1.00 96.38 414 ASN A O 1
ATOM 3269 N N . ALA A 1 415 ? 14.159 -1.977 -16.612 1.00 95.50 415 ALA A N 1
ATOM 3270 C CA . ALA A 1 415 ? 15.218 -2.136 -17.604 1.00 95.50 415 ALA A CA 1
ATOM 3271 C C . ALA A 1 415 ? 16.559 -2.597 -16.994 1.00 95.50 415 ALA A C 1
ATOM 3273 O O . ALA A 1 415 ? 17.515 -2.831 -17.734 1.00 95.50 415 ALA A O 1
ATOM 3274 N N . ASP A 1 416 ? 16.633 -2.726 -15.663 1.00 96.44 416 ASP A N 1
ATOM 3275 C CA . ASP A 1 416 ? 17.826 -3.148 -14.912 1.00 96.44 416 ASP A CA 1
ATOM 3276 C C . ASP A 1 416 ? 18.220 -4.612 -15.156 1.00 96.44 416 ASP A C 1
ATOM 3278 O O . ASP A 1 416 ? 19.384 -4.982 -15.018 1.00 96.44 416 ASP A O 1
ATOM 3282 N N . GLY A 1 417 ? 17.268 -5.445 -15.575 1.00 95.94 417 GLY A N 1
ATOM 3283 C CA . GLY A 1 417 ? 17.475 -6.866 -15.815 1.00 95.94 417 GLY A CA 1
ATOM 3284 C C . GLY A 1 417 ? 17.913 -7.637 -14.567 1.00 95.94 417 GLY A C 1
ATOM 3285 O O . GLY A 1 417 ? 18.665 -8.604 -14.680 1.00 95.94 417 GLY A O 1
ATOM 3286 N N . MET A 1 418 ? 17.450 -7.220 -13.386 1.00 96.38 418 MET A N 1
ATOM 3287 C CA . MET A 1 418 ? 17.690 -7.906 -12.114 1.00 96.38 418 MET A CA 1
ATOM 3288 C C . MET A 1 418 ? 17.267 -9.378 -12.143 1.00 96.38 418 MET A C 1
ATOM 3290 O O . MET A 1 418 ? 18.004 -10.219 -11.644 1.00 96.38 418 MET A O 1
ATOM 3294 N N . PHE A 1 419 ? 16.149 -9.721 -12.794 1.00 97.25 419 PHE A N 1
ATOM 3295 C CA . PHE A 1 419 ? 15.744 -11.122 -12.970 1.00 97.25 419 PHE A CA 1
ATOM 3296 C C . PHE A 1 419 ? 16.837 -11.965 -13.646 1.00 97.25 419 PHE A C 1
ATOM 3298 O O . PHE A 1 419 ? 17.150 -13.057 -13.181 1.00 97.25 419 PHE A O 1
ATOM 3305 N N . GLU A 1 420 ? 17.460 -11.451 -14.709 1.00 95.62 420 GLU A N 1
ATOM 3306 C CA . GLU A 1 420 ? 18.539 -12.158 -15.410 1.00 95.62 420 GLU A CA 1
ATOM 3307 C C . GLU A 1 420 ? 19.800 -12.246 -14.541 1.00 95.62 420 GLU A C 1
ATOM 3309 O O . GLU A 1 420 ? 20.425 -13.301 -14.476 1.00 95.62 420 GLU A O 1
ATOM 3314 N N . GLN A 1 421 ? 20.156 -11.161 -13.839 1.00 95.69 421 GLN A N 1
ATOM 3315 C CA . GLN A 1 421 ? 21.309 -11.151 -12.931 1.00 95.69 421 GLN A CA 1
ATOM 3316 C C . GLN A 1 421 ? 21.141 -12.155 -11.773 1.00 95.69 421 GLN A C 1
ATOM 3318 O O . GLN A 1 421 ? 22.118 -12.733 -11.305 1.00 95.69 421 GLN A O 1
ATOM 3323 N N . GLU A 1 422 ? 19.904 -12.380 -11.332 1.00 95.62 422 GLU A N 1
ATOM 3324 C CA . GLU A 1 422 ? 19.525 -13.292 -10.244 1.00 95.62 422 GLU A CA 1
ATOM 3325 C C . GLU A 1 422 ? 19.312 -14.745 -10.701 1.00 95.62 422 GLU A C 1
ATOM 3327 O O . GLU A 1 422 ? 18.996 -15.611 -9.880 1.00 95.62 422 GLU A O 1
ATOM 3332 N N . GLY A 1 423 ? 19.501 -15.025 -11.997 1.00 95.12 423 GLY A N 1
ATOM 3333 C CA . GLY A 1 423 ? 19.458 -16.372 -12.566 1.00 95.12 423 GLY A CA 1
ATOM 3334 C C . GLY A 1 423 ? 18.067 -16.868 -12.966 1.00 95.12 423 GLY A C 1
ATOM 3335 O O . GLY A 1 423 ? 17.864 -18.078 -13.063 1.00 95.12 423 GLY A O 1
ATOM 3336 N N . PHE A 1 424 ? 17.095 -15.978 -13.193 1.00 96.56 424 PHE A N 1
ATOM 3337 C CA . PHE A 1 424 ? 15.804 -16.388 -13.749 1.00 96.56 424 PHE A CA 1
ATOM 3338 C C . PHE A 1 424 ? 15.940 -16.806 -15.228 1.00 96.56 424 PHE A C 1
ATOM 3340 O O . PHE A 1 424 ? 16.701 -16.185 -15.975 1.00 96.56 424 PHE A O 1
ATOM 3347 N N . PRO A 1 425 ? 15.178 -17.823 -15.674 1.00 93.75 425 PRO A N 1
ATOM 3348 C CA . PRO A 1 425 ? 15.205 -18.295 -17.055 1.00 93.75 425 PRO A CA 1
ATOM 3349 C C . PRO A 1 425 ? 14.679 -17.239 -18.031 1.00 93.75 425 PRO A C 1
ATOM 3351 O O . PRO A 1 425 ? 13.540 -16.785 -17.933 1.00 93.75 425 PRO A O 1
ATOM 3354 N N . THR A 1 426 ? 15.511 -16.844 -18.993 1.00 92.38 426 THR A N 1
ATOM 3355 C CA . THR A 1 426 ? 15.207 -15.743 -19.926 1.00 92.38 426 THR A CA 1
ATOM 3356 C C . THR A 1 426 ? 14.066 -16.042 -20.899 1.00 92.38 426 THR A C 1
ATOM 3358 O O . THR A 1 426 ? 13.416 -15.127 -21.407 1.00 92.38 426 THR A O 1
ATOM 3361 N N . GLU A 1 427 ? 13.779 -17.319 -21.147 1.00 91.44 427 GLU A N 1
ATOM 3362 C CA . GLU A 1 427 ? 12.685 -17.773 -21.995 1.00 91.44 427 GLU A CA 1
ATOM 3363 C C . GLU A 1 427 ? 11.314 -17.377 -21.435 1.00 91.44 427 GLU A C 1
ATOM 3365 O O . GLU A 1 427 ? 10.428 -17.039 -22.221 1.00 91.44 427 GLU A O 1
ATOM 3370 N N . SER A 1 428 ? 11.175 -17.306 -20.109 1.00 90.62 428 SER A N 1
ATOM 3371 C CA . SER A 1 428 ? 9.932 -16.974 -19.408 1.00 90.62 428 SER A CA 1
ATOM 3372 C C . SER A 1 428 ? 9.934 -15.553 -18.833 1.00 90.62 428 SER A C 1
ATOM 3374 O O . SER A 1 428 ? 9.247 -15.299 -17.847 1.00 90.62 428 SER A O 1
ATOM 3376 N N . ILE A 1 429 ? 10.722 -14.628 -19.396 1.00 96.25 429 ILE A N 1
ATOM 3377 C CA . ILE A 1 429 ? 10.758 -13.216 -18.981 1.00 96.25 429 ILE A CA 1
ATOM 3378 C C . ILE A 1 429 ? 10.348 -12.319 -20.146 1.00 96.25 429 ILE A C 1
ATOM 3380 O O . ILE A 1 429 ? 10.949 -12.355 -21.221 1.00 96.25 429 ILE A O 1
ATOM 3384 N N . TYR A 1 430 ? 9.373 -11.444 -19.909 1.00 97.19 430 TYR A N 1
ATOM 3385 C CA . TYR A 1 430 ? 8.997 -10.378 -20.827 1.00 97.19 430 TYR A CA 1
ATOM 3386 C C . TYR A 1 430 ? 9.304 -8.990 -20.244 1.00 97.19 430 TYR A C 1
ATOM 3388 O O . TYR A 1 430 ? 8.599 -8.480 -19.373 1.00 97.19 430 TYR A O 1
ATOM 3396 N N . ILE A 1 431 ? 10.360 -8.355 -20.765 1.00 95.94 431 ILE A N 1
ATOM 3397 C CA . ILE A 1 431 ? 10.772 -6.991 -20.401 1.00 95.94 431 ILE A CA 1
ATOM 3398 C C . ILE A 1 431 ? 10.083 -5.987 -21.337 1.00 95.94 431 ILE A C 1
ATOM 3400 O O . ILE A 1 431 ? 10.447 -5.841 -22.505 1.00 95.94 431 ILE A O 1
ATOM 3404 N N . MET A 1 432 ? 9.059 -5.297 -20.841 1.00 94.38 432 MET A N 1
ATOM 3405 C CA . MET A 1 432 ? 8.068 -4.605 -21.682 1.00 94.38 432 MET A CA 1
ATOM 3406 C C . MET A 1 432 ? 8.497 -3.201 -22.142 1.00 94.38 432 MET A C 1
ATOM 3408 O O . MET A 1 432 ? 7.988 -2.685 -23.147 1.00 94.38 432 MET A O 1
ATOM 3412 N N . GLN A 1 433 ? 9.433 -2.585 -21.414 1.00 94.25 433 GLN A N 1
ATOM 3413 C CA . GLN A 1 433 ? 9.889 -1.203 -21.628 1.00 94.25 433 GLN A CA 1
ATOM 3414 C C . GLN A 1 433 ? 11.274 -1.092 -22.279 1.00 94.25 433 GLN A C 1
ATOM 3416 O O . GLN A 1 433 ? 11.792 0.015 -22.435 1.00 94.25 433 GLN A O 1
ATOM 3421 N N . GLY A 1 434 ? 11.851 -2.222 -22.697 1.00 95.00 434 GLY A N 1
ATOM 3422 C CA . GLY A 1 434 ? 13.230 -2.297 -23.173 1.00 95.00 434 GLY A CA 1
ATOM 3423 C C . GLY A 1 434 ? 14.221 -2.607 -22.048 1.00 95.00 434 GLY A C 1
ATOM 3424 O O . GLY A 1 434 ? 13.827 -2.880 -20.919 1.00 95.00 434 GLY A O 1
ATOM 3425 N N . SER A 1 435 ? 15.515 -2.619 -22.358 1.00 95.56 435 SER A N 1
ATOM 3426 C CA . SER A 1 435 ? 16.562 -3.105 -21.451 1.00 95.56 435 SER A CA 1
ATOM 3427 C C . SER A 1 435 ? 17.813 -2.238 -21.523 1.00 95.56 435 SER A C 1
ATOM 3429 O O . SER A 1 435 ? 18.287 -1.908 -22.609 1.00 95.56 435 SER A O 1
ATOM 3431 N N . TYR A 1 436 ? 18.428 -1.960 -20.370 1.00 96.75 436 TYR A N 1
ATOM 3432 C CA . TYR A 1 436 ? 19.760 -1.350 -20.307 1.00 96.75 436 TYR A CA 1
ATOM 3433 C C . TYR A 1 436 ? 20.857 -2.250 -20.898 1.00 96.75 436 TYR A C 1
ATOM 3435 O O . TYR A 1 436 ? 21.931 -1.766 -21.255 1.00 96.75 436 TYR A O 1
ATOM 3443 N N . GLY A 1 437 ? 20.592 -3.554 -21.048 1.00 96.75 437 GLY A N 1
ATOM 3444 C CA . GLY A 1 437 ? 21.468 -4.497 -21.748 1.00 96.75 437 GLY A CA 1
ATOM 3445 C C . GLY A 1 437 ? 21.486 -4.320 -23.269 1.00 96.75 437 GLY A C 1
ATOM 3446 O O . GLY A 1 437 ? 22.278 -4.971 -23.947 1.00 96.75 437 GLY A O 1
ATOM 3447 N N . ARG A 1 438 ? 20.631 -3.451 -23.823 1.00 97.44 438 ARG A N 1
ATOM 3448 C CA . ARG A 1 438 ? 20.469 -3.252 -25.264 1.00 97.44 438 ARG A CA 1
ATOM 3449 C C . ARG A 1 438 ? 20.632 -1.782 -25.647 1.00 97.44 438 ARG A C 1
ATOM 3451 O O . ARG A 1 438 ? 20.217 -0.871 -24.932 1.00 97.44 438 ARG A O 1
ATOM 3458 N N . ILE A 1 439 ? 21.222 -1.548 -26.812 1.00 97.81 439 ILE A N 1
ATOM 3459 C CA . ILE A 1 439 ? 21.412 -0.224 -27.409 1.00 97.81 439 ILE A CA 1
ATOM 3460 C C . ILE A 1 439 ? 20.860 -0.235 -28.834 1.00 97.81 439 ILE A C 1
ATOM 3462 O O . ILE A 1 439 ? 21.017 -1.217 -29.551 1.00 97.81 439 ILE A O 1
ATOM 3466 N N . GLN A 1 440 ? 20.203 0.839 -29.257 1.00 97.81 440 GLN A N 1
ATOM 3467 C CA . GLN A 1 440 ? 19.569 0.952 -30.567 1.00 97.81 440 GLN A CA 1
ATOM 3468 C C . GLN A 1 440 ? 20.033 2.188 -31.336 1.00 97.81 440 GLN A C 1
ATOM 3470 O O . GLN A 1 440 ? 20.563 3.149 -30.771 1.00 97.81 440 GLN A O 1
ATOM 3475 N N . CYS A 1 441 ? 19.788 2.202 -32.644 1.00 97.25 441 CYS A N 1
ATOM 3476 C CA . CYS A 1 441 ? 19.926 3.432 -33.413 1.00 97.25 441 CYS A CA 1
ATOM 3477 C C . CYS A 1 441 ? 18.843 4.452 -33.010 1.00 97.25 441 CYS A C 1
ATOM 3479 O O . CYS A 1 441 ? 17.666 4.109 -32.915 1.00 97.25 441 CYS A O 1
ATOM 3481 N N . LYS A 1 442 ? 19.231 5.721 -32.818 1.00 93.69 442 LYS A N 1
ATOM 3482 C CA . LYS A 1 442 ? 18.308 6.824 -32.482 1.00 93.69 442 LYS A CA 1
ATOM 3483 C C . LYS A 1 442 ? 17.407 7.214 -33.660 1.00 93.69 442 LYS A C 1
ATOM 3485 O O . LYS A 1 442 ? 16.319 7.743 -33.478 1.00 93.69 442 LYS A O 1
ATOM 3490 N N . ARG A 1 443 ? 17.870 6.970 -34.888 1.00 94.31 443 ARG A N 1
ATOM 3491 C CA . ARG A 1 443 ? 17.061 7.053 -36.108 1.00 94.31 443 ARG A CA 1
ATOM 3492 C C . ARG A 1 443 ? 16.943 5.631 -36.636 1.00 94.31 443 ARG A C 1
ATOM 3494 O O . ARG A 1 443 ? 17.905 5.214 -37.273 1.00 94.31 443 ARG A O 1
ATOM 3501 N N . PRO A 1 444 ? 15.870 4.882 -36.333 1.00 89.75 444 PRO A N 1
ATOM 3502 C CA . PRO A 1 444 ? 15.770 3.444 -36.595 1.00 89.75 444 PRO A CA 1
ATOM 3503 C C . PRO A 1 444 ? 15.913 3.127 -38.092 1.00 89.75 444 PRO A C 1
ATOM 3505 O O . PRO A 1 444 ? 14.944 2.986 -38.826 1.00 89.75 444 PRO A O 1
ATOM 3508 N N . CYS A 1 445 ? 17.160 3.057 -38.564 1.00 96.06 445 CYS A N 1
ATOM 3509 C CA . CYS A 1 445 ? 17.512 2.975 -39.980 1.00 96.06 445 CYS A CA 1
ATOM 3510 C C . CYS A 1 445 ? 17.229 1.593 -40.565 1.00 96.06 445 CYS A C 1
ATOM 3512 O O . CYS A 1 445 ? 17.138 1.438 -41.778 1.00 96.06 445 CYS A O 1
ATOM 3514 N N . ARG A 1 446 ? 17.109 0.601 -39.681 1.00 94.75 446 ARG A N 1
ATOM 3515 C CA . ARG A 1 446 ? 16.651 -0.754 -39.950 1.00 94.75 446 ARG A CA 1
ATOM 3516 C C . ARG A 1 446 ? 15.870 -1.245 -38.744 1.00 94.75 446 ARG A C 1
ATOM 3518 O O . ARG A 1 446 ? 16.077 -0.761 -37.629 1.00 94.75 446 ARG A O 1
ATOM 3525 N N . ILE A 1 447 ? 15.015 -2.227 -38.990 1.00 92.75 447 ILE A N 1
ATOM 3526 C CA . ILE A 1 447 ? 14.178 -2.867 -37.975 1.00 92.75 447 ILE A CA 1
ATOM 3527 C C . ILE A 1 447 ? 15.028 -3.628 -36.938 1.00 92.75 447 ILE A C 1
ATOM 3529 O O . ILE A 1 447 ? 14.665 -3.718 -35.774 1.00 92.75 447 ILE A O 1
ATOM 3533 N N . ASP A 1 448 ? 16.202 -4.114 -37.334 1.00 93.56 448 ASP A N 1
ATOM 3534 C CA . ASP A 1 448 ? 17.145 -4.892 -36.527 1.00 93.56 448 ASP A CA 1
ATOM 3535 C C . ASP A 1 448 ? 18.322 -4.061 -35.987 1.00 93.56 448 ASP A C 1
ATOM 3537 O O . ASP A 1 448 ? 19.306 -4.620 -35.512 1.00 93.56 448 ASP A O 1
ATOM 3541 N N . SER A 1 449 ? 18.244 -2.725 -36.037 1.00 96.88 449 SER A N 1
ATOM 3542 C CA . SER A 1 449 ? 19.300 -1.827 -35.544 1.00 96.88 449 SER A CA 1
ATOM 3543 C C . SER A 1 449 ? 19.335 -1.734 -34.008 1.00 96.88 449 SER A C 1
ATOM 3545 O O . SER A 1 449 ? 19.187 -0.646 -33.437 1.00 96.88 449 SER A O 1
ATOM 3547 N N . ILE A 1 450 ? 19.526 -2.884 -33.355 1.00 96.94 450 ILE A N 1
ATOM 3548 C CA . ILE A 1 450 ? 19.659 -3.089 -31.909 1.00 96.94 450 ILE A CA 1
ATOM 3549 C C . ILE A 1 450 ? 20.839 -4.033 -31.652 1.00 96.94 450 ILE A C 1
ATOM 3551 O O . ILE A 1 450 ? 21.001 -5.036 -32.341 1.00 96.94 450 ILE A O 1
ATOM 3555 N N . TRP A 1 451 ? 21.637 -3.741 -30.628 1.00 97.81 451 TRP A N 1
ATOM 3556 C CA . TRP A 1 451 ? 22.831 -4.498 -30.251 1.00 97.81 451 TRP A CA 1
ATOM 3557 C C . TRP A 1 451 ? 22.924 -4.671 -28.734 1.00 97.81 451 TRP A C 1
ATOM 3559 O O . TRP A 1 451 ? 22.222 -3.995 -27.978 1.00 97.81 451 TRP A O 1
ATOM 3569 N N . ASP A 1 452 ? 23.802 -5.565 -28.276 1.00 97.62 452 ASP A N 1
ATOM 3570 C CA . ASP A 1 452 ? 24.209 -5.618 -26.868 1.00 97.62 452 ASP A CA 1
ATOM 3571 C C . ASP A 1 452 ? 24.920 -4.322 -26.471 1.00 97.62 452 ASP A C 1
ATOM 3573 O O . ASP A 1 452 ? 25.796 -3.838 -27.189 1.00 97.62 452 ASP A O 1
ATOM 3577 N N . SER A 1 453 ? 24.549 -3.747 -25.326 1.00 97.88 453 SER A N 1
ATOM 3578 C CA . SER A 1 453 ? 25.132 -2.483 -24.856 1.00 97.88 453 SER A CA 1
ATOM 3579 C C . SER A 1 453 ? 26.539 -2.656 -24.283 1.00 97.88 453 SER A C 1
ATOM 3581 O O . SER A 1 453 ? 27.328 -1.713 -24.319 1.00 97.88 453 SER A O 1
ATOM 3583 N N . LYS A 1 454 ? 26.877 -3.856 -23.792 1.00 97.81 454 LYS A N 1
ATOM 3584 C CA . LYS A 1 454 ? 28.123 -4.126 -23.062 1.00 97.81 454 LYS A CA 1
ATOM 3585 C C . LYS A 1 454 ? 29.399 -3.784 -23.854 1.00 97.81 454 LYS A C 1
ATOM 3587 O O . LYS A 1 454 ? 30.203 -3.040 -23.304 1.00 97.81 454 LYS A O 1
ATOM 3592 N N . PRO A 1 455 ? 29.574 -4.183 -25.131 1.00 98.25 455 PRO A N 1
ATOM 3593 C CA . PRO A 1 455 ? 30.783 -3.827 -25.883 1.00 98.25 455 PRO A CA 1
ATOM 3594 C C . PRO A 1 455 ? 30.946 -2.315 -26.106 1.00 98.25 455 PRO A C 1
ATOM 3596 O O . PRO A 1 455 ? 32.055 -1.791 -26.071 1.00 98.25 455 PRO A O 1
ATOM 3599 N N . PHE A 1 456 ? 29.838 -1.590 -26.309 1.00 98.31 456 PHE A N 1
ATOM 3600 C CA . PHE A 1 456 ? 29.863 -0.128 -26.437 1.00 98.31 456 PHE A CA 1
ATOM 3601 C C . PHE A 1 456 ? 30.207 0.541 -25.105 1.00 98.31 456 PHE A C 1
ATOM 3603 O O . PHE A 1 456 ? 30.978 1.496 -25.078 1.00 98.31 456 PHE A O 1
ATOM 3610 N N . MET A 1 457 ? 29.639 0.026 -24.014 1.00 98.19 457 MET A N 1
ATOM 3611 C CA . MET A 1 457 ? 29.888 0.494 -22.657 1.00 98.19 457 MET A CA 1
ATOM 3612 C C . MET A 1 457 ? 31.353 0.302 -22.262 1.00 98.19 457 MET A C 1
ATOM 3614 O O . MET A 1 457 ? 31.976 1.256 -21.815 1.00 98.19 457 MET A O 1
ATOM 3618 N N . GLU A 1 458 ? 31.909 -0.896 -22.445 1.00 98.19 458 GLU A N 1
ATOM 3619 C CA . GLU A 1 458 ? 33.304 -1.205 -22.103 1.00 98.19 458 GLU A CA 1
ATOM 3620 C C . GLU A 1 458 ? 34.267 -0.284 -22.854 1.00 98.19 458 GLU A C 1
ATOM 3622 O O . GLU A 1 458 ? 35.067 0.395 -22.215 1.00 98.19 458 GLU A O 1
ATOM 3627 N N . LYS A 1 459 ? 34.089 -0.141 -24.175 1.00 98.12 459 LYS A N 1
ATOM 3628 C CA . LYS A 1 459 ? 34.881 0.783 -24.997 1.00 98.12 459 LYS A CA 1
ATOM 3629 C C . LYS A 1 459 ? 34.786 2.233 -24.516 1.00 98.12 459 LYS A C 1
ATOM 3631 O O . LYS A 1 459 ? 35.781 2.944 -24.469 1.00 98.12 459 LYS A O 1
ATOM 3636 N N . ALA A 1 460 ? 33.586 2.709 -24.191 1.00 98.12 460 ALA A N 1
ATOM 3637 C CA . ALA A 1 460 ? 33.414 4.074 -23.706 1.00 98.12 460 ALA A CA 1
ATOM 3638 C C . ALA A 1 460 ? 34.123 4.282 -22.360 1.00 98.12 460 ALA A C 1
ATOM 3640 O O . ALA A 1 460 ? 34.821 5.278 -22.168 1.00 98.12 460 ALA A O 1
ATOM 3641 N N . LEU A 1 461 ? 33.967 3.327 -21.438 1.00 97.81 461 LEU A N 1
ATOM 3642 C CA . LEU A 1 461 ? 34.498 3.420 -20.081 1.00 97.81 461 LEU A CA 1
ATOM 3643 C C . LEU A 1 461 ? 36.033 3.388 -20.010 1.00 97.81 461 LEU A C 1
ATOM 3645 O O . LEU A 1 461 ? 36.572 3.850 -19.007 1.00 97.81 461 LEU A O 1
ATOM 3649 N N . GLU A 1 462 ? 36.738 2.955 -21.062 1.00 98.12 462 GLU A N 1
ATOM 3650 C CA . GLU A 1 462 ? 38.205 3.078 -21.178 1.00 98.12 462 GLU A CA 1
ATOM 3651 C C . GLU A 1 462 ? 38.698 4.531 -21.060 1.00 98.12 462 GLU A C 1
ATOM 3653 O O . GLU A 1 462 ? 39.793 4.772 -20.556 1.00 98.12 462 GLU A O 1
ATOM 3658 N N . SER A 1 463 ? 37.879 5.505 -21.477 1.00 98.31 463 SER A N 1
ATOM 3659 C CA . SER A 1 463 ? 38.191 6.943 -21.413 1.00 98.31 463 SER A CA 1
ATOM 3660 C C . SER A 1 463 ? 37.240 7.728 -20.499 1.00 98.31 463 SER A C 1
ATOM 3662 O O . SER A 1 463 ? 37.096 8.944 -20.628 1.00 98.31 463 SER A O 1
ATOM 3664 N N . PHE A 1 464 ? 36.543 7.050 -19.582 1.00 97.94 464 PHE A N 1
ATOM 3665 C CA . PHE A 1 464 ? 35.626 7.708 -18.654 1.00 97.94 464 PHE A CA 1
ATOM 3666 C C . PHE A 1 464 ? 36.377 8.474 -17.558 1.00 97.94 464 PHE A C 1
ATOM 3668 O O . PHE A 1 464 ? 37.130 7.894 -16.775 1.00 97.94 464 PHE A O 1
ATOM 3675 N N . ASN A 1 465 ? 36.092 9.770 -17.430 1.00 96.88 465 ASN A N 1
ATOM 3676 C CA . ASN A 1 465 ? 36.623 10.607 -16.361 1.00 96.88 465 ASN A CA 1
ATOM 3677 C C . ASN A 1 465 ? 35.615 10.727 -15.197 1.00 96.88 465 ASN A C 1
ATOM 3679 O O . ASN A 1 465 ? 34.571 11.367 -15.349 1.00 96.88 465 ASN A O 1
ATOM 3683 N N . PRO A 1 466 ? 35.916 10.194 -13.996 1.00 94.81 466 PRO A N 1
ATOM 3684 C CA . PRO A 1 466 ? 34.991 10.199 -12.859 1.00 94.81 466 PRO A CA 1
ATOM 3685 C C . PRO A 1 466 ? 34.761 11.583 -12.231 1.00 94.81 466 PRO A C 1
ATOM 3687 O O . PRO A 1 466 ? 33.787 11.764 -11.499 1.00 94.81 466 PRO A O 1
ATOM 3690 N N . SER A 1 467 ? 35.633 12.561 -12.494 1.00 95.06 467 SER A N 1
ATOM 3691 C CA . SER A 1 467 ? 35.482 13.932 -11.991 1.00 95.06 467 SER A CA 1
ATOM 3692 C C . SER A 1 467 ? 34.525 14.754 -12.850 1.00 95.06 467 SER A C 1
ATOM 3694 O O . SER A 1 467 ? 33.823 15.618 -12.329 1.00 95.06 467 SER A O 1
ATOM 3696 N N . THR A 1 468 ? 34.485 14.484 -14.157 1.00 95.25 468 THR A N 1
ATOM 3697 C CA . THR A 1 468 ? 33.654 15.222 -15.121 1.00 95.25 468 THR A CA 1
ATOM 3698 C C . THR A 1 468 ? 32.459 14.419 -15.629 1.00 95.25 468 THR A C 1
ATOM 3700 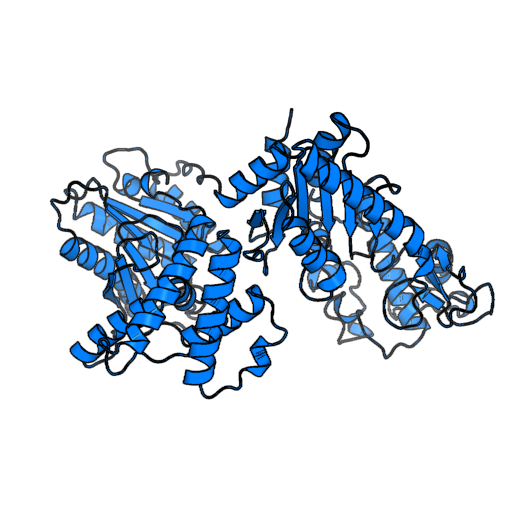O O . THR A 1 468 ? 31.579 14.996 -16.258 1.00 95.25 468 THR A O 1
ATOM 3703 N N . TYR A 1 469 ? 32.412 13.112 -15.349 1.00 96.19 469 TYR A N 1
ATOM 3704 C CA . TYR A 1 469 ? 31.425 12.153 -15.860 1.00 96.19 469 TYR A CA 1
ATOM 3705 C C . TYR A 1 469 ? 31.388 12.048 -17.389 1.00 96.19 469 TYR A C 1
ATOM 3707 O O . TYR A 1 469 ? 30.383 11.632 -17.959 1.00 96.19 469 TYR A O 1
ATOM 3715 N N . ARG A 1 470 ? 32.474 12.423 -18.065 1.00 97.31 470 ARG A N 1
ATOM 3716 C CA . ARG A 1 470 ? 32.553 12.454 -19.528 1.00 97.31 470 ARG A CA 1
ATOM 3717 C C . ARG A 1 470 ? 33.364 11.287 -20.063 1.00 97.31 470 ARG A C 1
ATOM 3719 O O . ARG A 1 470 ? 34.319 10.851 -19.429 1.00 97.31 470 ARG A O 1
ATOM 3726 N N . ILE A 1 471 ? 32.989 10.832 -21.251 1.00 98.38 471 ILE A N 1
ATOM 3727 C CA . ILE A 1 471 ? 33.849 10.019 -22.114 1.00 98.38 471 ILE A CA 1
ATOM 3728 C C . ILE A 1 471 ? 34.813 10.970 -22.832 1.00 98.38 471 ILE A C 1
ATOM 3730 O O . ILE A 1 471 ? 34.361 11.847 -23.570 1.00 98.38 471 ILE A O 1
ATOM 3734 N N . GLU A 1 472 ? 36.114 10.850 -22.575 1.00 97.81 472 GLU A N 1
ATOM 3735 C CA . GLU A 1 472 ? 37.125 11.772 -23.110 1.00 97.81 472 GLU A CA 1
ATOM 3736 C C . GLU A 1 472 ? 37.521 11.446 -24.552 1.00 97.81 472 GLU A C 1
ATOM 3738 O O . GLU A 1 472 ? 37.789 12.368 -25.322 1.00 97.81 472 GLU A O 1
ATOM 3743 N N . ASP A 1 473 ? 37.504 10.168 -24.943 1.00 97.62 473 ASP A N 1
ATOM 3744 C CA . ASP A 1 473 ? 37.736 9.752 -26.326 1.00 97.62 473 ASP A CA 1
ATOM 3745 C C . ASP A 1 473 ? 36.416 9.774 -27.125 1.00 97.62 473 ASP A C 1
ATOM 3747 O O . ASP A 1 473 ? 35.514 8.966 -26.865 1.00 97.62 473 ASP A O 1
ATOM 3751 N N . PRO A 1 474 ? 36.280 10.632 -28.156 1.00 96.06 474 PRO A N 1
ATOM 3752 C CA . PRO A 1 474 ? 35.104 10.647 -29.021 1.00 96.06 474 PRO A CA 1
ATOM 3753 C C . PRO A 1 474 ? 34.800 9.299 -29.692 1.00 96.06 474 PRO A C 1
ATOM 3755 O O . PRO A 1 474 ? 33.641 9.041 -30.025 1.00 96.06 474 PRO A O 1
ATOM 3758 N N . ALA A 1 475 ? 35.798 8.427 -29.887 1.00 96.12 475 ALA A N 1
ATOM 3759 C CA . ALA A 1 475 ? 35.598 7.088 -30.440 1.00 96.12 475 ALA A CA 1
ATOM 3760 C C . ALA A 1 475 ? 34.834 6.150 -29.487 1.00 96.12 475 ALA A C 1
ATOM 3762 O O . ALA A 1 475 ? 34.284 5.137 -29.942 1.00 96.12 475 ALA A O 1
ATOM 3763 N N . GLY A 1 476 ? 34.775 6.485 -28.194 1.00 96.69 476 GLY A N 1
ATOM 3764 C CA . GLY A 1 476 ? 33.954 5.818 -27.186 1.00 96.69 476 GLY A CA 1
ATOM 3765 C C . GLY A 1 476 ? 32.470 6.191 -27.256 1.00 96.69 476 GLY A C 1
ATOM 3766 O O . GLY A 1 476 ? 31.639 5.492 -26.683 1.00 96.69 476 GLY A O 1
ATOM 3767 N N . ILE A 1 477 ? 32.095 7.251 -27.983 1.00 98.06 477 ILE A N 1
ATOM 3768 C CA . ILE A 1 477 ? 30.690 7.643 -28.148 1.00 98.06 477 ILE A CA 1
ATOM 3769 C C . ILE A 1 477 ? 29.993 6.691 -29.134 1.00 98.06 477 ILE A C 1
ATOM 3771 O O . ILE A 1 477 ? 30.384 6.637 -30.304 1.00 98.06 477 ILE A O 1
ATOM 3775 N N . PRO A 1 478 ? 28.926 5.976 -28.727 1.00 97.94 478 PRO A N 1
ATOM 3776 C CA . PRO A 1 478 ? 28.261 4.995 -29.577 1.00 97.94 478 PRO A CA 1
ATOM 3777 C C . PRO A 1 478 ? 27.729 5.563 -30.899 1.00 97.94 478 PRO A C 1
ATOM 3779 O O . PRO A 1 478 ? 26.980 6.549 -30.939 1.00 97.94 478 PRO A O 1
ATOM 3782 N N . LYS A 1 479 ? 28.076 4.878 -31.993 1.00 97.88 479 LYS A N 1
ATOM 3783 C CA . LYS A 1 479 ? 27.595 5.131 -33.355 1.00 97.88 479 LYS A CA 1
ATOM 3784 C C . LYS A 1 479 ? 26.986 3.865 -33.927 1.00 97.88 479 LYS A C 1
ATOM 3786 O O . LYS A 1 479 ? 27.533 2.780 -33.764 1.00 97.88 479 LYS A O 1
ATOM 3791 N N . CYS A 1 480 ? 25.855 4.024 -34.607 1.00 98.00 480 CYS A N 1
ATOM 3792 C CA . CYS A 1 480 ? 25.110 2.927 -35.203 1.00 98.00 480 CYS A CA 1
ATOM 3793 C C . CYS A 1 480 ? 25.984 2.196 -36.233 1.00 98.00 480 CYS A C 1
ATOM 3795 O O . CYS A 1 480 ? 26.352 2.822 -37.230 1.00 98.00 480 CYS A O 1
ATOM 3797 N N . PRO A 1 481 ? 26.247 0.888 -36.068 1.00 97.06 481 PRO A N 1
ATOM 3798 C CA . PRO A 1 481 ? 27.032 0.115 -37.031 1.00 97.06 481 PRO A CA 1
ATOM 3799 C C . PRO A 1 481 ? 26.476 0.132 -38.465 1.00 97.06 481 PRO A C 1
ATOM 3801 O O . PRO A 1 481 ? 27.234 -0.004 -39.417 1.00 97.06 481 PRO A O 1
ATOM 3804 N N . ASN A 1 482 ? 25.163 0.336 -38.634 1.00 97.44 482 ASN A N 1
ATOM 3805 C CA . ASN A 1 482 ? 24.506 0.293 -39.945 1.00 97.44 482 ASN A CA 1
ATOM 3806 C C . ASN A 1 482 ? 24.530 1.625 -40.714 1.00 97.44 482 ASN A C 1
ATOM 3808 O O . ASN A 1 482 ? 24.627 1.620 -41.936 1.00 97.44 482 ASN A O 1
ATOM 3812 N N . CYS A 1 483 ? 24.373 2.767 -40.036 1.00 97.44 483 CYS A N 1
ATOM 3813 C CA . CYS A 1 483 ? 24.229 4.078 -40.697 1.00 97.44 483 CYS A CA 1
ATOM 3814 C C . CYS A 1 483 ? 25.154 5.165 -40.141 1.00 97.44 483 CYS A C 1
ATOM 3816 O O . CYS A 1 483 ? 25.035 6.326 -40.526 1.00 97.44 483 CYS A O 1
ATOM 3818 N N . ASN A 1 484 ? 26.018 4.813 -39.186 1.00 96.94 484 ASN A N 1
ATOM 3819 C CA . ASN A 1 484 ? 26.887 5.726 -38.445 1.00 96.94 484 ASN A CA 1
ATOM 3820 C C . ASN A 1 484 ? 26.142 6.852 -37.685 1.00 96.94 484 ASN A C 1
ATOM 3822 O O . ASN A 1 484 ? 26.737 7.825 -37.221 1.00 96.94 484 ASN A O 1
ATOM 3826 N N . GLY A 1 485 ? 24.817 6.735 -37.550 1.00 96.50 485 GLY A N 1
ATOM 3827 C CA . GLY A 1 485 ? 23.977 7.667 -36.804 1.00 96.50 485 GLY A CA 1
ATOM 3828 C C . GLY A 1 485 ? 24.178 7.566 -35.291 1.00 96.50 485 GLY A C 1
ATOM 3829 O O . GLY A 1 485 ? 24.787 6.627 -34.784 1.00 96.50 485 GLY A O 1
ATOM 3830 N N . GLY A 1 486 ? 23.632 8.532 -34.550 1.00 95.94 486 GLY A N 1
ATOM 3831 C CA . GLY A 1 486 ? 23.615 8.470 -33.087 1.00 95.94 486 GLY A CA 1
ATOM 3832 C C . GLY A 1 486 ? 22.842 7.252 -32.576 1.00 95.94 486 GLY A C 1
ATOM 3833 O O . GLY A 1 486 ? 21.889 6.790 -33.211 1.00 95.94 486 GLY A O 1
ATOM 3834 N N . MET A 1 487 ? 23.254 6.745 -31.422 1.00 96.69 487 MET A N 1
ATOM 3835 C CA . MET A 1 487 ? 22.575 5.656 -30.726 1.00 96.69 487 MET A CA 1
ATOM 3836 C C . MET A 1 487 ? 21.939 6.158 -29.434 1.00 96.69 487 MET A C 1
ATOM 3838 O O . MET A 1 487 ? 22.232 7.261 -28.971 1.00 96.69 487 MET A O 1
ATOM 3842 N N . PHE A 1 488 ? 21.070 5.338 -28.864 1.00 95.81 488 PHE A N 1
ATOM 3843 C CA . PHE A 1 488 ? 20.549 5.497 -27.515 1.00 95.81 488 PHE A CA 1
ATOM 3844 C C . PHE A 1 488 ? 20.225 4.115 -26.942 1.00 95.81 488 PHE A C 1
ATOM 3846 O O . PHE A 1 488 ? 20.213 3.130 -27.679 1.00 95.81 488 PHE A O 1
ATOM 3853 N N . LEU A 1 489 ? 19.988 4.014 -25.638 1.00 95.75 489 LEU A N 1
ATOM 3854 C CA . LEU A 1 489 ? 19.562 2.756 -25.021 1.00 95.75 489 LEU A CA 1
ATOM 3855 C C . LEU A 1 489 ? 18.231 2.288 -25.625 1.00 95.75 489 LEU A C 1
ATOM 3857 O O . LEU A 1 489 ? 17.396 3.113 -26.001 1.00 95.75 489 LEU A O 1
ATOM 3861 N N . HIS A 1 490 ? 18.029 0.972 -25.726 1.00 96.56 490 HIS A N 1
ATOM 3862 C CA . HIS A 1 490 ? 16.754 0.401 -26.174 1.00 96.56 490 HIS A CA 1
ATOM 3863 C C . HIS A 1 490 ? 15.737 0.520 -25.040 1.00 96.56 490 HIS A C 1
ATOM 3865 O O . HIS A 1 490 ? 15.569 -0.391 -24.236 1.00 96.56 490 HIS A O 1
ATOM 3871 N N . LEU A 1 491 ? 15.112 1.692 -24.948 1.00 94.12 491 LEU A N 1
ATOM 3872 C CA . LEU A 1 491 ? 14.125 2.058 -23.938 1.00 94.12 491 LEU A CA 1
ATOM 3873 C C . LEU A 1 491 ? 12.956 2.765 -24.612 1.00 94.12 491 LEU A C 1
ATOM 3875 O O . LEU A 1 491 ? 13.150 3.565 -25.531 1.00 94.12 491 LEU A O 1
ATOM 3879 N N . ARG A 1 492 ? 11.739 2.511 -24.134 1.00 92.00 492 ARG A N 1
ATOM 3880 C CA . ARG A 1 492 ? 10.544 3.188 -24.641 1.00 92.00 492 ARG A CA 1
ATOM 3881 C C . ARG A 1 492 ? 10.485 4.636 -24.144 1.00 92.00 492 ARG A C 1
ATOM 3883 O O . ARG A 1 492 ? 9.854 4.919 -23.131 1.00 92.00 492 ARG A O 1
ATOM 3890 N N . VAL A 1 493 ? 11.144 5.539 -24.867 1.00 87.69 493 VAL A N 1
ATOM 3891 C CA . VAL A 1 493 ? 11.189 6.980 -24.551 1.00 87.69 493 VAL A CA 1
ATOM 3892 C C . VAL A 1 493 ? 10.406 7.842 -25.540 1.00 87.69 493 VAL A C 1
ATOM 3894 O O . VAL A 1 493 ? 9.830 8.849 -25.147 1.00 87.69 493 VAL A O 1
ATOM 3897 N N . ASP A 1 494 ? 10.358 7.447 -26.813 1.00 86.62 494 ASP A N 1
ATOM 3898 C CA . ASP A 1 494 ? 9.697 8.187 -27.889 1.00 86.62 494 ASP A CA 1
ATOM 3899 C C . ASP A 1 494 ? 9.347 7.258 -29.076 1.00 86.62 494 ASP A C 1
ATOM 3901 O O . ASP A 1 494 ? 9.454 6.030 -28.992 1.00 86.62 494 ASP A O 1
ATOM 3905 N N . GLY A 1 495 ? 8.925 7.847 -30.202 1.00 88.12 495 GLY A N 1
ATOM 3906 C CA . GLY A 1 495 ? 8.570 7.124 -31.429 1.00 88.12 495 GLY A CA 1
ATOM 3907 C C . GLY A 1 495 ? 9.735 6.437 -32.157 1.00 88.12 495 GLY A C 1
ATOM 3908 O O . GLY A 1 495 ? 9.497 5.771 -33.160 1.00 88.12 495 GLY A O 1
ATOM 3909 N N . SER A 1 496 ? 10.982 6.577 -31.689 1.00 91.62 496 SER A N 1
ATOM 3910 C CA . SER A 1 496 ? 12.147 5.882 -32.254 1.00 91.62 496 SER A CA 1
ATOM 3911 C C . SER A 1 496 ? 12.349 4.472 -31.690 1.00 91.62 496 SER A C 1
ATOM 3913 O O . SER A 1 496 ? 13.187 3.728 -32.202 1.00 91.62 496 SER A O 1
ATOM 3915 N N . PHE A 1 497 ? 11.600 4.085 -30.650 1.00 95.50 497 PHE A N 1
ATOM 3916 C CA . PHE A 1 497 ? 11.735 2.783 -29.999 1.00 95.50 497 PHE A CA 1
ATOM 3917 C C . PHE A 1 497 ? 11.481 1.619 -30.969 1.00 95.50 497 PHE A C 1
ATOM 3919 O O . PHE A 1 497 ? 10.403 1.489 -31.552 1.00 95.50 497 PHE A O 1
ATOM 3926 N N . LEU A 1 498 ? 12.467 0.729 -31.107 1.00 95.50 498 LEU A N 1
ATOM 3927 C CA . LEU A 1 498 ? 12.378 -0.446 -31.978 1.00 95.50 498 LEU A CA 1
ATOM 3928 C C . LEU A 1 498 ? 11.580 -1.571 -31.294 1.00 95.50 498 LEU A C 1
ATOM 3930 O O . LEU A 1 498 ? 12.130 -2.497 -30.692 1.00 95.50 498 LEU A O 1
ATOM 3934 N N . GLN A 1 499 ? 10.252 -1.449 -31.369 1.00 93.25 499 GLN A N 1
ATOM 3935 C CA . GLN A 1 499 ? 9.263 -2.328 -30.732 1.00 93.25 499 GLN A CA 1
ATOM 3936 C C . GLN A 1 499 ? 9.338 -3.788 -31.200 1.00 93.25 499 GLN A C 1
ATOM 3938 O O . GLN A 1 499 ? 9.112 -4.703 -30.411 1.00 93.25 499 GLN A O 1
ATOM 3943 N N . ASN A 1 500 ? 9.689 -4.012 -32.462 1.00 91.12 500 ASN A N 1
ATOM 3944 C CA . ASN A 1 500 ? 9.750 -5.327 -33.099 1.00 91.12 500 ASN A CA 1
ATOM 3945 C C . ASN A 1 500 ? 10.648 -6.331 -32.359 1.00 91.12 500 ASN A C 1
ATOM 3947 O O . ASN A 1 500 ? 10.375 -7.530 -32.391 1.00 91.12 500 ASN A O 1
ATOM 3951 N N . ALA A 1 501 ? 11.680 -5.859 -31.652 1.00 91.12 501 ALA A N 1
ATOM 3952 C CA . ALA A 1 501 ? 12.536 -6.719 -30.837 1.00 91.12 501 ALA A CA 1
ATOM 3953 C C . ALA A 1 501 ? 11.815 -7.344 -29.635 1.00 91.12 501 ALA A C 1
ATOM 3955 O O . ALA A 1 501 ? 12.271 -8.349 -29.101 1.00 91.12 501 ALA A O 1
ATOM 3956 N N . LEU A 1 502 ? 10.681 -6.776 -29.221 1.00 93.44 502 LEU A N 1
ATOM 3957 C CA . LEU A 1 502 ? 9.860 -7.283 -28.126 1.00 93.44 502 LEU A CA 1
ATOM 3958 C C . LEU A 1 502 ? 8.634 -8.071 -28.606 1.00 93.44 502 LEU A C 1
ATOM 3960 O O . LEU A 1 502 ? 7.991 -8.741 -27.801 1.00 93.44 502 LEU A O 1
ATOM 3964 N N . ASP A 1 503 ? 8.293 -8.016 -29.896 1.00 92.94 503 ASP A N 1
ATOM 3965 C CA . ASP A 1 503 ? 7.036 -8.574 -30.406 1.00 92.94 503 ASP A CA 1
ATOM 3966 C C . ASP A 1 503 ? 6.971 -10.102 -30.318 1.00 92.94 503 ASP A C 1
ATOM 3968 O O . ASP A 1 503 ? 5.894 -10.653 -30.095 1.00 92.94 503 ASP A O 1
ATOM 3972 N N . GLY A 1 504 ? 8.109 -10.789 -30.463 1.00 94.69 504 GLY A N 1
ATOM 3973 C CA . GLY A 1 504 ? 8.194 -12.238 -30.250 1.00 94.69 504 GLY A CA 1
ATOM 3974 C C . GLY A 1 504 ? 7.796 -12.609 -28.825 1.00 94.69 504 GLY A C 1
ATOM 3975 O O . GLY A 1 504 ? 6.808 -13.312 -28.618 1.00 94.69 504 GLY A O 1
ATOM 3976 N N . LYS A 1 505 ? 8.483 -12.018 -27.843 1.00 94.81 505 LYS A N 1
ATOM 3977 C CA . LYS A 1 505 ? 8.236 -12.280 -26.423 1.00 94.81 505 LYS A CA 1
ATOM 3978 C C . LYS A 1 505 ? 6.839 -11.833 -25.973 1.00 94.81 505 LYS A C 1
ATOM 3980 O O . LYS A 1 505 ? 6.193 -12.525 -25.194 1.00 94.81 505 LYS A O 1
ATOM 3985 N N . LYS A 1 506 ? 6.316 -10.739 -26.540 1.00 95.25 506 LYS A N 1
ATOM 3986 C CA . LYS A 1 506 ? 4.924 -10.304 -26.340 1.00 95.25 506 LYS A CA 1
ATOM 3987 C C . LYS A 1 506 ? 3.916 -11.363 -26.795 1.00 95.25 506 LYS A C 1
ATOM 3989 O O . LYS A 1 506 ? 2.940 -11.612 -26.091 1.00 95.25 506 LYS A O 1
ATOM 3994 N N . ARG A 1 507 ? 4.120 -11.958 -27.978 1.00 96.75 507 ARG A N 1
ATOM 3995 C CA . ARG A 1 507 ? 3.245 -13.024 -28.497 1.00 96.75 507 ARG A CA 1
ATOM 3996 C C . ARG A 1 507 ? 3.329 -14.282 -27.642 1.00 96.75 507 ARG A C 1
ATOM 3998 O O . ARG A 1 507 ? 2.288 -14.866 -27.372 1.00 96.75 507 ARG A O 1
ATOM 4005 N N . GLU A 1 508 ? 4.527 -14.659 -27.202 1.00 96.88 508 GLU A N 1
ATOM 4006 C CA . GLU A 1 508 ? 4.738 -15.799 -26.300 1.00 96.88 508 GLU A CA 1
ATOM 4007 C C . GLU A 1 508 ? 3.988 -15.613 -24.976 1.00 96.88 508 GLU A C 1
ATOM 4009 O O . GLU A 1 508 ? 3.182 -16.467 -24.616 1.00 96.88 508 GLU A O 1
ATOM 4014 N N . TYR A 1 509 ? 4.167 -14.466 -24.309 1.00 96.69 509 TYR A N 1
ATOM 4015 C CA . TYR A 1 509 ? 3.445 -14.151 -23.074 1.00 96.69 509 TYR A CA 1
ATOM 4016 C C . TYR A 1 509 ? 1.928 -14.170 -23.284 1.00 96.69 509 TYR A C 1
ATOM 4018 O O . TYR A 1 509 ? 1.202 -14.808 -22.527 1.00 96.69 509 TYR A O 1
ATOM 4026 N N . LYS A 1 510 ? 1.436 -13.533 -24.357 1.00 95.88 510 LYS A N 1
ATOM 4027 C CA . LYS A 1 510 ? 0.001 -13.523 -24.657 1.00 95.88 510 LYS A CA 1
ATOM 4028 C C . LYS A 1 510 ? -0.545 -14.939 -24.869 1.00 95.88 510 LYS A C 1
ATOM 4030 O O . LYS A 1 510 ? -1.580 -15.269 -24.304 1.00 95.88 510 LYS A O 1
ATOM 4035 N N . ALA A 1 511 ? 0.133 -15.765 -25.665 1.00 97.25 511 ALA A N 1
ATOM 4036 C CA . ALA A 1 511 ? -0.297 -17.136 -25.930 1.00 97.25 511 ALA A CA 1
ATOM 4037 C C . ALA A 1 511 ? -0.309 -17.990 -24.652 1.00 97.25 511 ALA A C 1
ATOM 4039 O O . ALA A 1 511 ? -1.229 -18.785 -24.445 1.00 97.25 511 ALA A O 1
ATOM 4040 N N . TRP A 1 512 ? 0.681 -17.792 -23.777 1.00 97.44 512 TRP A N 1
ATOM 4041 C CA . TRP A 1 512 ? 0.728 -18.431 -22.467 1.00 97.44 512 TRP A CA 1
ATOM 4042 C C . TRP A 1 512 ? -0.458 -17.998 -21.591 1.00 97.44 512 TRP A C 1
ATOM 4044 O O . TRP A 1 512 ? -1.194 -18.856 -21.107 1.00 97.44 512 TRP A O 1
ATOM 4054 N N . CYS A 1 513 ? -0.727 -16.691 -21.475 1.00 95.75 513 CYS A N 1
ATOM 4055 C CA . CYS A 1 513 ? -1.878 -16.172 -20.727 1.00 95.75 513 CYS A CA 1
ATOM 4056 C C . CYS A 1 513 ? -3.212 -16.689 -21.268 1.00 95.75 513 CYS A C 1
ATOM 4058 O O . CYS A 1 513 ? -4.038 -17.153 -20.488 1.00 95.75 513 CYS A O 1
ATOM 4060 N N . ASP A 1 514 ? -3.420 -16.640 -22.589 1.00 95.19 514 ASP A N 1
ATOM 4061 C CA . ASP A 1 514 ? -4.647 -17.128 -23.227 1.00 95.19 514 ASP A CA 1
ATOM 4062 C C . ASP A 1 514 ? -4.878 -18.615 -22.884 1.00 95.19 514 ASP A C 1
ATOM 4064 O O . ASP A 1 514 ? -6.000 -19.025 -22.583 1.00 95.19 514 ASP A O 1
ATOM 4068 N N . THR A 1 515 ? -3.807 -19.417 -22.877 1.00 96.44 515 THR A N 1
ATOM 4069 C CA . THR A 1 515 ? -3.857 -20.844 -22.526 1.00 96.44 515 THR A CA 1
ATOM 4070 C C . THR A 1 515 ? -4.216 -21.047 -21.057 1.00 96.44 515 THR A C 1
ATOM 4072 O O . THR A 1 515 ? -5.123 -21.817 -20.744 1.00 96.44 515 THR A O 1
ATOM 4075 N N . VAL A 1 516 ? -3.528 -20.354 -20.149 1.00 95.69 516 VAL A N 1
ATOM 4076 C CA . VAL A 1 516 ? -3.738 -20.485 -18.702 1.00 95.69 516 VAL A CA 1
ATOM 4077 C C . VAL A 1 516 ? -5.133 -20.016 -18.295 1.00 95.69 516 VAL A C 1
ATOM 4079 O O . VAL A 1 516 ? -5.809 -20.710 -17.543 1.00 95.69 516 VAL A O 1
ATOM 4082 N N . VAL A 1 517 ? -5.609 -18.892 -18.836 1.00 93.69 517 VAL A N 1
ATOM 4083 C CA . VAL A 1 517 ? -6.967 -18.390 -18.573 1.00 93.69 517 VAL A CA 1
ATOM 4084 C C . VAL A 1 517 ? -8.022 -19.352 -19.118 1.00 93.69 517 VAL A C 1
ATOM 4086 O O . VAL A 1 517 ? -9.021 -19.614 -18.452 1.00 93.69 517 VAL A O 1
ATOM 4089 N N . ALA A 1 518 ? -7.802 -19.940 -20.299 1.00 94.44 518 ALA A N 1
ATOM 4090 C CA . ALA A 1 518 ? -8.711 -20.952 -20.831 1.00 94.44 518 ALA A CA 1
ATOM 4091 C C . ALA A 1 518 ? -8.770 -22.204 -19.940 1.00 94.44 518 ALA A C 1
ATOM 4093 O O . ALA A 1 518 ? -9.863 -22.726 -19.708 1.00 94.44 518 ALA A O 1
ATOM 4094 N N . LYS A 1 519 ? -7.625 -22.664 -19.416 1.00 94.94 519 LYS A N 1
ATOM 4095 C CA . LYS A 1 519 ? -7.569 -23.758 -18.436 1.00 94.94 519 LYS A CA 1
ATOM 4096 C C . LYS A 1 519 ? -8.271 -23.381 -17.135 1.00 94.94 519 LYS A C 1
ATOM 4098 O O . LYS A 1 519 ? -9.011 -24.196 -16.593 1.00 94.94 519 LYS A O 1
ATOM 4103 N N . ALA A 1 520 ? -8.103 -22.150 -16.657 1.00 90.88 520 ALA A N 1
ATOM 4104 C CA . ALA A 1 520 ? -8.779 -21.688 -15.451 1.00 90.88 520 ALA A CA 1
ATOM 4105 C C . ALA A 1 520 ? -10.306 -21.745 -15.595 1.00 90.88 520 ALA A C 1
ATOM 4107 O O . ALA A 1 520 ? -10.995 -22.326 -14.758 1.00 90.88 520 ALA A O 1
ATOM 4108 N N . ALA A 1 521 ? -10.821 -21.263 -16.728 1.00 88.81 521 ALA A N 1
ATOM 4109 C CA . ALA A 1 521 ? -12.252 -21.249 -17.008 1.00 88.81 521 ALA A CA 1
ATOM 4110 C C . ALA A 1 521 ? -12.863 -22.643 -17.258 1.00 88.81 521 ALA A C 1
ATOM 4112 O O . ALA A 1 521 ? -14.026 -22.868 -16.930 1.00 88.81 521 ALA A O 1
ATOM 4113 N N . LYS A 1 522 ? -12.125 -23.575 -17.881 1.00 91.75 522 LYS A N 1
ATOM 4114 C CA . LYS A 1 522 ? -12.676 -24.870 -18.338 1.00 91.75 522 LYS A CA 1
ATOM 4115 C C . LYS A 1 522 ? -12.320 -26.060 -17.455 1.00 91.75 522 LYS A C 1
ATOM 4117 O O . LYS A 1 522 ? -13.070 -27.030 -17.421 1.00 91.75 522 LYS A O 1
ATOM 4122 N N . GLU A 1 523 ? -11.175 -26.004 -16.789 1.00 94.12 523 GLU A N 1
ATOM 4123 C CA . GLU A 1 523 ? -10.591 -27.128 -16.047 1.00 94.12 523 GLU A CA 1
ATOM 4124 C C . GLU A 1 523 ? -10.529 -26.850 -14.538 1.00 94.12 523 GLU A C 1
ATOM 4126 O O . GLU A 1 523 ? -10.034 -27.680 -13.779 1.00 94.12 523 GLU A O 1
ATOM 4131 N N . GLY A 1 524 ? -11.015 -25.686 -14.086 1.00 92.75 524 GLY A N 1
ATOM 4132 C CA . GLY A 1 524 ? -10.978 -25.282 -12.677 1.00 92.75 524 GLY A CA 1
ATOM 4133 C C . GLY A 1 524 ? -9.569 -24.978 -12.158 1.00 92.75 524 GLY A C 1
ATOM 4134 O O . GLY A 1 524 ? -9.362 -24.939 -10.945 1.00 92.75 524 GLY A O 1
ATOM 4135 N N . LYS A 1 525 ? -8.603 -24.784 -13.066 1.00 96.75 525 LYS A N 1
ATOM 4136 C CA . LYS A 1 525 ? -7.239 -24.360 -12.736 1.00 96.75 525 LYS A CA 1
ATOM 4137 C C . LYS A 1 525 ? -7.223 -22.932 -12.197 1.00 96.75 525 LYS A C 1
ATOM 4139 O O . LYS A 1 525 ? -8.147 -22.156 -12.432 1.00 96.75 525 LYS A O 1
ATOM 4144 N N . LYS A 1 526 ? -6.166 -22.569 -11.479 1.00 98.06 526 LYS A N 1
ATOM 4145 C CA . LYS A 1 526 ? -6.040 -21.234 -10.885 1.00 98.06 526 LYS A CA 1
ATOM 4146 C C . LYS A 1 526 ? -4.744 -20.544 -11.288 1.00 98.06 526 LYS A C 1
ATOM 4148 O O . LYS A 1 526 ? -3.671 -21.144 -11.244 1.00 98.06 526 LYS A O 1
ATOM 4153 N N . LEU A 1 527 ? -4.846 -19.268 -11.643 1.00 98.44 527 LEU A N 1
ATOM 4154 C CA . LEU A 1 527 ? -3.717 -18.375 -11.895 1.00 98.44 527 LEU A CA 1
ATOM 4155 C C . LEU A 1 527 ? -3.634 -17.335 -10.780 1.00 98.44 527 LEU A C 1
ATOM 4157 O O . LEU A 1 527 ? -4.612 -16.643 -10.501 1.00 98.44 527 LEU A O 1
ATOM 4161 N N . VAL A 1 528 ? -2.446 -17.169 -10.204 1.00 98.75 528 VAL A N 1
ATOM 4162 C CA . VAL A 1 528 ? -2.138 -16.032 -9.334 1.00 98.75 528 VAL A CA 1
ATOM 4163 C C . VAL A 1 528 ? -1.128 -15.102 -10.000 1.00 98.75 528 VAL A C 1
ATOM 4165 O O . VAL A 1 528 ? -0.126 -15.539 -10.566 1.00 98.75 528 VAL A O 1
ATOM 4168 N N . ILE A 1 529 ? -1.394 -13.803 -9.928 1.00 98.81 529 ILE A N 1
ATOM 4169 C CA . ILE A 1 529 ? -0.479 -12.735 -10.325 1.00 98.81 529 ILE A CA 1
ATOM 4170 C C . ILE A 1 529 ? 0.088 -12.139 -9.042 1.00 98.81 529 ILE A C 1
ATOM 4172 O O . ILE A 1 529 ? -0.671 -11.659 -8.205 1.00 98.81 529 ILE A O 1
ATOM 4176 N N . VAL A 1 530 ? 1.406 -12.162 -8.875 1.00 98.69 530 VAL A N 1
ATOM 4177 C CA . VAL A 1 530 ? 2.103 -11.477 -7.782 1.00 98.69 530 VAL A CA 1
ATOM 4178 C C . VAL A 1 530 ? 2.729 -10.208 -8.358 1.00 98.69 530 VAL A C 1
ATOM 4180 O O . VAL A 1 530 ? 3.794 -10.257 -8.977 1.00 98.69 530 VAL A O 1
ATOM 4183 N N . GLU A 1 531 ? 2.037 -9.080 -8.189 1.00 98.69 531 GLU A N 1
ATOM 4184 C CA . GLU A 1 531 ? 2.441 -7.760 -8.686 1.00 98.69 531 GLU A CA 1
ATOM 4185 C C . GLU A 1 531 ? 3.177 -6.982 -7.591 1.00 98.69 531 GLU A C 1
ATOM 4187 O O . GLU A 1 531 ? 2.644 -6.754 -6.506 1.00 98.69 531 GLU A O 1
ATOM 4192 N N . ILE A 1 532 ? 4.410 -6.556 -7.868 1.00 98.44 532 ILE A N 1
ATOM 4193 C CA . ILE A 1 532 ? 5.314 -5.995 -6.863 1.00 98.44 532 ILE A CA 1
ATOM 4194 C C . ILE A 1 532 ? 5.812 -4.632 -7.318 1.00 98.44 532 ILE A C 1
ATOM 4196 O O . ILE A 1 532 ? 6.553 -4.502 -8.298 1.00 98.44 532 ILE A O 1
ATOM 4200 N N . GLY A 1 533 ? 5.435 -3.594 -6.571 1.00 96.25 533 GLY A N 1
ATOM 4201 C CA . GLY A 1 533 ? 5.993 -2.257 -6.746 1.00 96.25 533 GLY A CA 1
ATOM 4202 C C . GLY A 1 533 ? 5.680 -1.597 -8.094 1.00 96.25 533 GLY A C 1
ATOM 4203 O O . GLY A 1 533 ? 6.446 -0.737 -8.542 1.00 96.25 533 GLY A O 1
ATOM 4204 N N . ALA A 1 534 ? 4.589 -1.991 -8.759 1.00 95.25 534 ALA A N 1
ATOM 4205 C CA . ALA A 1 534 ? 4.076 -1.305 -9.940 1.00 95.25 534 ALA A CA 1
ATOM 4206 C C . ALA A 1 534 ? 3.285 -0.052 -9.523 1.00 95.25 534 ALA A C 1
ATOM 4208 O O . ALA A 1 534 ? 2.231 -0.137 -8.894 1.00 95.25 534 ALA A O 1
ATOM 4209 N N . GLY A 1 535 ? 3.830 1.125 -9.841 1.00 91.00 535 GLY A N 1
ATOM 4210 C CA . GLY A 1 535 ? 3.197 2.422 -9.584 1.00 91.00 535 GLY A CA 1
ATOM 4211 C C . GLY A 1 535 ? 2.485 3.008 -10.808 1.00 91.00 535 GLY A C 1
ATOM 4212 O O . GLY A 1 535 ? 2.287 2.341 -11.823 1.00 91.00 535 GLY A O 1
ATOM 4213 N N . PHE A 1 536 ? 2.170 4.302 -10.736 1.00 90.00 536 PHE A N 1
ATOM 4214 C CA . PHE A 1 536 ? 1.389 5.024 -11.749 1.00 90.00 536 PHE A CA 1
ATOM 4215 C C . PHE A 1 536 ? 2.219 5.796 -12.791 1.00 90.00 536 PHE A C 1
ATOM 4217 O O . PHE A 1 536 ? 1.665 6.565 -13.569 1.00 90.00 536 PHE A O 1
ATOM 4224 N N . ASN A 1 537 ? 3.534 5.563 -12.882 1.00 87.12 537 ASN A N 1
ATOM 4225 C CA . ASN A 1 537 ? 4.348 6.170 -13.947 1.00 87.12 537 ASN A CA 1
ATOM 4226 C C . ASN A 1 537 ? 3.980 5.628 -15.340 1.00 87.12 537 ASN A C 1
ATOM 4228 O O . ASN A 1 537 ? 3.945 6.379 -16.308 1.00 87.12 537 ASN A O 1
ATOM 4232 N N . THR A 1 538 ? 3.728 4.315 -15.455 1.00 87.38 538 THR A N 1
ATOM 4233 C CA . THR A 1 538 ? 3.307 3.661 -16.713 1.00 87.38 538 THR A CA 1
ATOM 4234 C C . THR A 1 538 ? 2.263 2.559 -16.452 1.00 87.38 538 THR A C 1
ATOM 4236 O O . THR A 1 538 ? 2.483 1.391 -16.776 1.00 87.38 538 THR A O 1
ATOM 4239 N N . PRO A 1 539 ? 1.106 2.897 -15.851 1.00 89.44 539 PRO A N 1
ATOM 4240 C CA . PRO A 1 539 ? 0.160 1.912 -15.322 1.00 89.44 539 PRO A CA 1
ATOM 4241 C C . PRO A 1 539 ? -0.474 1.049 -16.421 1.00 89.44 539 PRO A C 1
ATOM 4243 O O . PRO A 1 539 ? -0.816 -0.104 -16.180 1.00 89.44 539 PRO A O 1
ATOM 4246 N N . GLY A 1 540 ? -0.538 1.551 -17.659 1.00 89.62 540 GLY A N 1
ATOM 4247 C CA . GLY A 1 540 ? -1.021 0.793 -18.815 1.00 89.62 540 GLY A CA 1
ATOM 4248 C C . GLY A 1 540 ? -0.132 -0.378 -19.256 1.00 89.62 540 GLY A C 1
ATOM 4249 O O . GLY A 1 540 ? -0.520 -1.095 -20.175 1.00 89.62 540 GLY A O 1
ATOM 4250 N N . VAL A 1 541 ? 1.047 -0.572 -18.650 1.00 90.31 541 VAL A N 1
ATOM 4251 C CA . VAL A 1 541 ? 1.988 -1.640 -19.034 1.00 90.31 541 VAL A CA 1
ATOM 4252 C C . VAL A 1 541 ? 1.855 -2.889 -18.163 1.00 90.31 541 VAL A C 1
ATOM 4254 O O . VAL A 1 541 ? 1.860 -3.982 -18.713 1.00 90.31 541 VAL A O 1
ATOM 4257 N N . ILE A 1 542 ? 1.716 -2.731 -16.843 1.00 92.50 542 ILE A N 1
ATOM 4258 C CA . ILE A 1 542 ? 1.570 -3.847 -15.885 1.00 92.50 542 ILE A CA 1
ATOM 4259 C C . ILE A 1 542 ? 0.260 -3.719 -15.118 1.00 92.50 542 ILE A C 1
ATOM 4261 O O . ILE A 1 542 ? -0.603 -4.580 -15.232 1.00 92.50 542 ILE A O 1
ATOM 4265 N N . ARG A 1 543 ? 0.082 -2.594 -14.415 1.00 93.81 543 ARG A N 1
ATOM 4266 C CA . ARG A 1 543 ? -0.984 -2.417 -13.425 1.00 93.81 543 ARG A CA 1
ATOM 4267 C C . ARG A 1 543 ? -2.386 -2.671 -13.991 1.00 93.81 543 ARG A C 1
ATOM 4269 O O . ARG A 1 543 ? -3.096 -3.547 -13.512 1.00 93.81 543 ARG A O 1
ATOM 4276 N N . PHE A 1 544 ? -2.776 -1.944 -15.040 1.00 92.81 544 PHE A N 1
ATOM 4277 C CA . PHE A 1 544 ? -4.110 -2.091 -15.637 1.00 92.81 544 PHE A CA 1
ATOM 4278 C C . PHE A 1 544 ? -4.305 -3.436 -16.364 1.00 92.81 544 PHE A C 1
ATOM 4280 O O . PHE A 1 544 ? -5.401 -3.998 -16.292 1.00 92.81 544 PHE A O 1
ATOM 4287 N N . PRO A 1 545 ? -3.302 -3.979 -17.087 1.00 94.31 545 PRO A N 1
ATOM 4288 C CA . PRO A 1 545 ? -3.377 -5.348 -17.596 1.00 94.31 545 PRO A CA 1
ATOM 4289 C C . PRO A 1 545 ? -3.602 -6.417 -16.518 1.00 94.31 545 PRO A C 1
ATOM 4291 O O . PRO A 1 545 ? -4.466 -7.271 -16.718 1.00 94.31 545 PRO A O 1
ATOM 4294 N N . ASP A 1 546 ? -2.885 -6.354 -15.396 1.00 96.44 546 ASP A N 1
ATOM 4295 C CA . ASP A 1 546 ? -2.978 -7.338 -14.310 1.00 96.44 546 ASP A CA 1
ATOM 4296 C C . ASP A 1 546 ? -4.339 -7.264 -13.603 1.00 96.44 546 ASP A C 1
ATOM 4298 O O . ASP A 1 546 ? -4.989 -8.288 -13.393 1.00 96.44 546 ASP A O 1
ATOM 4302 N N . GLU A 1 547 ? -4.834 -6.052 -13.333 1.00 94.88 547 GLU A N 1
ATOM 4303 C CA . GLU A 1 547 ? -6.185 -5.819 -12.801 1.00 94.88 547 GLU A CA 1
ATOM 4304 C C . GLU A 1 547 ? -7.268 -6.412 -13.701 1.00 94.88 547 GLU A C 1
ATOM 4306 O O . GLU A 1 547 ? -8.177 -7.092 -13.221 1.00 94.88 547 GLU A O 1
ATOM 4311 N N . ARG A 1 548 ? -7.148 -6.195 -15.018 1.00 92.81 548 ARG A N 1
ATOM 4312 C CA . ARG A 1 548 ? -8.079 -6.743 -16.009 1.00 92.81 548 ARG A CA 1
ATOM 4313 C C . ARG A 1 548 ? -8.010 -8.261 -16.055 1.00 92.81 548 ARG A C 1
ATOM 4315 O O . ARG A 1 548 ? -9.048 -8.908 -16.158 1.00 92.81 548 ARG A O 1
ATOM 4322 N N . LEU A 1 549 ? -6.814 -8.838 -15.993 1.00 94.06 549 LEU A N 1
ATOM 4323 C CA . LEU A 1 549 ? -6.643 -10.287 -15.995 1.00 94.06 549 LEU A CA 1
ATOM 4324 C C . LEU A 1 549 ? -7.272 -10.914 -14.741 1.00 94.06 549 LEU A C 1
ATOM 4326 O O . LEU A 1 549 ? -7.912 -11.956 -14.832 1.00 94.06 549 LEU A O 1
ATOM 4330 N N . ALA A 1 550 ? -7.196 -10.231 -13.601 1.00 95.81 550 ALA A N 1
ATOM 4331 C CA . ALA A 1 550 ? -7.823 -10.652 -12.353 1.00 95.81 550 ALA A CA 1
ATOM 4332 C C . ALA A 1 550 ? -9.357 -10.507 -12.316 1.00 95.81 550 ALA A C 1
ATOM 4334 O O . ALA A 1 550 ? -9.965 -10.880 -11.317 1.00 95.81 550 ALA A O 1
ATOM 4335 N N . THR A 1 551 ? -9.999 -9.996 -13.373 1.00 91.94 551 THR A N 1
ATOM 4336 C CA . THR A 1 551 ? -11.473 -10.018 -13.494 1.00 91.94 551 THR A CA 1
ATOM 4337 C C . THR A 1 551 ? -12.015 -11.360 -13.994 1.00 91.94 551 THR A C 1
ATOM 4339 O O . THR A 1 551 ? -13.211 -11.614 -13.879 1.00 91.94 551 THR A O 1
ATOM 4342 N N . TYR A 1 552 ? -11.158 -12.223 -14.553 1.00 91.25 552 TYR A N 1
ATOM 4343 C CA . TYR A 1 552 ? -11.560 -13.545 -15.028 1.00 91.25 552 TYR A CA 1
ATOM 4344 C C . TYR A 1 552 ? -11.693 -14.538 -13.867 1.00 91.25 552 TYR A C 1
ATOM 4346 O O . TYR A 1 552 ? -10.888 -14.539 -12.931 1.00 91.25 552 TYR A O 1
ATOM 4354 N N . ASP A 1 553 ? -12.679 -15.430 -13.965 1.00 90.44 553 ASP A N 1
ATOM 4355 C CA . ASP A 1 553 ? -12.856 -16.527 -13.015 1.00 90.44 553 ASP A CA 1
ATOM 4356 C C . ASP A 1 553 ? -11.603 -17.416 -12.967 1.00 90.44 553 ASP A C 1
ATOM 4358 O O . ASP A 1 553 ? -11.022 -17.772 -13.995 1.00 90.44 553 ASP A O 1
ATOM 4362 N N . GLY A 1 554 ? -11.170 -17.764 -11.754 1.00 94.25 554 GLY A N 1
ATOM 4363 C CA . GLY A 1 554 ? -9.956 -18.555 -11.530 1.00 94.25 554 GLY A CA 1
ATOM 4364 C C . GLY A 1 554 ? -8.644 -17.766 -11.631 1.00 94.25 554 GLY A C 1
ATOM 4365 O O . GLY A 1 554 ? -7.580 -18.353 -11.441 1.00 94.25 554 GLY A O 1
ATOM 4366 N N . VAL A 1 555 ? -8.686 -16.451 -11.871 1.00 97.44 555 VAL A N 1
ATOM 4367 C CA . VAL A 1 555 ? -7.509 -15.573 -11.800 1.00 97.44 555 VAL A CA 1
ATOM 4368 C C . VAL A 1 555 ? -7.576 -14.707 -10.547 1.00 97.44 555 VAL A C 1
ATOM 4370 O O . VAL A 1 555 ? -8.640 -14.216 -10.183 1.00 97.44 555 VAL A O 1
ATOM 4373 N N . SER A 1 556 ? -6.453 -14.512 -9.859 1.00 97.75 556 SER A N 1
ATOM 4374 C CA . SER A 1 556 ? -6.361 -13.639 -8.683 1.00 97.75 556 SER A CA 1
ATOM 4375 C C . SER A 1 556 ? -5.096 -12.786 -8.690 1.00 97.75 556 SER A C 1
ATOM 4377 O O . SER A 1 556 ? -4.038 -13.238 -9.120 1.00 97.75 556 SER A O 1
ATOM 4379 N N . LEU A 1 557 ? -5.202 -11.564 -8.170 1.00 98.31 557 LEU A N 1
ATOM 4380 C CA . LEU A 1 557 ? -4.107 -10.608 -8.028 1.00 98.31 557 LEU A CA 1
ATOM 4381 C C . LEU A 1 557 ? -3.688 -10.462 -6.561 1.00 98.31 557 LEU A C 1
ATOM 4383 O O . LEU A 1 557 ? -4.480 -10.067 -5.709 1.00 98.31 557 LEU A O 1
ATOM 4387 N N . VAL A 1 558 ? -2.421 -10.732 -6.272 1.00 98.38 558 VAL A N 1
ATOM 4388 C CA . VAL A 1 558 ? -1.748 -10.332 -5.035 1.00 98.38 558 VAL A CA 1
ATOM 4389 C C . VAL A 1 558 ? -0.887 -9.119 -5.357 1.00 98.38 558 VAL A C 1
ATOM 4391 O O . VAL A 1 558 ? 0.166 -9.243 -5.984 1.00 98.38 558 VAL A O 1
ATOM 4394 N N . ARG A 1 559 ? -1.339 -7.938 -4.938 1.00 98.12 559 ARG A N 1
ATOM 4395 C CA . ARG A 1 559 ? -0.615 -6.681 -5.143 1.00 98.12 559 ARG A CA 1
ATOM 4396 C C . ARG A 1 559 ? 0.171 -6.317 -3.895 1.00 98.12 559 ARG A C 1
ATOM 4398 O O . ARG A 1 559 ? -0.408 -6.174 -2.827 1.00 98.12 559 ARG A O 1
ATOM 4405 N N . ILE A 1 560 ? 1.473 -6.105 -4.042 1.00 97.69 560 ILE A N 1
ATOM 4406 C CA . ILE A 1 560 ? 2.378 -5.698 -2.967 1.00 97.69 560 ILE A CA 1
ATOM 4407 C C . ILE A 1 560 ? 2.925 -4.314 -3.309 1.00 97.69 560 ILE A C 1
ATOM 4409 O O . ILE A 1 560 ? 3.766 -4.157 -4.203 1.00 97.69 560 ILE A O 1
ATOM 4413 N N . ASN A 1 561 ? 2.418 -3.283 -2.633 1.00 94.75 561 ASN A N 1
ATOM 4414 C CA . ASN A 1 561 ? 2.791 -1.902 -2.919 1.00 94.75 561 ASN A CA 1
ATOM 4415 C C . ASN A 1 561 ? 2.653 -1.009 -1.679 1.00 94.75 561 ASN A C 1
ATOM 4417 O O . ASN A 1 561 ? 1.579 -0.894 -1.102 1.00 94.75 561 ASN A O 1
ATOM 4421 N N . ALA A 1 562 ? 3.732 -0.320 -1.301 1.00 86.06 562 ALA A N 1
ATOM 4422 C CA . ALA A 1 562 ? 3.767 0.533 -0.112 1.00 86.06 562 ALA A CA 1
ATOM 4423 C C . ALA A 1 562 ? 2.856 1.771 -0.179 1.00 86.06 562 ALA A C 1
ATOM 4425 O O . ALA A 1 562 ? 2.482 2.309 0.860 1.00 86.06 562 ALA A O 1
ATOM 4426 N N . GLN A 1 563 ? 2.553 2.271 -1.379 1.00 83.31 563 GLN A N 1
ATOM 4427 C CA . GLN A 1 563 ? 1.802 3.520 -1.556 1.00 83.31 563 GLN A CA 1
ATOM 4428 C C . GLN A 1 563 ? 0.421 3.298 -2.165 1.00 83.31 563 GLN A C 1
ATOM 4430 O O . GLN A 1 563 ? -0.504 4.026 -1.819 1.00 83.31 563 GLN A O 1
ATOM 4435 N N . HIS A 1 564 ? 0.312 2.310 -3.053 1.00 88.50 564 HIS A N 1
ATOM 4436 C CA . HIS A 1 564 ? -0.867 2.057 -3.877 1.00 88.50 564 HIS A CA 1
ATOM 4437 C C . HIS A 1 564 ? -1.273 0.571 -3.863 1.00 88.50 564 HIS A C 1
ATOM 4439 O O . HIS A 1 564 ? -1.216 -0.085 -4.918 1.00 88.50 564 HIS A O 1
ATOM 4445 N N . PRO A 1 565 ? -1.570 -0.008 -2.681 1.00 90.50 565 PRO A N 1
ATOM 4446 C CA . PRO A 1 565 ? -1.896 -1.426 -2.527 1.00 90.50 565 PRO A CA 1
ATOM 4447 C C . PRO A 1 565 ? -3.285 -1.796 -3.060 1.00 90.50 565 PRO A C 1
ATOM 4449 O O . PRO A 1 565 ? -3.540 -2.972 -3.293 1.00 90.50 565 PRO A O 1
ATOM 4452 N N . GLU A 1 566 ? -4.182 -0.827 -3.236 1.00 86.75 566 GLU A N 1
ATOM 4453 C CA . GLU A 1 566 ? -5.574 -1.032 -3.626 1.00 86.75 566 GLU A CA 1
ATOM 4454 C C . GLU A 1 566 ? -5.720 -1.799 -4.945 1.00 86.75 566 GLU A C 1
ATOM 4456 O O . GLU A 1 566 ? -4.906 -1.640 -5.856 1.00 86.75 566 GLU A O 1
ATOM 4461 N N . ILE A 1 567 ? -6.776 -2.611 -5.049 1.00 90.62 567 ILE A N 1
ATOM 4462 C CA . ILE A 1 567 ? -7.192 -3.304 -6.274 1.00 90.62 567 ILE A CA 1
ATOM 4463 C C . ILE A 1 567 ? -8.632 -2.894 -6.625 1.00 90.62 567 ILE A C 1
ATOM 4465 O O . ILE A 1 567 ? -9.417 -2.653 -5.702 1.00 90.62 567 ILE A O 1
ATOM 4469 N N . PRO A 1 568 ? -9.001 -2.825 -7.918 1.00 89.12 568 PRO A N 1
ATOM 4470 C CA . PRO A 1 568 ? -10.375 -2.557 -8.330 1.00 89.12 568 PRO A CA 1
ATOM 4471 C C . PRO A 1 568 ? -11.370 -3.544 -7.720 1.00 89.12 568 PRO A C 1
ATOM 4473 O O . PRO A 1 568 ? -11.057 -4.723 -7.531 1.00 89.12 568 PRO A O 1
ATOM 4476 N N . PHE A 1 569 ? -12.597 -3.089 -7.463 1.00 87.94 569 PHE A N 1
ATOM 4477 C CA . PHE A 1 569 ? -13.649 -3.965 -6.946 1.00 87.94 569 PHE A CA 1
ATOM 4478 C C . PHE A 1 569 ? -14.014 -5.069 -7.949 1.00 87.94 569 PHE A C 1
ATOM 4480 O O . PHE A 1 569 ? -14.393 -6.163 -7.562 1.00 87.94 569 PHE A O 1
ATOM 4487 N N . GLU A 1 570 ? -13.878 -4.866 -9.254 1.00 87.88 570 GLU A N 1
ATOM 4488 C CA . GLU A 1 570 ? -14.082 -5.952 -10.218 1.00 87.88 570 GLU A CA 1
ATOM 4489 C C . GLU A 1 570 ? -12.978 -7.024 -10.195 1.00 87.88 570 GLU A C 1
ATOM 4491 O O . GLU A 1 570 ? -13.220 -8.147 -10.633 1.00 87.88 570 GLU A O 1
ATOM 4496 N N . SER A 1 571 ? -11.788 -6.713 -9.673 1.00 91.75 571 SER A N 1
ATOM 4497 C CA . SER A 1 571 ? -10.657 -7.640 -9.650 1.00 91.75 571 SER A CA 1
ATOM 4498 C C . SER A 1 571 ? -10.734 -8.587 -8.449 1.00 91.75 571 SER A C 1
ATOM 4500 O O . SER A 1 571 ? -11.030 -8.189 -7.317 1.00 91.75 571 SER A O 1
ATOM 4502 N N . ASN A 1 572 ? -10.421 -9.859 -8.684 1.00 92.88 572 ASN A N 1
ATOM 4503 C CA . ASN A 1 572 ? -10.246 -10.866 -7.646 1.00 92.88 572 ASN A CA 1
ATOM 4504 C C . ASN A 1 572 ? -8.858 -10.730 -7.018 1.00 92.88 572 ASN A C 1
ATOM 4506 O O . ASN A 1 572 ? -7.860 -10.660 -7.735 1.00 92.88 572 ASN A O 1
ATOM 4510 N N . GLY A 1 573 ? -8.765 -10.763 -5.688 1.00 94.69 573 GLY A N 1
ATOM 4511 C CA . GLY A 1 573 ? -7.464 -10.805 -5.029 1.00 94.69 573 GLY A CA 1
ATOM 4512 C C . GLY A 1 573 ? -7.375 -10.068 -3.703 1.00 94.69 573 GLY A C 1
ATOM 4513 O O . GLY A 1 573 ? -8.347 -9.990 -2.939 1.00 94.69 573 GLY A O 1
ATOM 4514 N N . VAL A 1 574 ? -6.171 -9.577 -3.420 1.00 94.44 574 VAL A N 1
ATOM 4515 C CA . VAL A 1 574 ? -5.838 -8.825 -2.212 1.00 94.44 574 VAL A CA 1
ATOM 4516 C C . VAL A 1 574 ? -4.689 -7.845 -2.461 1.00 94.44 574 VAL A C 1
ATOM 4518 O O . VAL A 1 574 ? -3.731 -8.143 -3.175 1.00 94.44 574 VAL A O 1
ATOM 4521 N N . GLY A 1 575 ? -4.806 -6.669 -1.851 1.00 93.88 575 GLY A N 1
ATOM 4522 C CA . GLY A 1 575 ? -3.762 -5.656 -1.789 1.00 93.88 575 GLY A CA 1
ATOM 4523 C C . GLY A 1 575 ? -3.030 -5.688 -0.452 1.00 93.88 575 GLY A C 1
ATOM 4524 O O . GLY A 1 575 ? -3.664 -5.810 0.592 1.00 93.88 575 GLY A O 1
ATOM 4525 N N . LEU A 1 576 ? -1.707 -5.556 -0.484 1.00 91.81 576 LEU A N 1
ATOM 4526 C CA . LEU A 1 576 ? -0.824 -5.547 0.677 1.00 91.81 576 LEU A CA 1
ATOM 4527 C C . LEU A 1 576 ? -0.007 -4.258 0.692 1.00 91.81 576 LEU A C 1
ATOM 4529 O O . LEU A 1 576 ? 0.777 -3.984 -0.222 1.00 91.81 576 LEU A O 1
ATOM 4533 N N . SER A 1 577 ? -0.202 -3.473 1.751 1.00 87.56 577 SER A N 1
ATOM 4534 C CA . SER A 1 577 ? 0.543 -2.241 1.994 1.00 87.56 577 SER A CA 1
ATOM 4535 C C . SER A 1 577 ? 1.842 -2.543 2.730 1.00 87.56 577 SER A C 1
ATOM 4537 O O . SER A 1 577 ? 1.822 -3.101 3.825 1.00 87.56 577 SER A O 1
ATOM 4539 N N . GLY A 1 578 ? 2.976 -2.139 2.165 1.00 84.75 578 GLY A N 1
ATOM 4540 C CA . GLY A 1 578 ? 4.260 -2.172 2.862 1.00 84.75 578 GLY A CA 1
ATOM 4541 C C . GLY A 1 578 ? 5.447 -2.482 1.962 1.00 84.75 578 GLY A C 1
ATOM 4542 O O . GLY A 1 578 ? 5.342 -2.487 0.734 1.00 84.75 578 GLY A O 1
ATOM 4543 N N . ASP A 1 579 ? 6.592 -2.720 2.603 1.00 88.44 579 ASP A N 1
ATOM 4544 C CA . ASP A 1 579 ? 7.778 -3.247 1.930 1.00 88.44 579 ASP A CA 1
ATOM 4545 C C . ASP A 1 579 ? 7.503 -4.656 1.387 1.00 88.44 579 ASP A C 1
ATOM 4547 O O . ASP A 1 579 ? 6.775 -5.446 1.996 1.00 88.44 579 ASP A O 1
ATOM 4551 N N . ALA A 1 580 ? 8.094 -4.984 0.238 1.00 94.94 580 ALA A N 1
ATOM 4552 C CA . ALA A 1 580 ? 7.862 -6.277 -0.385 1.00 94.94 580 ALA A CA 1
ATOM 4553 C C . ALA A 1 580 ? 8.536 -7.435 0.364 1.00 94.94 580 ALA A C 1
ATOM 4555 O O . ALA A 1 580 ? 8.010 -8.545 0.344 1.00 94.94 580 ALA A O 1
ATOM 4556 N N . ASN A 1 581 ? 9.670 -7.209 1.039 1.00 96.06 581 ASN A N 1
ATOM 4557 C CA . ASN A 1 581 ? 10.459 -8.292 1.624 1.00 96.06 581 ASN A CA 1
ATOM 4558 C C . ASN A 1 581 ? 9.719 -9.055 2.730 1.00 96.06 581 ASN A C 1
ATOM 4560 O O . ASN A 1 581 ? 9.677 -10.276 2.610 1.00 96.06 581 ASN A O 1
ATOM 4564 N N . PRO A 1 582 ? 9.090 -8.422 3.746 1.00 92.44 582 PRO A N 1
ATOM 4565 C CA . PRO A 1 582 ? 8.358 -9.165 4.777 1.00 92.44 582 PRO A CA 1
ATOM 4566 C C . PRO A 1 582 ? 7.238 -10.034 4.196 1.00 92.44 582 PRO A C 1
ATOM 4568 O O . PRO A 1 582 ? 7.065 -11.181 4.595 1.00 92.44 582 PRO A O 1
ATOM 4571 N N . THR A 1 583 ? 6.518 -9.510 3.200 1.00 94.12 583 THR A N 1
ATOM 4572 C CA . THR A 1 583 ? 5.444 -10.241 2.516 1.00 94.12 583 THR A CA 1
ATOM 4573 C C . THR A 1 583 ? 5.990 -11.438 1.739 1.00 94.12 583 THR A C 1
ATOM 4575 O O . THR A 1 583 ? 5.497 -12.555 1.883 1.00 94.12 583 THR A O 1
ATOM 4578 N N . LEU A 1 584 ? 7.013 -11.220 0.908 1.00 97.38 584 LEU A N 1
ATOM 4579 C CA . LEU A 1 584 ? 7.603 -12.274 0.082 1.00 97.38 584 LEU A CA 1
ATOM 4580 C C . LEU A 1 584 ? 8.285 -13.346 0.931 1.00 97.38 584 LEU A C 1
ATOM 4582 O O . LEU A 1 584 ? 8.157 -14.525 0.615 1.00 97.38 584 LEU A O 1
ATOM 4586 N N . GLN A 1 585 ? 8.966 -12.944 2.005 1.00 96.06 585 GLN A N 1
ATOM 4587 C CA . GLN A 1 585 ? 9.552 -13.851 2.985 1.00 96.06 585 GLN A CA 1
ATOM 4588 C C . GLN A 1 585 ? 8.477 -14.743 3.594 1.00 96.06 585 GLN A C 1
ATOM 4590 O O . GLN A 1 585 ? 8.583 -15.965 3.514 1.00 96.06 585 GLN A O 1
ATOM 4595 N N . TYR A 1 586 ? 7.417 -14.131 4.128 1.00 94.81 586 TYR A N 1
ATOM 4596 C CA . TYR A 1 586 ? 6.314 -14.856 4.742 1.00 94.81 586 TYR A CA 1
ATOM 4597 C C . TYR A 1 586 ? 5.715 -15.881 3.774 1.00 94.81 586 TYR A C 1
ATOM 4599 O O . TYR A 1 586 ? 5.573 -17.054 4.119 1.00 94.81 586 TYR A O 1
ATOM 4607 N N . ILE A 1 587 ? 5.424 -15.467 2.536 1.00 96.50 587 ILE A N 1
ATOM 4608 C CA . ILE A 1 587 ? 4.881 -16.365 1.515 1.00 96.50 587 ILE A CA 1
ATOM 4609 C C . ILE A 1 587 ? 5.875 -17.491 1.195 1.00 96.50 587 ILE A C 1
ATOM 4611 O O . ILE A 1 587 ? 5.484 -18.654 1.185 1.00 96.50 587 ILE A O 1
ATOM 4615 N N . ALA A 1 588 ? 7.152 -17.181 0.966 1.00 96.56 588 ALA A N 1
ATOM 4616 C CA . ALA A 1 588 ? 8.168 -18.175 0.626 1.00 96.56 588 ALA A CA 1
ATOM 4617 C C . ALA A 1 588 ? 8.358 -19.232 1.729 1.00 96.56 588 ALA A C 1
ATOM 4619 O O . ALA A 1 588 ? 8.392 -20.425 1.430 1.00 96.56 588 ALA A O 1
ATOM 4620 N N . GLU A 1 589 ? 8.433 -18.811 2.992 1.00 94.62 589 GLU A N 1
ATOM 4621 C CA . GLU A 1 589 ? 8.616 -19.700 4.148 1.00 94.62 589 GLU A CA 1
ATOM 4622 C C . GLU A 1 589 ? 7.411 -20.627 4.364 1.00 94.62 589 GLU A C 1
ATOM 4624 O O . GLU A 1 589 ? 7.582 -21.792 4.716 1.00 94.62 589 GLU A O 1
ATOM 4629 N N . HIS A 1 590 ? 6.194 -20.147 4.088 1.00 94.06 590 HIS A N 1
ATOM 4630 C CA . HIS A 1 590 ? 4.956 -20.907 4.298 1.00 94.06 590 HIS A CA 1
ATOM 4631 C C . HIS A 1 590 ? 4.464 -21.656 3.046 1.00 94.06 590 HIS A C 1
ATOM 4633 O O . HIS A 1 590 ? 3.409 -22.302 3.088 1.00 94.06 590 HIS A O 1
ATOM 4639 N N . LEU A 1 591 ? 5.200 -21.561 1.933 1.00 88.12 591 LEU A N 1
ATOM 4640 C CA . LEU A 1 591 ? 5.018 -22.360 0.714 1.00 88.12 591 LEU A CA 1
ATOM 4641 C C . LEU A 1 591 ? 5.949 -23.575 0.635 1.00 88.12 591 LEU A C 1
ATOM 4643 O O . LEU A 1 591 ? 5.772 -24.389 -0.280 1.00 88.12 591 LEU A O 1
ATOM 4647 N N . ALA A 1 592 ? 6.934 -23.676 1.537 1.00 65.19 592 ALA A N 1
ATOM 4648 C CA . ALA A 1 592 ? 7.832 -24.821 1.633 1.00 65.19 592 ALA A CA 1
ATOM 4649 C C . ALA A 1 592 ? 7.025 -26.142 1.712 1.00 65.19 592 ALA A C 1
ATOM 4651 O O . ALA A 1 592 ? 5.925 -26.130 2.266 1.00 65.19 592 ALA A O 1
ATOM 4652 N N . PRO A 1 593 ? 7.524 -27.224 1.078 1.00 55.50 593 PRO A N 1
ATOM 4653 C CA . PRO A 1 593 ? 6.758 -28.426 0.734 1.00 55.50 593 PRO A CA 1
ATOM 4654 C C . PRO A 1 593 ? 5.982 -29.079 1.877 1.00 55.50 593 PRO A C 1
ATOM 4656 O O . PRO A 1 593 ? 6.529 -29.160 3.000 1.00 55.50 593 PRO A O 1
#

Sequence (593 aa):
MSTTTEYTQLVHSLGKTLLVEGGYALHHLHHANTSEVREIVQHLLVIRQPPQDVNDEDEQRIYEQVDAILALERQRQLTVHTTDLPTVSSEESSPLRRISLWKGDITSLDATAIVNAANSQLLGCFQPTHKCIDNVIHCKAGPRLRTACHEIMEQQGREEPVGSAKITSGFALPSKYVIHTVGPQLRRGASPTAKECEQLNSCYISSLDLLLKTVGSESKEDISVAFPCISTGLFAFPSDVAVPLVVNSVKEWLQDHPELSTWKVIFNTFLPRDYELYHEYLESQNGGFPLPPQPVDPALQKALQLVKDADYLVIAGGAGLSAAAGLDYTSEKVMQKFHPGIRKVLPSFRTMYNSIGHTDWDPPLMWGYLFKQISVVRFDWVRHRTAPTYDYLKAIRARFENREPGSTFVITTNADGMFEQEGFPTESIYIMQGSYGRIQCKRPCRIDSIWDSKPFMEKALESFNPSTYRIEDPAGIPKCPNCNGGMFLHLRVDGSFLQNALDGKKREYKAWCDTVVAKAAKEGKKLVIVEIGAGFNTPGVIRFPDERLATYDGVSLVRINAQHPEIPFESNGVGLSGDANPTLQYIAEHLAP

Organism: Pythium oligandrum (NCBI:txid41045)

InterPro domains:
  IPR002589 Macro domain [PF01661] (115-244)
  IPR002589 Macro domain [PS51154] (86-286)
  IPR002589 Macro domain [SM00506] (98-246)
  IPR026590 Sirtuin family, catalytic core domain [PS50305] (293-593)
  IPR029035 DHS-like NAD/FAD-binding domain superfamily [SSF52467] (291-591)
  IPR043472 Macro domain-like [G3DSA:3.40.220.10] (50-285)
  IPR043472 Macro domain-like [SSF52949] (98-284)

Secondary structure (DSSP, 8-state):
--HHHHHHHHHHHHHHHHHHHTT--GGGGSS--HHHHHHHHHHHHHHPPPPS-TT-HHHHHHHHHHHHHHHHHHTTSPPEEGGGSPPS---TT-GGGGEEEEES-GGGEE-SEEEEEE-TT-S---STT---HHHHHHHHH-HHHHHHHHHHHHHHTSPPPTT-EEEEE-TTSSSSEEEEEE-----TTPPPPHHHHHHHHHHHHHHHHHHHHHH-TT--S--EEEE---SSTTS---HHHHHHHHHHHHHHHHHH-TT-TT-EEEEEE-SHHHHHHHHHHHHHHTTTPPPPPPPPPHHHHHHHHHHHH-SEEEEEE-HHHHHHTT--TT-HHHHHHH-TTHHHH-TT-SSGGGGTT-----HHHHHHHHHHHHHHHTTTGGGT-SS-HHHHHHHHHHHHHTTSTT-EEEEE--SS-HHHHTT--GGGEEETTEEEEEEEESS--STT-EEESHHHHHHHHTTEETTTTEE-SGGGS-B-TTT--BEEEEESSSTT--THHHHHHHHHHHHHHHHHHHHHHHH---EEEEEES--SSSTTTTHHHHHHHTTSTTEEEEEE-SS-----TTS-EEEE-S-HHHHHHHHHHHT--